Protein AF-A0A9D2D114-F1 (afdb_monomer)

Secondary structure (DSSP, 8-state):
--EEEEEEEEEE--SHHHHHHHHHHHHH-S--EEEE-SSSSS-GGGGGS-SEEEE--SSHHHHHHHHHHHHHHTTT-S-HHHHHHHHHHHTTHHIIIIIIS----SEEE---GGGTTTS-BTTTBB-GGG-SSEEEE---STTT-HHHHHHHHHHHHHHHTT-EEESS--EEEEEE-TTS-EEEEEEE-TT--EEEEEEEEEEE----STT-HHHHHHTT---S-GGGTTSTTSPP----TT---S-HHHHHHHHTTPPPPP-----------TT----TT--TT---THHHHTTS--EEEETTS-B-S-GGGTTBHHHHHHHHHHH-TTS-EEEE--HHHHHHHHH---TT-EETTEE-----SHHHHHHHHH-

Nearest PDB structures (foldseek):
  1m64-assembly2_B  TM=6.724E-01  e=8.863E-15  Shewanella frigidimarina
  1y0p-assembly1_A  TM=6.923E-01  e=5.912E-14  Shewanella frigidimarina
  1e39-assembly1_A  TM=7.004E-01  e=5.251E-14  Shewanella frigidimarina
  1kss-assembly1_A  TM=6.584E-01  e=5.251E-14  Shewanella frigidimarina
  2b7r-assembly1_A  TM=6.632E-01  e=1.204E-13  Shewanella frigidimarina

Solvent-accessible surface area (backbone atoms only — not comparable to full-atom values): 20514 Å² total; per-residue (Å²): 125,79,46,78,45,84,35,44,33,39,26,38,20,44,21,71,65,22,45,50,50,51,49,55,49,53,71,71,48,97,66,46,36,36,38,30,20,55,47,83,63,74,13,47,56,50,25,71,53,41,29,51,52,65,27,20,54,86,40,76,63,32,49,50,38,32,46,52,36,42,35,58,65,46,72,66,68,61,64,58,80,56,48,52,50,53,47,51,58,26,43,47,44,60,53,51,43,37,66,70,40,61,40,53,58,92,46,69,51,80,54,61,45,92,53,45,42,76,48,45,6,57,67,32,38,40,61,27,61,60,22,38,30,31,36,39,32,41,59,43,65,82,96,44,25,16,36,31,50,41,42,52,41,45,48,57,56,38,45,76,64,61,39,42,79,40,59,33,22,40,68,68,42,67,38,60,49,96,88,66,51,57,47,29,33,37,28,27,43,86,89,63,44,47,30,44,35,40,19,70,40,78,47,81,29,43,74,51,38,68,62,23,60,72,60,35,51,76,69,63,65,55,91,53,62,75,86,32,49,44,36,82,49,36,64,72,79,87,46,64,81,91,26,71,20,56,28,56,47,58,50,32,40,43,75,74,68,44,82,86,71,93,78,77,79,79,72,71,28,66,62,70,51,84,87,52,73,64,48,95,80,57,75,89,74,72,93,52,53,69,59,62,61,72,40,44,64,50,51,49,24,27,90,84,72,42,73,67,68,69,34,88,37,40,39,29,25,44,60,40,30,54,36,31,63,76,68,16,86,55,51,46,61,47,80,50,81,56,70,68,57,52,48,46,37,40,77,46,62,68,86,89,41,38,50,52,81,40,75,62,66,53,30,68,63,57,66,60,55,48,52,65,67,73,106

Organism: NCBI:txid2838567

Foldseek 3Di:
DEAEAEWAEEEEAQAPVRLVVLVVDLVVDDTAYEYEALAQAHHFQLQFADLKAFAQAQDPLLLVLLLVLLCVVVVNPDPSVVVSVVNNCSNCCCCLQCPQLVWDFPDKAADDSVCQLVDAAPLFQHHSSNRRGIMTGTDDPPDGRRVNSSSVSSVVVSVVSNYHYHYSKHFQAWDDDPVLQTQWTWIAHPVRHIYTYGYNYYHYPQAAQLVALVVCVVVVQAPFDSVCAQAQLGQDRDDDVPSNRRCRSVVNCVVSVHDDDDDHDPLLQDLCQQLQRRDNPRPPDPPAQCVVVQQQLAFKAEPVRDGQDRSVCSSHSNRNQVSLSVPHRRSDMDGDDDPVVLVDLQPDDPPPRARNNHDRDRHHPVVVVVVVSVD

pLDDT: mean 81.79, std 16.66, range [33.75, 98.75]

Radius of gyration: 22.59 Å; Cα contacts (8 Å, |Δi|>4): 715; chains: 1; bounding box: 58×50×69 Å

Sequence (375 aa):
MKKNIDVDVAVMGSGVAGMGAAYKLANAGGLKIAVFEKYPAQGGAVSNCPMCFCSTPDTPEAQKSAYEVLARFSNYTANMGLISRVVKYSSELPKIVLDECKIESPMCVKRPPEEYGKQRGYTMGHANGLDVGDIYFLNGRGQGHAFALVMLRMRFMLEKKGVQFYWSTPIKKIIREKNGKVTGAIAYEKDGTEIEIKCKALIVASGGLTGNLPMMKELGIINTKYEDVYKDGGQVNVHFPDSCQDGDGQKAVWEIGGKKGGIVISADPQVPNPMVRIGPNTPWLNANQTKIITEQPYLRVNELGKRFINEEMSNNHTAMSSASALNNPNMAFYMIFDEDTAKHLAESVEEGYVYFIFKGVKCENIRGQMDEMIA

Structure (mmCIF, N/CA/C/O backbone):
data_AF-A0A9D2D114-F1
#
_entry.id   AF-A0A9D2D114-F1
#
loop_
_atom_site.group_PDB
_atom_site.id
_atom_site.type_symbol
_atom_site.label_atom_id
_atom_site.label_alt_id
_atom_site.label_comp_id
_atom_site.label_asym_id
_atom_site.label_entity_id
_atom_site.label_seq_id
_atom_site.pdbx_PDB_ins_code
_atom_site.Cartn_x
_atom_site.Cartn_y
_atom_site.Cartn_z
_atom_site.occupancy
_atom_site.B_iso_or_equiv
_atom_site.auth_seq_id
_atom_site.auth_comp_id
_atom_site.auth_asym_id
_atom_site.auth_atom_id
_atom_site.pdbx_PDB_model_num
ATOM 1 N N . MET A 1 1 ? -15.454 23.959 22.179 1.00 62.72 1 MET A N 1
ATOM 2 C CA . MET A 1 1 ? -16.308 22.871 22.713 1.00 62.72 1 MET A CA 1
ATOM 3 C C . MET A 1 1 ? -15.698 21.550 22.287 1.00 62.72 1 MET A C 1
ATOM 5 O O . MET A 1 1 ? -15.345 21.436 21.126 1.00 62.72 1 MET A O 1
ATOM 9 N N . LYS A 1 2 ? -15.533 20.592 23.201 1.00 76.06 2 LYS A N 1
ATOM 10 C CA . LYS A 1 2 ? -14.976 19.265 22.900 1.00 76.06 2 LYS A CA 1
ATOM 11 C C . LYS A 1 2 ? -16.042 18.386 22.237 1.00 76.06 2 LYS A C 1
ATOM 13 O O . LYS A 1 2 ? -17.165 18.338 22.740 1.00 76.06 2 LYS A O 1
ATOM 18 N N . LYS A 1 3 ? -15.718 17.723 21.121 1.00 90.94 3 LYS A N 1
ATOM 19 C CA . LYS A 1 3 ? -16.619 16.758 20.463 1.00 90.94 3 LYS A CA 1
ATOM 20 C C . LYS A 1 3 ? -16.332 15.346 20.971 1.00 90.94 3 LYS A C 1
ATOM 22 O O . LYS A 1 3 ? -15.186 15.022 21.265 1.00 90.94 3 LYS A O 1
ATOM 27 N N . ASN A 1 4 ? -17.364 14.509 21.039 1.00 95.19 4 ASN A N 1
ATOM 28 C CA . ASN A 1 4 ? -17.243 13.105 21.429 1.00 95.19 4 ASN A CA 1
ATOM 29 C C . ASN A 1 4 ? -17.764 12.206 20.304 1.00 95.19 4 ASN A C 1
ATOM 31 O O . ASN A 1 4 ? -18.837 12.467 19.761 1.00 95.19 4 ASN A O 1
ATOM 35 N N . ILE A 1 5 ? -17.024 11.145 19.990 1.00 97.88 5 ILE A N 1
ATOM 36 C CA . ILE A 1 5 ? -17.417 10.091 19.048 1.00 97.88 5 ILE A CA 1
ATOM 37 C C . ILE A 1 5 ? -17.360 8.751 19.785 1.00 97.88 5 ILE A C 1
ATOM 39 O O . ILE A 1 5 ? -16.361 8.455 20.434 1.00 97.88 5 ILE A O 1
ATOM 43 N N . ASP A 1 6 ? -18.419 7.948 19.686 1.00 98.25 6 ASP A N 1
ATOM 44 C CA . ASP A 1 6 ? -18.520 6.623 20.310 1.00 98.25 6 ASP A CA 1
ATOM 45 C C . ASP A 1 6 ? -18.715 5.555 19.227 1.00 98.25 6 ASP A C 1
ATOM 47 O O . ASP A 1 6 ? -19.705 5.574 18.485 1.00 98.25 6 ASP A O 1
ATOM 51 N N . VAL A 1 7 ? -17.738 4.657 19.109 1.00 98.44 7 VAL A N 1
ATOM 52 C CA . VAL A 1 7 ? -17.703 3.578 18.116 1.00 98.44 7 VAL A CA 1
ATOM 53 C C . VAL A 1 7 ? -17.194 2.287 18.743 1.00 98.44 7 VAL A C 1
ATOM 55 O O . VAL A 1 7 ? -16.504 2.296 19.755 1.00 98.44 7 VAL A O 1
ATOM 58 N N . ASP A 1 8 ? -17.476 1.140 18.132 1.00 98.44 8 ASP A N 1
ATOM 59 C CA . ASP A 1 8 ? -16.873 -0.115 18.577 1.00 98.44 8 ASP A CA 1
ATOM 60 C C . ASP A 1 8 ? -15.403 -0.181 18.153 1.00 98.44 8 ASP A C 1
ATOM 62 O O . ASP A 1 8 ? -14.535 -0.512 18.965 1.00 98.44 8 ASP A O 1
ATOM 66 N N . VAL A 1 9 ? -15.116 0.185 16.899 1.00 98.62 9 VAL A N 1
ATOM 67 C CA . VAL A 1 9 ? -13.762 0.170 16.338 1.00 98.62 9 VAL A CA 1
ATOM 68 C C . VAL A 1 9 ? -13.442 1.494 15.653 1.00 98.62 9 VAL A C 1
ATOM 70 O O . VAL A 1 9 ? -14.143 1.918 14.734 1.00 98.62 9 VAL A O 1
ATOM 73 N N . ALA A 1 10 ? -12.344 2.118 16.072 1.00 98.69 10 ALA A N 1
ATOM 74 C CA . ALA A 1 10 ? -11.741 3.243 15.370 1.00 98.69 10 ALA A CA 1
ATOM 75 C C . ALA A 1 10 ? -10.567 2.753 14.509 1.00 98.69 10 ALA A C 1
ATOM 77 O O . ALA A 1 10 ? -9.768 1.924 14.947 1.00 98.69 10 ALA A O 1
ATOM 78 N N . VAL A 1 11 ? -10.440 3.271 13.291 1.00 98.75 11 VAL A N 1
ATOM 79 C CA . VAL A 1 11 ? -9.342 2.968 12.366 1.00 98.75 11 VAL A CA 1
ATOM 80 C C . VAL A 1 11 ? -8.598 4.261 12.046 1.00 98.75 11 VAL A C 1
ATOM 82 O O . VAL A 1 11 ? -9.190 5.213 11.548 1.00 98.75 11 VAL A O 1
ATOM 85 N N . MET A 1 12 ? -7.299 4.303 12.333 1.00 98.00 12 MET A N 1
ATOM 86 C CA . MET A 1 12 ? -6.417 5.428 12.025 1.00 98.00 12 MET A CA 1
ATOM 87 C C . MET A 1 12 ? -5.762 5.210 10.658 1.00 98.00 12 MET A C 1
ATOM 89 O O . MET A 1 12 ? -4.843 4.401 10.547 1.00 98.00 12 MET A O 1
ATOM 93 N N . GLY A 1 13 ? -6.199 5.959 9.648 1.00 96.56 13 GLY A N 1
ATOM 94 C CA . GLY A 1 13 ? -5.684 5.922 8.278 1.00 96.56 13 GLY A CA 1
ATOM 95 C C . GLY A 1 13 ? -6.602 5.188 7.300 1.00 96.56 13 GLY A C 1
ATOM 96 O O . GLY A 1 13 ? -7.198 4.161 7.624 1.00 96.56 13 GLY A O 1
ATOM 97 N N . SER A 1 14 ? -6.692 5.711 6.076 1.00 95.31 14 SER A N 1
ATOM 98 C CA . SER A 1 14 ? -7.584 5.227 5.009 1.00 95.31 14 SER A CA 1
ATOM 99 C C . SER A 1 14 ? -6.845 4.656 3.788 1.00 95.31 14 SER A C 1
ATOM 101 O O . SER A 1 14 ? -7.394 4.599 2.689 1.00 95.31 14 SER A O 1
ATOM 103 N N . GLY A 1 15 ? -5.590 4.228 3.957 1.00 92.38 15 GLY A N 1
ATOM 104 C CA . GLY A 1 15 ? -4.875 3.441 2.943 1.00 92.38 15 GLY A CA 1
ATOM 105 C C . GLY A 1 15 ? -5.393 1.998 2.846 1.00 92.38 15 GLY A C 1
ATOM 106 O O . GLY A 1 15 ? -6.318 1.616 3.564 1.00 92.38 15 GLY A O 1
ATOM 107 N N . VAL A 1 16 ? -4.753 1.156 2.021 1.00 91.12 16 VAL A N 1
ATOM 108 C CA . VAL A 1 16 ? -5.171 -0.253 1.803 1.00 91.12 16 VAL A CA 1
ATOM 109 C C . VAL A 1 16 ? -5.364 -1.018 3.114 1.00 91.12 16 VAL A C 1
ATOM 111 O O . VAL A 1 16 ? -6.347 -1.736 3.261 1.00 91.12 16 VAL A O 1
ATOM 114 N N . ALA A 1 17 ? -4.463 -0.842 4.086 1.00 94.25 17 ALA A N 1
ATOM 115 C CA . ALA A 1 17 ? -4.556 -1.525 5.375 1.00 94.25 17 ALA A CA 1
ATOM 116 C C . ALA A 1 17 ? -5.794 -1.095 6.184 1.00 94.25 17 ALA A C 1
ATOM 118 O O . ALA A 1 17 ? -6.531 -1.944 6.681 1.00 94.25 17 ALA A O 1
ATOM 119 N N . GLY A 1 18 ? -6.046 0.214 6.290 1.00 97.19 18 GLY A N 1
ATOM 120 C CA . GLY A 1 18 ? -7.183 0.745 7.045 1.00 97.19 18 GLY A CA 1
ATOM 121 C C . GLY A 1 18 ? -8.519 0.443 6.371 1.00 97.19 18 GLY A C 1
ATOM 122 O O . GLY A 1 18 ? -9.457 -0.016 7.021 1.00 97.19 18 GLY A O 1
ATOM 123 N N . MET A 1 19 ? -8.579 0.599 5.048 1.00 96.62 19 MET A N 1
ATOM 124 C CA . MET A 1 19 ? -9.762 0.276 4.250 1.00 96.62 19 MET A CA 1
ATOM 125 C C . MET A 1 19 ? -10.048 -1.229 4.236 1.00 96.62 19 MET A C 1
ATOM 127 O O . MET A 1 19 ? -11.199 -1.629 4.379 1.00 96.62 19 MET A O 1
ATOM 131 N N . GLY A 1 20 ? -9.015 -2.073 4.150 1.00 96.00 20 GLY A N 1
ATOM 132 C CA . GLY A 1 20 ? -9.142 -3.527 4.256 1.00 96.00 20 GLY A CA 1
ATOM 133 C C . GLY A 1 20 ? -9.634 -3.980 5.634 1.00 96.00 20 GLY A C 1
ATOM 134 O O . GLY A 1 20 ? -10.500 -4.851 5.726 1.00 96.00 20 GLY A O 1
ATOM 135 N N . ALA A 1 21 ? -9.153 -3.348 6.710 1.00 97.75 21 ALA A N 1
ATOM 136 C CA . ALA A 1 21 ? -9.662 -3.587 8.059 1.00 97.75 21 ALA A CA 1
ATOM 137 C C . ALA A 1 21 ? -11.142 -3.194 8.179 1.00 97.75 21 ALA A C 1
ATOM 139 O O . ALA A 1 21 ? -11.960 -4.006 8.615 1.00 97.75 21 ALA A O 1
ATOM 140 N N . ALA A 1 22 ? -11.503 -1.988 7.732 1.00 98.44 22 ALA A N 1
ATOM 141 C CA . ALA A 1 22 ? -12.888 -1.525 7.722 1.00 98.44 22 ALA A CA 1
ATOM 142 C C . ALA A 1 22 ? -13.793 -2.441 6.881 1.00 98.44 22 ALA A C 1
ATOM 144 O O . ALA A 1 22 ? -14.896 -2.764 7.309 1.00 98.44 22 ALA A O 1
ATOM 145 N N . TYR A 1 23 ? -13.309 -2.928 5.736 1.00 97.94 23 TYR A N 1
ATOM 146 C CA . TYR A 1 23 ? -14.010 -3.887 4.883 1.00 97.94 23 TYR A CA 1
ATOM 147 C C . TYR A 1 23 ? -14.307 -5.208 5.587 1.00 97.94 23 TYR A C 1
ATOM 149 O O . TYR A 1 23 ? -15.459 -5.647 5.617 1.00 97.94 23 TYR A O 1
ATOM 157 N N . LYS A 1 24 ? -13.297 -5.826 6.209 1.00 97.00 24 LYS A N 1
ATOM 158 C CA . LYS A 1 24 ? -13.485 -7.076 6.956 1.00 97.00 24 LYS A CA 1
ATOM 159 C C . LYS A 1 24 ? -14.450 -6.894 8.127 1.00 97.00 24 LYS A C 1
ATOM 161 O O . LYS A 1 24 ? -15.341 -7.720 8.303 1.00 97.00 24 LYS A O 1
ATOM 166 N N . LEU A 1 25 ? -14.315 -5.806 8.886 1.00 97.94 25 LEU A N 1
ATOM 167 C CA . LEU A 1 25 ? -15.188 -5.506 10.024 1.00 97.94 25 LEU A CA 1
ATOM 168 C C . LEU A 1 25 ? -16.635 -5.238 9.585 1.00 97.94 25 LEU A C 1
ATOM 170 O O . LEU A 1 25 ? -17.564 -5.797 10.161 1.00 97.94 25 LEU A O 1
ATOM 174 N N . ALA A 1 26 ? -16.836 -4.438 8.536 1.00 97.88 26 ALA A N 1
ATOM 175 C CA . ALA A 1 26 ? -18.166 -4.121 8.021 1.00 97.88 26 ALA A CA 1
ATOM 176 C C . ALA A 1 26 ? -18.883 -5.361 7.463 1.00 97.88 26 ALA A C 1
ATOM 178 O O . ALA A 1 26 ? -20.099 -5.479 7.595 1.00 97.88 26 ALA A O 1
ATOM 179 N N . ASN A 1 27 ? -18.144 -6.297 6.860 1.00 96.12 27 ASN A N 1
ATOM 180 C CA . ASN A 1 27 ? -18.702 -7.557 6.365 1.00 96.12 27 ASN A CA 1
ATOM 181 C C . ASN A 1 27 ? -18.959 -8.593 7.463 1.00 96.12 27 ASN A C 1
ATOM 183 O O . ASN A 1 27 ? -19.862 -9.408 7.300 1.00 96.12 27 ASN A O 1
ATOM 187 N N . ALA A 1 28 ? -18.215 -8.557 8.573 1.00 95.38 28 ALA A N 1
ATOM 188 C CA . ALA A 1 28 ? -18.557 -9.336 9.763 1.00 95.38 28 ALA A CA 1
ATOM 189 C C . ALA A 1 28 ? -19.859 -8.832 10.417 1.00 95.38 28 ALA A C 1
ATOM 191 O O . ALA A 1 28 ? -20.620 -9.625 10.966 1.00 95.38 28 ALA A O 1
ATOM 192 N N . GLY A 1 29 ? -20.139 -7.529 10.295 1.00 93.56 29 GLY A N 1
ATOM 193 C CA . GLY A 1 29 ? -21.372 -6.899 10.760 1.00 93.56 29 GLY A CA 1
ATOM 194 C C . GLY A 1 29 ? -21.417 -6.671 12.274 1.00 93.56 29 GLY A C 1
ATOM 195 O O . GLY A 1 29 ? -20.556 -7.115 13.028 1.00 93.56 29 GLY A O 1
ATOM 196 N N . GLY A 1 30 ? -22.435 -5.931 12.726 1.00 94.75 30 GLY A N 1
ATOM 197 C CA . GLY A 1 30 ? -22.719 -5.738 14.155 1.00 94.75 30 GLY A CA 1
ATOM 198 C C . GLY A 1 30 ? -21.788 -4.780 14.908 1.00 94.75 30 GLY A C 1
ATOM 199 O O . GLY A 1 30 ? -21.863 -4.721 16.132 1.00 94.75 30 GLY A O 1
ATOM 200 N N . LEU A 1 31 ? -20.933 -4.027 14.207 1.00 97.69 31 LEU A N 1
ATOM 201 C CA . LEU A 1 31 ? -19.989 -3.078 14.803 1.00 97.69 31 LEU A CA 1
ATOM 202 C C . LEU A 1 31 ? -20.195 -1.668 14.242 1.00 97.69 31 LEU A C 1
ATOM 204 O O . LEU A 1 31 ? -20.326 -1.485 13.032 1.00 97.69 31 LEU A O 1
ATOM 208 N N . LYS A 1 32 ? -20.147 -0.661 15.114 1.00 98.44 32 LYS A N 1
ATOM 209 C CA . LYS A 1 32 ? -19.994 0.748 14.736 1.00 98.44 32 LYS A CA 1
ATOM 210 C C . LYS A 1 32 ? -18.525 1.015 14.430 1.00 98.44 32 LYS A C 1
ATOM 212 O O . LYS A 1 32 ? -17.675 0.859 15.306 1.00 98.44 32 LYS A O 1
ATOM 217 N N . ILE A 1 33 ? -18.225 1.406 13.197 1.00 98.75 33 ILE A N 1
ATOM 218 C CA . ILE A 1 33 ? -16.851 1.570 12.713 1.00 98.75 33 ILE A CA 1
ATOM 219 C C . ILE A 1 33 ? -16.668 3.006 12.229 1.00 98.75 33 ILE A C 1
ATOM 221 O O . ILE A 1 33 ? -17.486 3.499 11.452 1.00 98.75 33 ILE A O 1
ATOM 225 N N . ALA A 1 34 ? -15.574 3.646 12.642 1.00 98.75 34 ALA A N 1
ATOM 226 C CA . ALA A 1 34 ? -15.155 4.936 12.103 1.00 98.75 34 ALA A CA 1
ATOM 227 C C . ALA A 1 34 ? -13.705 4.899 11.617 1.00 98.75 34 ALA A C 1
ATOM 229 O O . ALA A 1 34 ? -12.816 4.415 12.318 1.00 98.75 34 ALA A O 1
ATOM 230 N N . VAL A 1 35 ? -13.472 5.446 10.426 1.00 98.75 35 VAL A N 1
ATOM 231 C CA . VAL A 1 35 ? -12.149 5.643 9.831 1.00 98.75 35 VAL A CA 1
ATOM 232 C C . VAL A 1 35 ? -11.786 7.122 9.920 1.00 98.75 35 VAL A C 1
ATOM 234 O O . VAL A 1 35 ? -12.550 7.984 9.487 1.00 98.75 35 VAL A O 1
ATOM 237 N N . PHE A 1 36 ? -10.610 7.408 10.466 1.00 98.12 36 PHE A N 1
ATOM 238 C CA . PHE A 1 36 ? -10.073 8.752 10.648 1.00 98.12 36 PHE A CA 1
ATOM 239 C C . PHE A 1 36 ? -8.860 8.939 9.746 1.00 98.12 36 PHE A C 1
ATOM 241 O O . PHE A 1 36 ? -7.875 8.209 9.861 1.00 98.12 36 PHE A O 1
ATOM 248 N N . GLU A 1 37 ? -8.931 9.916 8.853 1.00 96.06 37 GLU A N 1
ATOM 249 C CA . GLU A 1 37 ? -7.887 10.240 7.890 1.00 96.06 37 GLU A CA 1
ATOM 250 C C . GLU A 1 37 ? -7.446 11.689 8.081 1.00 96.06 37 GLU A C 1
ATOM 252 O O . GLU A 1 37 ? -8.266 12.606 8.169 1.00 96.06 37 GLU A O 1
ATOM 257 N N . LYS A 1 38 ? -6.131 11.904 8.152 1.00 94.12 38 LYS A N 1
ATOM 258 C CA . LYS A 1 38 ? -5.580 13.250 8.306 1.00 94.12 38 LYS A CA 1
ATOM 259 C C . LYS A 1 38 ? -5.565 14.018 6.990 1.00 94.12 38 LYS A C 1
ATOM 261 O O . LYS A 1 38 ? -5.630 15.243 7.008 1.00 94.12 38 LYS A O 1
ATOM 266 N N . TYR A 1 39 ? -5.505 13.320 5.861 1.00 91.00 39 TYR A N 1
ATOM 267 C CA . TYR A 1 39 ? -5.656 13.930 4.548 1.00 91.00 39 TYR A CA 1
ATOM 268 C C . TYR A 1 39 ? -7.142 14.272 4.270 1.00 91.00 39 TYR A C 1
ATOM 270 O O . TYR A 1 39 ? -8.043 13.639 4.827 1.00 91.00 39 TYR A O 1
ATOM 278 N N . PRO A 1 40 ? -7.466 15.282 3.439 1.00 91.19 40 PRO A N 1
ATOM 279 C CA . PRO A 1 40 ? -8.854 15.583 3.065 1.00 91.19 40 PRO A CA 1
ATOM 280 C C . PRO A 1 40 ? -9.507 14.536 2.139 1.00 91.19 40 PRO A C 1
ATOM 282 O O . PRO A 1 40 ? -10.652 14.720 1.732 1.00 91.19 40 PRO A O 1
ATOM 285 N N . ALA A 1 41 ? -8.803 13.458 1.781 1.00 90.44 41 ALA A N 1
ATOM 286 C CA . ALA A 1 41 ? -9.288 12.404 0.892 1.00 90.44 41 ALA A CA 1
ATOM 287 C C . ALA A 1 41 ? -8.699 11.030 1.252 1.00 90.44 41 ALA A C 1
ATOM 289 O O . ALA A 1 41 ? -7.687 10.937 1.945 1.00 90.44 41 ALA A O 1
ATOM 290 N N . GLN A 1 42 ? -9.325 9.963 0.747 1.00 91.75 42 GLN A N 1
ATOM 291 C CA . GLN A 1 42 ? -8.919 8.585 1.024 1.00 91.75 42 GLN A CA 1
ATOM 292 C C . GLN A 1 42 ? -7.633 8.124 0.312 1.00 91.75 42 GLN A C 1
ATOM 294 O O . GLN A 1 42 ? -7.285 8.596 -0.772 1.00 91.75 42 GLN A O 1
ATOM 299 N N . GLY A 1 43 ? -7.006 7.090 0.879 1.00 87.12 43 GLY A N 1
ATOM 300 C CA . GLY A 1 43 ? -6.042 6.214 0.205 1.00 87.12 43 GLY A CA 1
ATOM 301 C C . GLY A 1 43 ? -4.567 6.483 0.508 1.00 87.12 43 GLY A C 1
ATOM 302 O O . GLY A 1 43 ? -3.757 5.561 0.411 1.00 87.12 43 GLY A O 1
ATOM 303 N N . GLY A 1 44 ? -4.196 7.684 0.956 1.00 84.19 44 GLY A N 1
ATOM 304 C CA . GLY A 1 44 ? -2.801 8.011 1.283 1.00 84.19 44 GLY A CA 1
ATOM 305 C C . GLY A 1 44 ? -1.834 7.675 0.136 1.00 84.19 44 GLY A C 1
ATOM 306 O O . GLY A 1 44 ? -2.162 7.853 -1.034 1.00 84.19 44 GLY A O 1
ATOM 307 N N . ALA A 1 45 ? -0.656 7.130 0.462 1.00 77.94 45 ALA A N 1
ATOM 308 C CA . ALA A 1 45 ? 0.388 6.800 -0.518 1.00 77.94 45 ALA A CA 1
ATOM 309 C C . ALA A 1 45 ? -0.076 5.899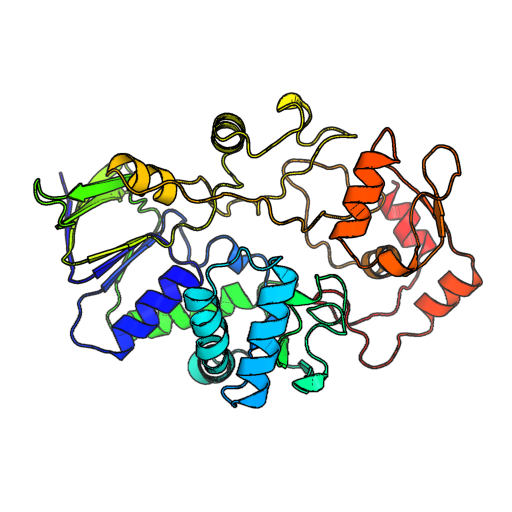 -1.681 1.00 77.94 45 ALA A C 1
ATOM 311 O O . ALA A 1 45 ? 0.380 6.064 -2.809 1.00 77.94 45 ALA A O 1
ATOM 312 N N . VAL A 1 46 ? -0.994 4.956 -1.441 1.00 78.00 46 VAL A N 1
ATOM 313 C CA . VAL A 1 46 ? -1.423 4.012 -2.490 1.00 78.00 46 VAL A CA 1
ATOM 314 C C . VAL A 1 46 ? -2.359 4.636 -3.517 1.00 78.00 46 VAL A C 1
ATOM 316 O O . VAL A 1 46 ? -2.568 4.047 -4.568 1.00 78.00 46 VAL A O 1
ATOM 319 N N . SER A 1 47 ? -2.916 5.821 -3.265 1.00 77.62 47 SER A N 1
ATOM 320 C CA . SER A 1 47 ? -3.664 6.530 -4.306 1.00 77.62 47 SER A CA 1
ATOM 321 C C . SER A 1 47 ? -2.754 6.960 -5.462 1.00 77.62 47 SER A C 1
ATOM 323 O O . SER A 1 47 ? -3.243 7.148 -6.571 1.00 77.62 47 SER A O 1
ATOM 325 N N . ASN A 1 48 ? -1.439 7.039 -5.236 1.00 68.69 48 ASN A N 1
ATOM 326 C CA . ASN A 1 48 ? -0.482 7.587 -6.192 1.00 68.69 48 ASN A CA 1
ATOM 327 C C . ASN A 1 48 ? 0.260 6.536 -7.038 1.00 68.69 48 ASN A C 1
ATOM 329 O O . ASN A 1 48 ? 1.125 6.938 -7.808 1.00 68.69 48 ASN A O 1
ATOM 333 N N . CYS A 1 49 ? 0.022 5.220 -6.879 1.00 64.69 49 CYS A N 1
ATOM 334 C CA . CYS A 1 49 ? 0.990 4.246 -7.417 1.00 64.69 49 CYS A CA 1
ATOM 335 C C . CYS A 1 49 ? 0.471 2.938 -8.043 1.00 64.69 49 CYS A C 1
ATOM 337 O O . CYS A 1 49 ? 0.851 2.657 -9.178 1.00 64.69 49 CYS A O 1
ATOM 339 N N . PRO A 1 50 ? -0.344 2.080 -7.411 1.00 63.16 50 PRO A N 1
ATOM 340 C CA . PRO A 1 50 ? -0.546 0.767 -7.995 1.00 63.16 50 PRO A CA 1
ATOM 341 C C . PRO A 1 50 ? -1.524 0.831 -9.173 1.00 63.16 50 PRO A C 1
ATOM 343 O O . PRO A 1 50 ? -2.734 1.011 -9.005 1.00 63.16 50 PRO A O 1
ATOM 346 N N . MET A 1 51 ? -0.969 0.625 -10.366 1.00 73.00 51 MET A N 1
ATOM 347 C CA . MET A 1 51 ? -1.685 0.210 -11.575 1.00 73.00 51 MET A CA 1
ATOM 348 C C . MET A 1 51 ? -1.846 -1.313 -11.645 1.00 73.00 51 MET A C 1
ATOM 350 O O . MET A 1 51 ? -2.398 -1.824 -12.612 1.00 73.00 51 MET A O 1
ATOM 354 N N . CYS A 1 52 ? -1.394 -2.051 -10.627 1.00 81.56 52 CYS A N 1
ATOM 355 C CA . CYS A 1 52 ? -1.547 -3.497 -10.543 1.00 81.56 52 CYS A CA 1
ATOM 356 C C . CYS A 1 52 ? -1.511 -4.016 -9.098 1.00 81.56 52 CYS A C 1
ATOM 358 O O . CYS A 1 52 ? -1.120 -3.300 -8.175 1.00 81.56 52 CYS A O 1
ATOM 360 N N . PHE A 1 53 ? -1.894 -5.279 -8.903 1.00 87.00 53 PHE A N 1
ATOM 361 C CA . PHE A 1 53 ? -1.636 -6.032 -7.673 1.00 87.00 53 PHE A CA 1
ATOM 362 C C . PHE A 1 53 ? -1.284 -7.489 -7.981 1.00 87.00 53 PHE A C 1
ATOM 364 O O . PHE A 1 53 ? -1.691 -8.035 -9.007 1.00 87.00 53 PHE A O 1
ATOM 371 N N . CYS A 1 54 ? -0.541 -8.113 -7.069 1.00 89.69 54 CYS A N 1
ATOM 372 C CA . CYS A 1 54 ? -0.242 -9.541 -7.083 1.00 89.69 54 CYS A CA 1
ATOM 373 C C . CYS A 1 54 ? -1.231 -10.290 -6.177 1.00 89.69 54 CYS A C 1
ATOM 375 O O . CYS A 1 54 ? -1.541 -9.831 -5.073 1.00 89.69 54 CYS A O 1
ATOM 377 N N . SER A 1 55 ? -1.741 -11.426 -6.646 1.00 94.06 55 SER A N 1
ATOM 378 C CA . SER A 1 55 ? -2.642 -12.296 -5.892 1.00 94.06 55 SER A CA 1
ATOM 379 C C . SER A 1 55 ? -2.189 -13.743 -6.011 1.00 94.06 55 SER A C 1
ATOM 381 O O . SER A 1 55 ? -2.180 -14.317 -7.099 1.00 94.06 55 SER A O 1
ATOM 383 N N . THR A 1 56 ? -1.811 -14.341 -4.884 1.00 96.31 56 THR A N 1
ATOM 384 C CA . THR A 1 56 ? -1.457 -15.757 -4.825 1.00 96.31 56 THR A CA 1
ATOM 385 C C . THR A 1 56 ? -2.736 -16.592 -4.707 1.00 96.31 56 THR A C 1
ATOM 387 O O . THR A 1 56 ? -3.478 -16.401 -3.740 1.00 96.31 56 THR A O 1
ATOM 390 N N . PRO A 1 57 ? -3.005 -17.543 -5.623 1.00 96.31 57 PRO A N 1
ATOM 391 C CA . PRO A 1 57 ? -4.143 -18.454 -5.501 1.00 96.31 57 PRO A CA 1
ATOM 392 C C . PRO A 1 57 ? -4.143 -19.227 -4.172 1.00 96.31 57 PRO A C 1
ATOM 394 O O . PRO A 1 57 ? -3.085 -19.629 -3.685 1.00 96.31 57 PRO A O 1
ATOM 397 N N . ASP A 1 58 ? -5.319 -19.488 -3.591 1.00 96.44 58 ASP A N 1
ATOM 398 C CA . ASP A 1 58 ? -5.462 -20.294 -2.362 1.00 96.44 58 ASP A CA 1
ATOM 399 C C . ASP A 1 58 ? -5.437 -21.801 -2.679 1.00 96.44 58 ASP A C 1
ATOM 401 O O . ASP A 1 58 ? -6.400 -22.532 -2.461 1.00 96.44 58 ASP A O 1
ATOM 405 N N . THR A 1 59 ? -4.331 -22.254 -3.274 1.00 97.19 59 THR A N 1
ATOM 406 C CA . THR A 1 59 ? -4.025 -23.676 -3.489 1.00 97.19 59 THR A CA 1
ATOM 407 C C . THR A 1 59 ? -2.800 -24.069 -2.664 1.00 97.19 59 THR A C 1
ATOM 409 O O . THR A 1 59 ? -1.912 -23.229 -2.474 1.00 97.19 59 THR A O 1
ATOM 412 N N . PRO A 1 60 ? -2.706 -25.317 -2.167 1.00 97.06 60 PRO A N 1
ATOM 413 C CA . PRO A 1 60 ? -1.543 -25.766 -1.403 1.00 97.06 60 PRO A CA 1
ATOM 414 C C . PRO A 1 60 ? -0.207 -25.494 -2.110 1.00 97.06 60 PRO A C 1
ATOM 416 O O . PRO A 1 60 ? 0.746 -25.042 -1.475 1.00 97.06 60 PRO A O 1
ATOM 419 N N . GLU A 1 61 ? -0.151 -25.704 -3.425 1.00 97.81 61 GLU A N 1
ATOM 420 C CA . GLU A 1 61 ? 1.045 -25.539 -4.250 1.00 97.81 61 GLU A CA 1
ATOM 421 C C . GLU A 1 61 ? 1.459 -24.064 -4.351 1.00 97.81 61 GLU A C 1
ATOM 423 O O . GLU A 1 61 ? 2.615 -23.724 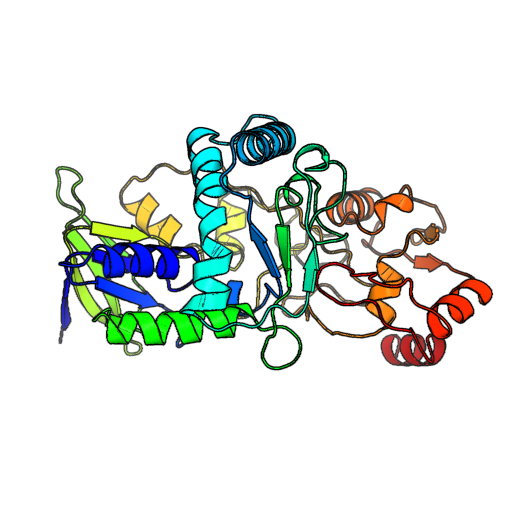-4.080 1.00 97.81 61 GLU A O 1
ATOM 428 N N . ALA A 1 62 ? 0.514 -23.172 -4.673 1.00 97.19 62 ALA A N 1
ATOM 429 C CA . ALA A 1 62 ? 0.779 -21.738 -4.782 1.00 97.19 62 ALA A CA 1
ATOM 430 C C . ALA A 1 62 ? 1.173 -21.123 -3.434 1.00 97.19 62 ALA A C 1
ATOM 432 O O . ALA A 1 62 ? 2.154 -20.382 -3.356 1.00 97.19 62 ALA A O 1
ATOM 433 N N . GLN A 1 63 ? 0.442 -21.459 -2.367 1.00 97.06 63 GLN A N 1
ATOM 434 C CA . GLN A 1 63 ? 0.701 -20.945 -1.022 1.00 97.06 63 GLN A CA 1
ATOM 435 C C . GLN A 1 63 ? 2.074 -21.393 -0.510 1.00 97.06 63 GLN A C 1
ATOM 437 O O . GLN A 1 63 ? 2.821 -20.579 0.038 1.00 97.06 63 GLN A O 1
ATOM 442 N N . LYS A 1 64 ? 2.443 -22.663 -0.733 1.00 96.81 64 LYS A N 1
ATOM 443 C CA . LYS A 1 64 ? 3.768 -23.188 -0.381 1.00 96.81 64 LYS A CA 1
ATOM 444 C C . LYS A 1 64 ? 4.876 -22.482 -1.161 1.00 96.81 64 LYS A C 1
ATOM 446 O O . LYS A 1 64 ? 5.824 -21.996 -0.547 1.00 96.81 64 LYS A O 1
ATOM 451 N N . SER A 1 65 ? 4.754 -22.397 -2.486 1.00 96.94 65 SER A N 1
ATOM 452 C CA . SER A 1 65 ? 5.788 -21.786 -3.328 1.00 96.94 65 SER A CA 1
ATOM 453 C C . SER A 1 65 ? 6.017 -20.313 -2.966 1.00 96.94 65 SER A C 1
ATOM 455 O O . SER A 1 65 ? 7.146 -19.903 -2.691 1.00 96.94 65 SER A O 1
ATOM 457 N N . ALA A 1 66 ? 4.939 -19.531 -2.836 1.00 95.62 66 ALA A N 1
ATOM 458 C CA . ALA A 1 66 ? 5.007 -18.126 -2.439 1.00 95.62 66 ALA A CA 1
ATOM 459 C C . ALA A 1 66 ? 5.646 -17.942 -1.052 1.00 95.62 66 ALA A C 1
ATOM 461 O O . ALA A 1 66 ? 6.498 -17.070 -0.865 1.00 95.62 66 ALA A O 1
ATOM 462 N N . TYR A 1 67 ? 5.279 -18.788 -0.084 1.00 95.44 67 TYR A N 1
ATOM 463 C CA . TYR A 1 67 ? 5.868 -18.773 1.254 1.00 95.44 67 TYR A CA 1
ATOM 464 C C . TYR A 1 67 ? 7.380 -19.019 1.215 1.00 95.44 67 TYR A C 1
ATOM 466 O O . TYR A 1 67 ? 8.138 -18.287 1.850 1.00 95.44 67 TYR A O 1
ATOM 474 N N . GLU A 1 68 ? 7.833 -20.023 0.464 1.00 95.19 68 GLU A N 1
ATOM 475 C CA . GLU A 1 68 ? 9.253 -20.359 0.348 1.00 95.19 68 GLU A CA 1
ATOM 476 C C . GLU A 1 68 ? 10.057 -19.270 -0.375 1.00 95.19 68 GLU A C 1
ATOM 478 O O . GLU A 1 68 ? 11.170 -18.942 0.045 1.00 95.19 68 GLU A O 1
ATOM 483 N N . VAL A 1 69 ? 9.492 -18.672 -1.431 1.00 93.88 69 VAL A N 1
ATOM 484 C CA . VAL A 1 69 ? 10.096 -17.529 -2.130 1.00 93.88 69 VAL A CA 1
ATOM 485 C C . VAL A 1 69 ? 10.264 -16.348 -1.177 1.00 93.88 69 VAL A C 1
ATOM 487 O O . VAL A 1 69 ? 11.363 -15.809 -1.077 1.00 93.88 69 VAL A O 1
ATOM 490 N N . LEU A 1 70 ? 9.224 -15.976 -0.425 1.00 90.94 70 LEU A N 1
ATOM 491 C CA . LEU A 1 70 ? 9.280 -14.860 0.525 1.00 90.94 70 LEU A CA 1
ATOM 492 C C . LEU A 1 70 ? 10.188 -15.150 1.731 1.00 90.94 70 LEU A C 1
ATOM 494 O O . LEU A 1 70 ? 10.861 -14.242 2.228 1.00 90.94 70 LEU A O 1
ATOM 498 N N . ALA A 1 71 ? 10.268 -16.406 2.178 1.00 91.25 71 ALA A N 1
ATOM 499 C CA . ALA A 1 71 ? 11.221 -16.827 3.203 1.00 91.25 71 ALA A CA 1
ATOM 500 C C . ALA A 1 71 ? 12.661 -16.603 2.728 1.00 91.25 71 ALA A C 1
ATOM 502 O O . ALA A 1 71 ? 13.425 -15.915 3.400 1.00 91.25 71 ALA A O 1
ATOM 503 N N . ARG A 1 72 ? 13.007 -17.099 1.531 1.00 89.69 72 ARG A N 1
ATOM 504 C CA . ARG A 1 72 ? 14.325 -16.874 0.919 1.00 89.69 72 ARG A CA 1
ATOM 505 C C . ARG A 1 72 ? 14.602 -15.392 0.698 1.00 89.69 72 ARG A C 1
ATOM 507 O O . ARG A 1 72 ? 15.662 -14.911 1.076 1.00 89.69 72 ARG A O 1
ATOM 514 N N . PHE A 1 73 ? 13.641 -14.667 0.129 1.00 83.94 73 PHE A N 1
ATOM 515 C CA . PHE A 1 73 ? 13.794 -13.256 -0.218 1.00 83.94 73 PHE A CA 1
ATOM 516 C C . PHE A 1 73 ? 14.019 -12.368 1.010 1.00 83.94 73 PHE A C 1
ATOM 518 O O . PHE A 1 73 ? 14.812 -11.433 0.975 1.00 83.94 73 PHE A O 1
ATOM 525 N N . SER A 1 74 ? 13.367 -12.693 2.126 1.00 80.88 74 SER A N 1
ATOM 526 C CA . SER A 1 74 ? 13.584 -12.012 3.405 1.00 80.88 74 SER A CA 1
ATOM 527 C C . SER A 1 74 ? 14.838 -12.478 4.155 1.00 80.88 74 SER A C 1
ATOM 529 O O . SER A 1 74 ? 15.015 -12.113 5.319 1.00 80.88 74 SER A O 1
ATOM 531 N N . ASN A 1 75 ? 15.692 -13.308 3.546 1.00 84.00 75 ASN A N 1
ATOM 532 C CA . ASN A 1 75 ? 16.819 -13.973 4.207 1.00 84.00 75 ASN A CA 1
ATOM 533 C C . ASN A 1 75 ? 16.399 -14.707 5.492 1.00 84.00 75 ASN A C 1
ATOM 535 O O . ASN A 1 75 ? 17.130 -14.723 6.478 1.00 84.00 75 ASN A O 1
ATOM 539 N N . TYR A 1 76 ? 15.192 -15.278 5.497 1.00 85.88 76 TYR A N 1
ATOM 540 C CA . TYR A 1 76 ? 14.583 -15.971 6.634 1.00 85.88 76 TYR A CA 1
ATOM 541 C C . TYR A 1 76 ? 14.417 -15.107 7.895 1.00 85.88 76 TYR A C 1
ATOM 543 O O . TYR A 1 76 ? 14.271 -15.633 8.997 1.00 85.88 76 TYR A O 1
ATOM 551 N N . THR A 1 77 ? 14.407 -13.780 7.746 1.00 83.69 77 THR A N 1
ATOM 552 C CA . THR A 1 77 ? 14.238 -12.844 8.870 1.00 83.69 77 THR A CA 1
ATOM 553 C C . THR A 1 77 ? 12.801 -12.346 9.035 1.00 83.69 77 THR A C 1
ATOM 555 O O . THR A 1 77 ? 12.460 -11.787 10.080 1.00 83.69 77 THR A O 1
ATOM 558 N N . ALA A 1 78 ? 11.934 -12.545 8.034 1.00 85.12 78 ALA A N 1
ATOM 559 C CA . ALA A 1 78 ? 10.541 -12.125 8.123 1.00 85.12 78 ALA A CA 1
ATOM 560 C C . ALA A 1 78 ? 9.746 -12.955 9.143 1.00 85.12 78 ALA A C 1
ATOM 562 O O . ALA A 1 78 ? 9.994 -14.140 9.369 1.00 85.12 78 ALA A O 1
ATOM 563 N N . ASN A 1 79 ? 8.705 -12.345 9.718 1.00 89.75 79 ASN A N 1
ATOM 564 C CA . ASN A 1 79 ? 7.720 -13.082 10.503 1.00 89.75 79 ASN A CA 1
ATOM 565 C C . ASN A 1 79 ? 6.870 -13.947 9.567 1.00 89.75 79 ASN A C 1
ATOM 567 O O . ASN A 1 79 ? 5.870 -13.492 9.008 1.00 89.75 79 ASN A O 1
ATOM 571 N N . MET A 1 80 ? 7.254 -15.209 9.419 1.00 93.06 80 MET A N 1
ATOM 572 C CA . MET A 1 80 ? 6.610 -16.087 8.453 1.00 93.06 80 MET A CA 1
ATOM 573 C C . MET A 1 80 ? 5.163 -16.460 8.811 1.00 93.06 80 MET A C 1
ATOM 575 O O . MET A 1 80 ? 4.366 -16.738 7.918 1.00 93.06 80 MET A O 1
ATOM 579 N N . GLY A 1 81 ? 4.777 -16.375 10.089 1.00 95.31 81 GLY A N 1
ATOM 580 C CA . GLY A 1 81 ? 3.376 -16.508 10.503 1.00 95.31 81 GLY A CA 1
ATOM 581 C C . GLY A 1 81 ? 2.499 -15.337 10.043 1.00 95.31 81 GLY A C 1
ATOM 582 O O . GLY A 1 81 ? 1.298 -15.506 9.838 1.00 95.31 81 GLY A O 1
ATOM 583 N N . LEU A 1 82 ? 3.086 -14.149 9.861 1.00 92.25 82 LEU A N 1
ATOM 584 C CA . LEU A 1 82 ? 2.421 -13.015 9.222 1.00 92.25 82 LEU A CA 1
ATOM 585 C C . LEU A 1 82 ? 2.425 -13.163 7.696 1.00 92.25 82 LEU A C 1
ATOM 587 O O . LEU A 1 82 ? 1.383 -12.971 7.075 1.00 92.25 82 LEU A O 1
ATOM 591 N N . ILE A 1 83 ? 3.562 -13.543 7.103 1.00 91.00 83 ILE A N 1
ATOM 592 C CA . ILE A 1 83 ? 3.689 -13.725 5.649 1.00 91.00 83 ILE A CA 1
ATOM 593 C C . ILE A 1 83 ? 2.686 -14.750 5.122 1.00 91.00 83 ILE A C 1
ATOM 595 O O . ILE A 1 83 ? 1.997 -14.464 4.149 1.00 91.00 83 ILE A O 1
ATOM 599 N N . SER A 1 84 ? 2.521 -15.896 5.788 1.00 94.31 84 SER A N 1
ATOM 600 C CA . SER A 1 84 ? 1.548 -16.911 5.361 1.00 94.31 84 SER A CA 1
ATOM 601 C C . SER A 1 84 ? 0.116 -16.370 5.309 1.00 94.31 84 SER A C 1
ATOM 603 O O . SER A 1 84 ? -0.646 -16.718 4.412 1.00 94.31 84 SER A O 1
ATOM 605 N N . ARG A 1 85 ? -0.250 -15.460 6.221 1.00 95.31 85 ARG A N 1
ATOM 606 C CA . ARG A 1 85 ? -1.556 -14.785 6.200 1.00 95.31 85 ARG A CA 1
ATOM 607 C C . ARG A 1 85 ? -1.652 -13.776 5.062 1.00 95.31 85 ARG A C 1
ATOM 609 O O . ARG A 1 85 ? -2.692 -13.719 4.418 1.00 95.31 85 ARG A O 1
ATOM 616 N N . VAL A 1 86 ? -0.598 -12.997 4.807 1.00 91.38 86 VAL A N 1
ATOM 617 C CA . VAL A 1 86 ? -0.561 -12.048 3.679 1.00 91.38 86 VAL A CA 1
ATOM 618 C C . VAL A 1 86 ? -0.756 -12.785 2.354 1.00 91.38 86 VAL A C 1
ATOM 620 O O . VAL A 1 86 ? -1.631 -12.405 1.581 1.00 91.38 86 VAL A O 1
ATOM 623 N N . VAL A 1 87 ? -0.010 -13.870 2.128 1.00 94.12 87 VAL A N 1
ATOM 624 C CA . VAL A 1 87 ? -0.122 -14.703 0.919 1.00 94.12 87 VAL A CA 1
ATOM 625 C C . VAL A 1 87 ? -1.527 -15.295 0.808 1.00 94.12 87 VAL A C 1
ATOM 627 O O . VAL A 1 87 ? -2.179 -15.122 -0.222 1.00 94.12 87 VAL A O 1
ATOM 630 N N . LYS A 1 88 ? -2.047 -15.897 1.884 1.00 95.94 88 LYS A N 1
ATOM 631 C CA . LYS A 1 88 ? -3.389 -16.492 1.891 1.00 95.94 88 LYS A CA 1
ATOM 632 C C . LYS A 1 88 ? -4.476 -15.484 1.537 1.00 95.94 88 LYS A C 1
ATOM 634 O O . LYS A 1 88 ? -5.279 -15.729 0.643 1.00 95.94 88 LYS A O 1
ATOM 639 N N . TYR A 1 89 ? -4.503 -14.342 2.219 1.00 94.94 89 TYR A N 1
ATOM 640 C CA . TYR A 1 89 ? -5.563 -13.350 2.034 1.00 94.94 89 TYR A CA 1
ATOM 641 C C . TYR A 1 89 ? -5.391 -12.499 0.771 1.00 94.94 89 TYR A C 1
ATOM 643 O O . TYR A 1 89 ? -6.348 -11.853 0.347 1.00 94.94 89 TYR A O 1
ATOM 651 N N . SER A 1 90 ? -4.223 -12.533 0.118 1.00 94.00 90 SER A N 1
ATOM 652 C CA . SER A 1 90 ? -4.049 -11.915 -1.204 1.00 94.00 90 SER A CA 1
ATOM 653 C C . SER A 1 90 ? -4.954 -12.547 -2.272 1.00 94.00 90 SER A C 1
ATOM 655 O O . SER A 1 90 ? -5.343 -11.861 -3.219 1.00 94.00 90 SER A O 1
ATOM 657 N N . SER A 1 91 ? -5.354 -13.814 -2.095 1.00 96.25 91 SER A N 1
ATOM 658 C CA . SER A 1 91 ? -6.295 -14.528 -2.975 1.00 96.25 91 SER A CA 1
ATOM 659 C C . SER A 1 91 ? -7.680 -13.873 -3.052 1.00 96.25 91 SER A C 1
ATOM 661 O O . SER A 1 91 ? -8.420 -14.090 -4.008 1.00 96.25 91 SER A O 1
ATOM 663 N N . GLU A 1 92 ? -8.038 -13.035 -2.074 1.00 96.12 92 GLU A N 1
ATOM 664 C CA . GLU A 1 92 ? -9.319 -12.330 -2.054 1.00 96.12 92 GLU A CA 1
ATOM 665 C C . GLU A 1 92 ? -9.317 -11.052 -2.904 1.00 96.12 92 GLU A C 1
ATOM 667 O O . GLU A 1 92 ? -10.384 -10.549 -3.266 1.00 96.12 92 GLU A O 1
ATOM 672 N N . LEU A 1 93 ? -8.134 -10.510 -3.223 1.00 94.62 93 LEU A N 1
ATOM 673 C CA . LEU A 1 93 ? -8.005 -9.229 -3.920 1.00 94.62 93 LEU A CA 1
ATOM 674 C C . LEU A 1 93 ? -8.729 -9.193 -5.273 1.00 94.62 93 LEU A C 1
ATOM 676 O O . LEU A 1 93 ? -9.406 -8.193 -5.504 1.00 94.62 93 LEU A O 1
ATOM 680 N N . PRO A 1 94 ? -8.684 -10.228 -6.139 1.00 96.19 94 PRO A N 1
ATOM 681 C CA . PRO A 1 94 ? -9.429 -10.222 -7.396 1.00 96.19 94 PRO A CA 1
ATOM 682 C C . PRO A 1 94 ? -10.924 -9.987 -7.190 1.00 96.19 94 PRO A C 1
ATOM 684 O O . PRO A 1 94 ? -11.488 -9.087 -7.803 1.00 96.19 94 PRO A O 1
ATOM 687 N N . LYS A 1 95 ? -11.551 -10.700 -6.249 1.00 96.88 95 LYS A N 1
ATOM 688 C CA . LYS A 1 95 ? -12.973 -10.512 -5.940 1.00 96.88 95 LYS A CA 1
ATOM 689 C C . LYS A 1 95 ? -13.251 -9.102 -5.415 1.00 96.88 95 LYS A C 1
ATOM 691 O O . LYS A 1 95 ? -14.157 -8.420 -5.885 1.00 96.88 95 LYS A O 1
ATOM 696 N N . ILE A 1 96 ? -12.464 -8.640 -4.446 1.00 96.25 96 ILE A N 1
ATOM 697 C CA . ILE A 1 96 ? -12.689 -7.332 -3.815 1.00 96.25 96 ILE A CA 1
ATOM 698 C C . ILE A 1 96 ? -12.489 -6.197 -4.832 1.00 96.25 96 ILE A C 1
ATOM 700 O O . ILE A 1 96 ? -13.291 -5.268 -4.907 1.00 96.25 96 ILE A O 1
ATOM 704 N N . VAL A 1 97 ? -11.419 -6.254 -5.622 1.00 94.88 97 VAL A N 1
ATOM 705 C CA . VAL A 1 97 ? -11.021 -5.179 -6.536 1.00 94.88 97 VAL A CA 1
ATOM 706 C C . VAL A 1 97 ? -11.824 -5.214 -7.837 1.00 94.88 97 VAL A C 1
ATOM 708 O O . VAL A 1 97 ? -12.361 -4.184 -8.253 1.00 94.88 97 VAL A O 1
ATOM 711 N N . LEU A 1 98 ? -11.925 -6.377 -8.476 1.00 95.56 98 LEU A N 1
ATOM 712 C CA . LEU A 1 98 ? -12.552 -6.503 -9.789 1.00 95.56 98 LEU A CA 1
ATOM 713 C C . LEU A 1 98 ? -14.070 -6.621 -9.665 1.00 95.56 98 LEU A C 1
ATOM 715 O O . LEU A 1 98 ? -14.798 -5.873 -10.316 1.00 95.56 98 LEU A O 1
ATOM 719 N N . ASP A 1 99 ? -14.561 -7.483 -8.774 1.00 96.81 99 ASP A N 1
ATOM 720 C CA . ASP A 1 99 ? -15.993 -7.781 -8.711 1.00 96.81 99 ASP A CA 1
ATOM 721 C C . ASP A 1 99 ? -16.754 -6.799 -7.825 1.00 96.81 99 ASP A C 1
ATOM 723 O O . ASP A 1 99 ? -17.830 -6.338 -8.206 1.00 96.81 99 ASP A O 1
ATOM 727 N N . GLU A 1 100 ? -16.237 -6.460 -6.645 1.00 96.75 100 GLU A N 1
ATOM 728 C CA . GLU A 1 100 ? -16.950 -5.597 -5.694 1.00 96.75 100 GLU A CA 1
ATOM 729 C C . GLU A 1 100 ? -16.687 -4.113 -5.982 1.00 96.75 100 GLU A C 1
ATOM 731 O O . GLU A 1 100 ? -17.627 -3.340 -6.175 1.00 96.75 100 GLU A O 1
ATOM 736 N N . CYS A 1 101 ? -15.418 -3.718 -6.125 1.00 94.50 101 CYS A N 1
ATOM 737 C CA . CYS A 1 101 ? -15.042 -2.364 -6.538 1.00 94.50 101 CYS A CA 1
ATOM 738 C C . CYS A 1 101 ? -15.236 -2.107 -8.046 1.00 94.50 101 CYS A C 1
ATOM 740 O O . CYS A 1 101 ? -15.074 -0.965 -8.482 1.00 94.50 101 CYS A O 1
ATOM 742 N N . LYS A 1 102 ? -15.608 -3.108 -8.858 1.00 94.56 102 LYS A N 1
ATOM 743 C CA . LYS A 1 102 ? -15.894 -2.964 -10.304 1.00 94.56 102 LYS A CA 1
ATOM 744 C C . LYS A 1 102 ? -14.724 -2.420 -11.130 1.00 94.56 102 LYS A C 1
ATOM 746 O O . LYS A 1 102 ? -14.946 -1.699 -12.106 1.00 94.56 102 LYS A O 1
ATOM 751 N N . ILE A 1 103 ? -13.488 -2.650 -10.698 1.00 92.56 103 ILE A N 1
ATOM 752 C CA . ILE A 1 103 ? -12.302 -2.157 -11.402 1.00 92.56 103 ILE A CA 1
ATOM 753 C C . ILE A 1 103 ? -11.960 -3.139 -12.511 1.00 92.56 103 ILE A C 1
ATOM 755 O O . ILE A 1 103 ? -11.808 -4.329 -12.270 1.00 92.56 103 ILE A O 1
ATOM 759 N N . GLU A 1 104 ? -11.841 -2.645 -13.733 1.00 91.62 104 GLU A N 1
ATOM 760 C CA . GLU A 1 104 ? -11.462 -3.493 -14.854 1.00 91.62 104 GLU A CA 1
ATOM 761 C C . GLU A 1 104 ? -9.980 -3.837 -14.789 1.00 91.62 104 GLU A C 1
ATOM 763 O O . GLU A 1 104 ? -9.144 -2.983 -14.476 1.00 91.62 104 GLU A O 1
ATOM 768 N N . SER A 1 105 ? -9.668 -5.082 -15.142 1.00 91.50 105 SER A N 1
ATOM 769 C CA . SER A 1 105 ? -8.303 -5.532 -15.357 1.00 91.50 105 SER A CA 1
ATOM 770 C C . SER A 1 105 ? -8.122 -5.900 -16.829 1.00 91.50 105 SER A C 1
ATOM 772 O O . SER A 1 105 ? -8.526 -6.993 -17.221 1.00 91.50 105 SER A O 1
ATOM 774 N N . PRO A 1 106 ? -7.571 -5.005 -17.676 1.00 87.06 106 PRO A N 1
ATOM 775 C CA . PRO A 1 106 ? -7.403 -5.284 -19.106 1.00 87.06 106 PRO A CA 1
ATOM 776 C C . PRO A 1 106 ? -6.379 -6.390 -19.386 1.00 87.06 106 PRO A C 1
ATOM 778 O O . PRO A 1 106 ? -6.347 -6.936 -20.484 1.00 87.06 106 PRO A O 1
ATOM 781 N N . MET A 1 107 ? -5.520 -6.700 -18.414 1.00 85.75 107 MET A N 1
ATOM 782 C CA . MET A 1 107 ? -4.487 -7.713 -18.543 1.00 85.75 107 MET A CA 1
ATOM 783 C C . MET A 1 107 ? -4.243 -8.383 -17.194 1.00 85.75 107 MET A C 1
ATOM 785 O O . MET A 1 107 ? -4.069 -7.719 -16.171 1.00 85.75 107 MET A O 1
ATOM 789 N N . CYS A 1 108 ? -4.178 -9.710 -17.216 1.00 88.88 108 CYS A N 1
ATOM 790 C CA . CYS A 1 108 ? -3.759 -10.525 -16.089 1.00 88.88 108 CYS A CA 1
ATOM 791 C C . CYS A 1 108 ? -2.640 -11.453 -16.556 1.00 88.88 108 CYS A C 1
ATOM 793 O O . CYS A 1 108 ? -2.843 -12.268 -17.457 1.00 88.88 108 CYS A O 1
ATOM 795 N N . VAL A 1 109 ? -1.466 -11.329 -15.944 1.00 86.19 109 VAL A N 1
ATOM 796 C CA . VAL A 1 109 ? -0.348 -12.237 -16.192 1.00 86.19 109 VAL A CA 1
ATOM 797 C C . VAL A 1 109 ? -0.463 -13.390 -15.211 1.00 86.19 109 VAL A C 1
ATOM 799 O O . VAL A 1 109 ? -0.230 -13.225 -14.012 1.00 86.19 109 VAL A O 1
ATOM 802 N N . LYS A 1 110 ? -0.864 -14.551 -15.732 1.00 89.75 110 LYS A N 1
ATOM 803 C CA . LYS A 1 110 ? -0.962 -15.784 -14.954 1.00 89.75 110 LYS A CA 1
ATOM 804 C C . LYS A 1 110 ? 0.423 -16.337 -14.655 1.00 89.75 110 LYS A C 1
ATOM 806 O O . LYS A 1 110 ? 1.276 -16.389 -15.546 1.00 89.75 110 LYS A O 1
ATOM 811 N N . ARG A 1 111 ? 0.642 -16.750 -13.407 1.00 88.94 111 ARG A N 1
ATOM 812 C CA . ARG A 1 111 ? 1.927 -17.292 -12.955 1.00 88.94 111 ARG A CA 1
ATOM 813 C C . ARG A 1 111 ? 1.741 -18.688 -12.367 1.00 88.94 111 ARG A C 1
ATOM 815 O O . ARG A 1 111 ? 1.054 -18.825 -11.356 1.00 88.94 111 ARG A O 1
ATOM 822 N N . PRO A 1 112 ? 2.328 -19.731 -12.978 1.00 93.19 112 PRO A N 1
ATOM 823 C CA . PRO A 1 112 ? 2.285 -21.057 -12.388 1.00 93.19 112 PRO A CA 1
ATOM 824 C C . PRO A 1 112 ? 3.194 -21.103 -11.140 1.00 93.19 112 PRO A C 1
ATOM 826 O O . PRO A 1 112 ? 4.266 -20.487 -11.149 1.00 93.19 112 PRO A O 1
ATOM 829 N N . PRO A 1 113 ? 2.797 -21.796 -10.053 1.00 95.56 113 PRO A N 1
ATOM 830 C CA . PRO A 1 113 ? 3.539 -21.800 -8.789 1.00 95.56 113 PRO A CA 1
ATOM 831 C C . PRO A 1 113 ? 5.014 -22.193 -8.894 1.00 95.56 113 PRO A C 1
ATOM 833 O O . PRO A 1 113 ? 5.839 -21.682 -8.137 1.00 95.56 113 PRO A O 1
ATOM 836 N N . GLU A 1 114 ? 5.362 -23.091 -9.812 1.00 94.75 114 GLU A N 1
ATOM 837 C CA . GLU A 1 114 ? 6.731 -23.537 -10.059 1.00 94.75 114 GLU A CA 1
ATOM 838 C C . GLU A 1 114 ? 7.641 -22.442 -10.627 1.00 94.75 114 GLU A C 1
ATOM 840 O O . GLU A 1 114 ? 8.858 -22.587 -10.542 1.00 94.75 114 GLU A O 1
ATOM 845 N N . GLU A 1 115 ? 7.085 -21.351 -11.159 1.00 91.25 115 GLU A N 1
ATOM 846 C CA . GLU A 1 115 ? 7.835 -20.210 -11.698 1.00 91.25 115 GLU A CA 1
ATOM 847 C C . GLU A 1 115 ? 7.983 -19.050 -10.706 1.00 91.25 115 GLU A C 1
ATOM 849 O O . GLU A 1 115 ? 8.754 -18.123 -10.964 1.00 91.25 115 GLU A O 1
ATOM 854 N N . TYR A 1 116 ? 7.311 -19.100 -9.550 1.00 92.50 116 TYR A N 1
ATOM 855 C CA . TYR A 1 116 ? 7.384 -18.021 -8.565 1.00 92.50 116 TYR A CA 1
ATOM 856 C C . TYR A 1 116 ? 8.826 -17.733 -8.138 1.00 92.50 116 TYR A C 1
ATOM 858 O O . TYR A 1 116 ? 9.604 -18.626 -7.789 1.00 92.50 116 TYR A O 1
ATOM 866 N N . GLY A 1 117 ? 9.180 -16.451 -8.147 1.00 87.69 117 GLY A N 1
ATOM 867 C CA . GLY A 1 117 ? 10.507 -15.965 -7.789 1.00 87.69 117 GLY A CA 1
ATOM 868 C C . GLY A 1 117 ? 11.638 -16.352 -8.751 1.00 87.69 117 GLY A C 1
ATOM 869 O O . GLY A 1 117 ? 12.796 -16.042 -8.450 1.00 87.69 117 GLY A O 1
ATOM 870 N N . LYS A 1 118 ? 11.352 -16.999 -9.891 1.00 86.38 118 LYS A N 1
ATOM 871 C CA . LYS A 1 118 ? 12.342 -17.214 -10.964 1.00 86.38 118 LYS A CA 1
ATOM 872 C C . LYS A 1 118 ? 12.458 -16.010 -11.891 1.00 86.38 118 LYS A C 1
ATOM 874 O O . LYS A 1 118 ? 13.524 -15.780 -12.454 1.00 86.38 118 LYS A O 1
ATOM 879 N N . GLN A 1 119 ? 11.386 -15.233 -12.018 1.00 76.94 119 GLN A N 1
ATOM 880 C CA . GLN A 1 119 ? 11.357 -13.991 -12.780 1.00 76.94 119 GLN A CA 1
ATOM 881 C C . GLN A 1 119 ? 11.310 -12.785 -11.836 1.00 76.94 119 GLN A C 1
ATOM 883 O O . GLN A 1 119 ? 11.053 -12.903 -10.634 1.00 76.94 119 GLN A O 1
ATOM 888 N N . ARG A 1 120 ? 11.591 -11.602 -12.384 1.00 70.94 120 ARG A N 1
ATOM 889 C CA . ARG A 1 120 ? 11.419 -10.341 -11.658 1.00 70.94 120 ARG A CA 1
ATOM 890 C C . ARG A 1 120 ? 9.929 -10.000 -11.554 1.00 70.94 120 ARG A C 1
ATOM 892 O O . ARG A 1 120 ? 9.168 -10.242 -12.489 1.00 70.94 120 ARG A O 1
ATOM 899 N N . GLY A 1 121 ? 9.523 -9.447 -10.409 1.00 62.25 121 GLY A N 1
ATOM 900 C CA . GLY A 1 121 ? 8.126 -9.119 -10.103 1.00 62.25 121 GLY A CA 1
ATOM 901 C C . GLY A 1 121 ? 7.532 -8.044 -11.014 1.00 62.25 121 GLY A C 1
ATOM 902 O O . GLY A 1 121 ? 8.271 -7.287 -11.646 1.00 62.25 121 GLY A O 1
ATOM 903 N N . TYR A 1 122 ? 6.193 -7.987 -11.067 1.00 57.22 122 TYR A N 1
ATOM 904 C CA . TYR A 1 122 ? 5.409 -7.060 -11.905 1.00 57.22 122 TYR A CA 1
ATOM 905 C C . TYR A 1 122 ? 5.937 -6.961 -13.337 1.00 57.22 122 TYR A C 1
ATOM 907 O O . TYR A 1 122 ? 6.219 -5.881 -13.834 1.00 57.22 122 TYR A O 1
ATOM 915 N N . THR A 1 123 ? 6.124 -8.126 -13.965 1.00 56.00 123 THR A N 1
ATOM 916 C CA . THR A 1 123 ? 6.538 -8.254 -15.368 1.00 56.00 123 THR A CA 1
ATOM 917 C C . THR A 1 123 ? 7.858 -7.562 -15.732 1.00 56.00 123 THR A C 1
ATOM 919 O O . THR A 1 123 ? 8.033 -7.338 -16.915 1.00 56.00 123 THR A O 1
ATOM 922 N N . MET A 1 124 ? 8.765 -7.281 -14.767 1.00 56.09 124 MET A N 1
ATOM 923 C CA . MET A 1 124 ? 10.139 -6.708 -14.855 1.00 56.09 124 MET A CA 1
ATOM 924 C C . MET A 1 124 ? 10.290 -5.412 -14.017 1.00 56.09 124 MET A C 1
ATOM 926 O O . MET A 1 124 ? 9.390 -4.580 -13.992 1.00 56.09 124 MET A O 1
ATOM 930 N N . GLY A 1 125 ? 11.435 -5.213 -13.339 1.00 56.94 125 GLY A N 1
ATOM 931 C CA . GLY A 1 125 ? 11.746 -4.008 -12.531 1.00 56.94 125 GLY A CA 1
ATOM 932 C C . GLY A 1 125 ? 11.847 -4.269 -11.021 1.00 56.94 125 GLY A C 1
ATOM 933 O O . GLY A 1 125 ? 12.758 -3.793 -10.343 1.00 56.94 125 GLY A O 1
ATOM 934 N N . HIS A 1 126 ? 10.944 -5.102 -10.498 1.00 67.62 126 HIS A N 1
ATOM 935 C CA . HIS A 1 126 ? 10.850 -5.416 -9.073 1.00 67.62 126 HIS A CA 1
ATOM 936 C C . HIS A 1 126 ? 11.567 -6.715 -8.692 1.00 67.62 126 HIS A C 1
ATOM 938 O O . HIS A 1 126 ? 11.718 -7.636 -9.495 1.00 67.62 126 HIS A O 1
ATOM 944 N N . ALA A 1 127 ? 11.966 -6.824 -7.425 1.00 71.56 127 ALA A N 1
ATOM 945 C CA . ALA A 1 127 ? 12.637 -8.013 -6.922 1.00 71.56 127 ALA A CA 1
ATOM 946 C C . ALA A 1 127 ? 11.774 -9.282 -7.054 1.00 71.56 127 ALA A C 1
ATOM 948 O O . ALA A 1 127 ? 10.551 -9.237 -6.921 1.00 71.56 127 ALA A O 1
ATOM 949 N N . ASN A 1 128 ? 12.427 -10.429 -7.248 1.00 77.69 128 ASN A N 1
ATOM 950 C CA . ASN A 1 128 ? 11.779 -11.730 -7.454 1.00 77.69 128 ASN A CA 1
ATOM 951 C C . ASN A 1 128 ? 10.781 -12.107 -6.345 1.00 77.69 128 ASN A C 1
ATOM 953 O O . ASN A 1 128 ? 9.809 -12.809 -6.598 1.00 77.69 128 ASN A O 1
ATOM 957 N N . GLY A 1 129 ? 10.974 -11.605 -5.120 1.00 79.38 129 GLY A N 1
ATOM 958 C CA . GLY A 1 129 ? 10.035 -11.812 -4.013 1.00 79.38 129 GLY A CA 1
ATOM 959 C C . GLY A 1 129 ? 8.626 -11.252 -4.250 1.00 79.38 129 GLY A C 1
ATOM 960 O O . GLY A 1 129 ? 7.714 -11.595 -3.507 1.00 79.38 129 GLY A O 1
ATOM 961 N N . LEU A 1 130 ? 8.435 -10.405 -5.265 1.00 78.44 130 LEU A N 1
ATOM 962 C CA . LEU A 1 130 ? 7.133 -9.855 -5.650 1.00 78.44 130 LEU A CA 1
ATOM 963 C C . LEU A 1 130 ? 6.436 -10.666 -6.763 1.00 78.44 130 LEU A C 1
ATOM 965 O O . LEU A 1 130 ? 5.262 -10.421 -7.037 1.00 78.44 130 LEU A O 1
ATOM 969 N N . ASP A 1 131 ? 7.114 -11.652 -7.362 1.00 87.25 131 ASP A N 1
ATOM 970 C CA . ASP A 1 131 ? 6.561 -12.579 -8.364 1.00 87.25 131 ASP A CA 1
ATOM 971 C C . ASP A 1 131 ? 6.079 -13.878 -7.698 1.00 87.25 131 ASP A C 1
ATOM 973 O O . ASP A 1 131 ? 6.696 -14.935 -7.816 1.00 87.25 131 ASP A O 1
ATOM 977 N N . VAL A 1 132 ? 5.011 -13.782 -6.905 1.00 92.88 132 VAL A N 1
ATOM 978 C CA . VAL A 1 132 ? 4.496 -14.895 -6.079 1.00 92.88 132 VAL A CA 1
ATOM 979 C C . VAL A 1 132 ? 3.013 -15.183 -6.319 1.00 92.88 132 VAL A C 1
ATOM 981 O O . VAL A 1 132 ? 2.322 -15.725 -5.454 1.00 92.88 132 VAL A O 1
ATOM 984 N N . GLY A 1 133 ? 2.491 -14.783 -7.474 1.00 92.69 133 GLY A N 1
ATOM 985 C CA . GLY A 1 133 ? 1.075 -14.893 -7.793 1.00 92.69 133 GLY A CA 1
ATOM 986 C C . GLY A 1 133 ? 0.722 -14.314 -9.153 1.00 92.69 133 GLY A C 1
ATOM 987 O O . GLY A 1 133 ? 1.573 -13.799 -9.876 1.00 92.69 133 GLY A O 1
ATOM 988 N N . ASP A 1 134 ? -0.565 -14.379 -9.471 1.00 92.19 134 ASP A N 1
ATOM 989 C CA . ASP A 1 134 ? -1.126 -13.754 -10.660 1.00 92.19 134 ASP A CA 1
ATOM 990 C C . ASP A 1 134 ? -1.063 -12.230 -10.530 1.00 92.19 134 ASP A C 1
ATOM 992 O O . ASP A 1 134 ? -1.423 -11.663 -9.491 1.00 92.19 134 ASP A O 1
ATOM 996 N N . ILE A 1 135 ? -0.653 -11.559 -11.603 1.00 88.88 135 ILE A N 1
ATOM 997 C CA . ILE A 1 135 ? -0.476 -10.106 -11.622 1.00 88.88 135 ILE A CA 1
ATOM 998 C C . ILE A 1 135 ? -1.616 -9.477 -12.413 1.00 88.88 135 ILE A C 1
ATOM 1000 O O . ILE A 1 135 ? -1.736 -9.684 -13.620 1.00 88.88 135 ILE A O 1
ATOM 1004 N N . TYR A 1 136 ? -2.452 -8.699 -11.733 1.00 89.50 136 TYR A N 1
ATOM 1005 C CA . TYR A 1 136 ? -3.616 -8.034 -12.314 1.00 89.50 136 TYR A CA 1
ATOM 1006 C C . TYR A 1 136 ? -3.290 -6.574 -12.567 1.00 89.50 136 TYR A C 1
ATOM 1008 O O . TYR A 1 136 ? -3.053 -5.834 -11.617 1.00 89.50 136 TYR A O 1
ATOM 1016 N N . PHE A 1 137 ? -3.309 -6.154 -13.827 1.00 86.19 137 PHE A N 1
ATOM 1017 C CA . PHE A 1 137 ? -3.147 -4.758 -14.227 1.00 86.19 137 PHE A CA 1
ATOM 1018 C C . PHE A 1 137 ? -4.513 -4.111 -14.283 1.00 86.19 137 PHE A C 1
ATOM 1020 O O . PHE A 1 137 ? -5.450 -4.748 -14.746 1.00 86.19 137 PHE A O 1
ATOM 1027 N N . LEU A 1 138 ? -4.645 -2.884 -13.801 1.00 86.25 138 LEU A N 1
ATOM 1028 C CA . LEU A 1 138 ? -5.921 -2.236 -13.535 1.00 86.25 138 LEU A CA 1
ATOM 1029 C C . LEU A 1 138 ? -6.099 -0.975 -14.369 1.00 86.25 138 LEU A C 1
ATOM 1031 O O . LEU A 1 138 ? -5.180 -0.169 -14.513 1.00 86.25 138 LEU A O 1
ATOM 1035 N N . ASN A 1 139 ? -7.329 -0.751 -14.823 1.00 82.94 139 ASN A N 1
ATOM 1036 C CA . ASN A 1 139 ? -7.718 0.524 -15.406 1.00 82.94 139 ASN A CA 1
ATOM 1037 C C . ASN A 1 139 ? -7.840 1.592 -14.311 1.00 82.94 139 ASN A C 1
ATOM 1039 O O . ASN A 1 139 ? -8.615 1.466 -13.359 1.00 82.94 139 ASN A O 1
ATOM 1043 N N . GLY A 1 140 ? -7.072 2.670 -14.466 1.00 76.69 140 GLY A N 1
ATOM 1044 C CA . GLY A 1 140 ? -7.174 3.872 -13.646 1.00 76.69 140 GLY A CA 1
ATOM 1045 C C . GLY A 1 140 ? -7.980 4.986 -14.309 1.00 76.69 140 GLY A C 1
ATOM 1046 O O . GLY A 1 140 ? -8.530 4.835 -15.397 1.00 76.69 140 GLY A O 1
ATOM 1047 N N . ARG A 1 141 ? -8.032 6.144 -13.643 1.00 70.88 141 ARG A N 1
ATOM 1048 C CA . ARG A 1 141 ? -8.372 7.420 -14.289 1.00 70.88 141 ARG A CA 1
ATOM 1049 C C . ARG A 1 141 ? -7.074 8.160 -14.614 1.00 70.88 141 ARG A C 1
ATOM 1051 O O . ARG A 1 141 ? -6.207 8.271 -13.747 1.00 70.88 141 ARG A O 1
ATOM 1058 N N . GLY A 1 142 ? -6.950 8.669 -15.840 1.00 65.94 142 GLY A N 1
ATOM 1059 C CA . GLY A 1 142 ? -5.709 9.291 -16.315 1.00 65.94 142 GLY A CA 1
ATOM 1060 C C . GLY A 1 142 ? -4.541 8.295 -16.387 1.00 65.94 142 GLY A C 1
ATOM 1061 O O . GLY A 1 142 ? -4.752 7.106 -16.600 1.00 65.94 142 GLY A O 1
ATOM 1062 N N . GLN A 1 143 ? -3.316 8.781 -16.184 1.00 55.50 143 GLN A N 1
ATOM 1063 C CA . GLN A 1 143 ? -2.064 8.047 -16.433 1.00 55.50 143 GLN A CA 1
ATOM 1064 C C . GLN A 1 143 ? -1.464 7.343 -15.187 1.00 55.50 143 GLN A C 1
ATOM 1066 O O . GLN A 1 143 ? -0.247 7.347 -15.036 1.00 55.50 143 GLN A O 1
ATOM 1071 N N . GLY A 1 144 ? -2.251 6.777 -14.250 1.00 59.12 144 GLY A N 1
ATOM 1072 C CA . GLY A 1 144 ? -1.608 6.077 -13.106 1.00 59.12 144 GLY A CA 1
ATOM 1073 C C . GLY A 1 144 ? -2.379 5.800 -11.805 1.00 59.12 144 GLY A C 1
ATOM 1074 O O . GLY A 1 144 ? -1.787 5.287 -10.862 1.00 59.12 144 GLY A O 1
ATOM 1075 N N . HIS A 1 145 ? -3.674 6.119 -11.695 1.00 72.06 145 HIS A N 1
ATOM 1076 C CA . HIS A 1 145 ? -4.360 6.179 -10.387 1.00 72.06 145 HIS A CA 1
ATOM 1077 C C . HIS A 1 145 ? -5.400 5.063 -10.159 1.00 72.06 145 HIS A C 1
ATOM 1079 O O . HIS A 1 145 ? -6.506 5.326 -9.675 1.00 72.06 145 HIS A O 1
ATOM 1085 N N . ALA A 1 146 ? -5.105 3.811 -10.530 1.00 81.56 146 ALA A N 1
ATOM 1086 C CA . ALA A 1 146 ? -6.088 2.726 -10.409 1.00 81.56 146 ALA A CA 1
ATOM 1087 C C . ALA A 1 146 ? -6.484 2.437 -8.955 1.00 81.56 146 ALA A C 1
ATOM 1089 O O . ALA A 1 146 ? -7.674 2.401 -8.636 1.00 81.56 146 ALA A O 1
ATOM 1090 N N . PHE A 1 147 ? -5.524 2.329 -8.035 1.00 85.88 147 PHE A N 1
ATOM 1091 C CA . PHE A 1 147 ? -5.854 2.122 -6.622 1.00 85.88 147 PHE A CA 1
ATOM 1092 C C . PHE A 1 147 ? -6.509 3.331 -5.946 1.00 85.88 147 PHE A C 1
ATOM 1094 O O . PHE A 1 147 ? -7.294 3.125 -5.024 1.00 85.88 147 PHE A O 1
ATOM 1101 N N . ALA A 1 148 ? -6.323 4.564 -6.432 1.00 86.62 148 ALA A N 1
ATOM 1102 C CA . ALA A 1 148 ? -7.153 5.684 -5.974 1.00 86.62 148 ALA A CA 1
ATOM 1103 C C . ALA A 1 148 ? -8.640 5.426 -6.268 1.00 86.62 148 ALA A C 1
ATOM 1105 O O . ALA A 1 148 ? -9.504 5.680 -5.424 1.00 86.62 148 ALA A O 1
ATOM 1106 N N . LEU A 1 149 ? -8.944 4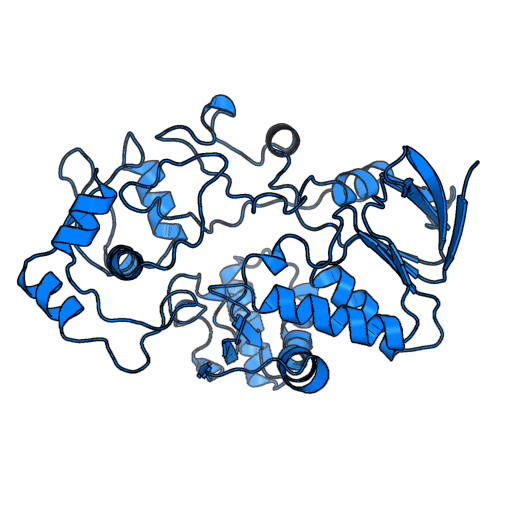.872 -7.449 1.00 90.19 149 LEU A N 1
ATOM 1107 C CA . LEU A 1 149 ? -10.303 4.493 -7.826 1.00 90.19 149 LEU A CA 1
ATOM 1108 C C . LEU A 1 149 ? -10.814 3.305 -6.996 1.00 90.19 149 LEU A C 1
ATOM 1110 O O . LEU A 1 149 ? -11.974 3.326 -6.581 1.00 90.19 149 LEU A O 1
ATOM 1114 N N . VAL A 1 150 ? -9.957 2.319 -6.695 1.00 92.81 150 VAL A N 1
ATOM 1115 C CA . VAL A 1 150 ? -10.276 1.223 -5.758 1.00 92.81 150 VAL A CA 1
ATOM 1116 C C . VAL A 1 150 ? -10.663 1.796 -4.394 1.00 92.81 150 VAL A C 1
ATOM 1118 O O . VAL A 1 150 ? -11.738 1.484 -3.888 1.00 92.81 150 VAL A O 1
ATOM 1121 N N . MET A 1 151 ? -9.829 2.663 -3.809 1.00 93.38 151 MET A N 1
ATOM 1122 C CA . MET A 1 151 ? -10.078 3.263 -2.493 1.00 93.38 151 MET A CA 1
ATOM 1123 C C . MET A 1 151 ? -11.355 4.109 -2.492 1.00 93.38 151 MET A C 1
ATOM 1125 O O . MET A 1 151 ? -12.146 4.019 -1.555 1.00 93.38 151 MET A O 1
ATOM 1129 N N . LEU A 1 152 ? -11.606 4.876 -3.560 1.00 93.88 152 LEU A N 1
ATOM 1130 C CA . LEU A 1 152 ? -12.836 5.656 -3.721 1.00 93.88 152 LEU A CA 1
ATOM 1131 C C . LEU A 1 152 ? -14.086 4.765 -3.743 1.00 93.88 152 LEU A C 1
ATOM 1133 O O . LEU A 1 152 ? -15.050 5.024 -3.024 1.00 93.88 152 LEU A O 1
ATOM 1137 N N . ARG A 1 153 ? -14.090 3.709 -4.562 1.00 95.25 153 ARG A N 1
ATOM 1138 C CA . ARG A 1 153 ? -15.258 2.825 -4.687 1.00 95.25 153 ARG A CA 1
ATOM 1139 C C . ARG A 1 153 ? -15.459 1.973 -3.440 1.00 95.25 153 ARG A C 1
ATOM 1141 O O . ARG A 1 153 ? -16.595 1.811 -3.001 1.00 95.25 153 ARG A O 1
ATOM 1148 N N . MET A 1 154 ? -14.373 1.520 -2.817 1.00 96.75 154 MET A N 1
ATOM 1149 C CA . MET A 1 154 ? -14.419 0.836 -1.529 1.00 96.75 154 MET A CA 1
ATOM 1150 C C . MET A 1 154 ? -15.018 1.734 -0.449 1.00 96.75 154 MET A C 1
ATOM 1152 O O . MET A 1 154 ? -15.925 1.298 0.251 1.00 96.75 154 MET A O 1
ATOM 1156 N N . ARG A 1 155 ? -14.602 3.004 -0.360 1.00 97.50 155 ARG A N 1
ATOM 1157 C CA . ARG A 1 155 ? -15.205 3.984 0.555 1.00 97.50 155 ARG A CA 1
ATOM 1158 C C . ARG A 1 155 ? -16.722 4.053 0.377 1.00 97.50 155 ARG A C 1
ATOM 1160 O O . ARG A 1 155 ? -17.436 3.877 1.358 1.00 97.50 155 ARG A O 1
ATOM 1167 N N . PHE A 1 156 ? -17.223 4.229 -0.846 1.00 97.69 156 PHE A N 1
ATOM 1168 C CA . PHE A 1 156 ? -18.672 4.289 -1.086 1.00 97.69 156 PHE A CA 1
ATOM 1169 C C . PHE A 1 156 ? -19.405 3.002 -0.693 1.00 97.69 156 PHE A C 1
ATOM 1171 O O . PHE A 1 156 ? -20.532 3.056 -0.199 1.00 97.69 156 PHE A O 1
ATOM 1178 N N . MET A 1 157 ? -18.790 1.834 -0.892 1.00 97.56 157 MET A N 1
ATOM 1179 C CA . MET A 1 157 ? -19.363 0.570 -0.422 1.00 97.56 157 MET A CA 1
ATOM 1180 C C . MET A 1 157 ? -19.421 0.495 1.106 1.00 97.56 157 MET A C 1
ATOM 1182 O O . MET A 1 157 ? -20.411 0.017 1.658 1.00 97.56 157 MET A O 1
ATOM 1186 N N . LEU A 1 158 ? -18.382 0.973 1.791 1.00 98.31 158 LEU A N 1
ATOM 1187 C CA . LEU A 1 158 ? -18.300 0.964 3.250 1.00 98.31 158 LEU A CA 1
ATOM 1188 C C . LEU A 1 158 ? -19.252 1.978 3.893 1.00 98.31 158 LEU A C 1
ATOM 1190 O O . LEU A 1 158 ? -19.913 1.637 4.870 1.00 98.31 158 LEU A O 1
ATOM 1194 N N . GLU A 1 159 ? -19.405 3.170 3.312 1.00 98.25 159 GLU A N 1
ATOM 1195 C CA . GLU A 1 159 ? -20.403 4.162 3.745 1.00 98.25 159 GLU A CA 1
ATOM 1196 C C . GLU A 1 159 ? -21.823 3.573 3.685 1.00 98.25 159 GLU A C 1
ATOM 1198 O O . GLU A 1 159 ? -22.584 3.684 4.645 1.00 98.25 159 GLU A O 1
ATOM 1203 N N . LYS A 1 160 ? -22.163 2.837 2.614 1.00 97.44 160 LYS A N 1
ATOM 1204 C CA . LYS A 1 160 ? -23.449 2.117 2.502 1.00 97.44 160 LYS A CA 1
ATOM 1205 C C . LYS A 1 160 ? -23.628 1.012 3.548 1.00 97.44 160 LYS A C 1
ATOM 1207 O O . LYS A 1 160 ? -24.759 0.654 3.860 1.00 97.44 160 LYS A O 1
ATOM 1212 N N . LYS A 1 161 ? -22.531 0.472 4.084 1.00 97.38 161 LYS A N 1
ATOM 1213 C CA . LYS A 1 161 ? -22.523 -0.501 5.189 1.00 97.38 161 LYS A CA 1
ATOM 1214 C C . LYS A 1 161 ? -22.488 0.166 6.571 1.00 97.38 161 LYS A C 1
ATOM 1216 O O . LYS A 1 161 ? -22.387 -0.536 7.571 1.00 97.38 161 LYS A O 1
ATOM 1221 N N . GLY A 1 162 ? -22.585 1.495 6.641 1.00 97.88 162 GLY A N 1
ATOM 1222 C CA . GLY A 1 162 ? -22.634 2.249 7.894 1.00 97.88 162 GLY A CA 1
ATOM 1223 C C . GLY A 1 162 ? -21.270 2.603 8.489 1.00 97.88 162 GLY A C 1
ATOM 1224 O O . GLY A 1 162 ? -21.217 3.064 9.627 1.00 97.88 162 GLY A O 1
ATOM 1225 N N . VAL A 1 163 ? -20.170 2.413 7.751 1.00 98.75 163 VAL A N 1
ATOM 1226 C CA . VAL A 1 163 ? -18.848 2.893 8.178 1.00 98.75 163 VAL A CA 1
ATOM 1227 C C . VAL A 1 163 ? -18.803 4.414 8.065 1.00 98.75 163 VAL A C 1
ATOM 1229 O O . VAL A 1 163 ? -19.111 4.978 7.015 1.00 98.75 163 VAL A O 1
ATOM 1232 N N . GLN A 1 164 ? -18.394 5.079 9.142 1.00 98.50 164 GLN A N 1
ATOM 1233 C CA . GLN A 1 164 ? -18.236 6.531 9.181 1.00 98.50 164 GLN A CA 1
ATOM 1234 C C . GLN A 1 164 ? -16.815 6.930 8.780 1.00 98.50 164 GLN A C 1
ATOM 1236 O O . GLN A 1 164 ? -15.850 6.266 9.155 1.00 98.50 164 GLN A O 1
ATOM 1241 N N . PHE A 1 165 ? -16.678 8.033 8.047 1.00 98.50 165 PHE A N 1
ATOM 1242 C CA . PHE A 1 165 ? -15.384 8.569 7.631 1.00 98.50 165 PHE A CA 1
ATOM 1243 C C . PHE A 1 165 ? -15.219 10.010 8.107 1.00 98.50 165 PHE A C 1
ATOM 1245 O O . PHE A 1 165 ? -16.112 10.836 7.919 1.00 98.50 165 PHE A O 1
ATOM 1252 N N . TYR A 1 166 ? -14.054 10.304 8.679 1.00 97.75 166 TYR A N 1
ATOM 1253 C CA . TYR A 1 166 ? -13.667 11.622 9.171 1.00 97.75 166 TYR A CA 1
ATOM 1254 C C . TYR A 1 166 ? -12.381 12.059 8.466 1.00 97.75 166 TYR A C 1
ATOM 1256 O O . TYR A 1 166 ? -11.326 11.457 8.664 1.00 97.75 166 TYR A O 1
ATOM 1264 N N . TRP A 1 167 ? -12.482 13.084 7.619 1.00 96.00 167 TRP A N 1
ATOM 1265 C CA . TRP A 1 167 ? -11.377 13.620 6.813 1.00 96.00 167 TRP A CA 1
ATOM 1266 C C . TRP A 1 167 ? -10.737 14.816 7.504 1.00 96.00 167 TRP A C 1
ATOM 1268 O O . TRP A 1 167 ? -11.384 15.473 8.318 1.00 96.00 167 TRP A O 1
ATOM 1278 N N . SER A 1 168 ? -9.476 15.122 7.188 1.00 95.38 168 SER A N 1
ATOM 1279 C CA . SER A 1 168 ? -8.736 16.189 7.884 1.00 95.38 168 SER A CA 1
ATOM 1280 C C . SER A 1 168 ? -8.794 16.062 9.414 1.00 95.38 168 SER A C 1
ATOM 1282 O O . SER A 1 168 ? -8.785 17.065 10.122 1.00 95.38 168 SER A O 1
ATOM 1284 N N . THR A 1 169 ? -8.873 14.821 9.908 1.00 96.88 169 THR A N 1
ATOM 1285 C CA . THR A 1 169 ? -9.111 14.492 11.316 1.00 96.88 169 THR A CA 1
ATOM 1286 C C . THR A 1 169 ? -7.991 13.591 11.853 1.00 96.88 169 THR A C 1
ATOM 1288 O O . THR A 1 169 ? -8.191 12.390 12.055 1.00 96.88 169 THR A O 1
ATOM 1291 N N . PRO A 1 170 ? -6.764 14.116 12.047 1.00 96.50 170 PRO A N 1
ATOM 1292 C CA . PRO A 1 170 ? -5.645 13.327 12.556 1.00 96.50 170 PRO A CA 1
ATOM 1293 C C . PRO A 1 170 ? -5.890 12.844 13.989 1.00 96.50 170 PRO A C 1
ATOM 1295 O O . PRO A 1 170 ? -6.058 13.656 14.900 1.00 96.50 170 PRO A O 1
ATOM 1298 N N . ILE A 1 171 ? -5.796 11.529 14.209 1.00 97.44 171 ILE A N 1
ATOM 1299 C CA . ILE A 1 171 ? -5.579 10.953 15.543 1.00 97.44 171 ILE A CA 1
ATOM 1300 C C . ILE A 1 171 ? -4.129 11.225 15.957 1.00 97.44 171 ILE A C 1
ATOM 1302 O O . ILE A 1 171 ? -3.207 10.917 15.205 1.00 97.44 171 ILE A O 1
ATOM 1306 N N . LYS A 1 172 ? -3.920 11.784 17.154 1.00 94.75 172 LYS A N 1
ATOM 1307 C CA . LYS A 1 172 ? -2.577 12.112 17.673 1.00 94.75 172 LYS A CA 1
ATOM 1308 C C . LYS A 1 172 ? -2.208 11.399 18.968 1.00 94.75 172 LYS A C 1
ATOM 1310 O O . LYS A 1 172 ? -1.027 11.311 19.273 1.00 94.75 172 LYS A O 1
ATOM 1315 N N . LYS A 1 173 ? -3.188 10.919 19.739 1.00 96.44 173 LYS A N 1
ATOM 1316 C CA . LYS A 1 173 ? -2.944 10.230 21.017 1.00 96.44 173 LYS A CA 1
ATOM 1317 C C . LYS A 1 173 ? -3.833 9.009 21.154 1.00 96.44 173 LYS A C 1
ATOM 1319 O O . LYS A 1 173 ? -4.992 9.047 20.743 1.00 96.44 173 LYS A O 1
ATOM 1324 N N . ILE A 1 174 ? -3.307 7.964 21.783 1.00 98.19 174 ILE A N 1
ATOM 1325 C CA . ILE A 1 174 ? -4.063 6.765 22.153 1.00 98.19 174 ILE A CA 1
ATOM 1326 C C . ILE A 1 174 ? -4.381 6.842 23.645 1.00 98.19 174 ILE A C 1
ATOM 1328 O O . ILE A 1 174 ? -3.496 7.085 24.464 1.00 98.19 174 ILE A O 1
ATOM 1332 N N . ILE A 1 175 ? -5.644 6.626 24.001 1.00 97.19 175 ILE A N 1
ATOM 1333 C CA . ILE A 1 175 ? -6.099 6.579 25.390 1.00 97.19 175 ILE A CA 1
ATOM 1334 C C . ILE A 1 175 ? -6.066 5.125 25.849 1.00 97.19 175 ILE A C 1
ATOM 1336 O O . ILE A 1 175 ? -6.651 4.241 25.214 1.00 97.19 175 ILE A O 1
ATOM 1340 N N . ARG A 1 176 ? -5.394 4.880 26.974 1.00 94.56 176 ARG A N 1
ATOM 1341 C CA . ARG A 1 176 ? -5.351 3.570 27.622 1.00 94.56 176 ARG A CA 1
ATOM 1342 C C . ARG A 1 176 ? -5.598 3.668 29.119 1.00 94.56 176 ARG A C 1
ATOM 1344 O O . ARG A 1 176 ? -5.218 4.641 29.767 1.00 94.56 176 ARG A O 1
ATOM 1351 N N . GLU A 1 177 ? -6.174 2.614 29.667 1.00 93.25 177 GLU A N 1
ATOM 1352 C CA . GLU A 1 177 ? -6.268 2.385 31.102 1.00 93.25 177 GLU A CA 1
ATOM 1353 C C . GLU A 1 177 ? -4.914 1.960 31.697 1.00 93.25 177 GLU A C 1
ATOM 1355 O O . GLU A 1 177 ? -3.996 1.525 30.996 1.00 93.25 177 GLU A O 1
ATOM 1360 N N . LYS A 1 178 ? -4.804 2.027 33.031 1.00 89.75 178 LYS A N 1
ATOM 1361 C CA . LYS A 1 178 ? -3.602 1.596 33.773 1.00 89.75 178 LYS A CA 1
ATOM 1362 C C . LYS A 1 178 ? -3.264 0.114 33.571 1.00 89.75 178 LYS A C 1
ATOM 1364 O O . LYS A 1 178 ? -2.098 -0.251 33.642 1.00 89.75 178 LYS A O 1
ATOM 1369 N N . ASN A 1 179 ? -4.267 -0.725 33.310 1.00 88.19 179 ASN A N 1
ATOM 1370 C CA . ASN A 1 179 ? -4.104 -2.153 33.013 1.00 88.19 179 ASN A CA 1
ATOM 1371 C C . ASN A 1 179 ? -3.590 -2.423 31.578 1.00 88.19 179 ASN A C 1
ATOM 1373 O O . ASN A 1 179 ? -3.418 -3.578 31.204 1.00 88.19 179 ASN A O 1
ATOM 1377 N N . GLY A 1 180 ? -3.375 -1.379 30.766 1.00 89.00 180 GLY A N 1
ATOM 1378 C CA . GLY A 1 180 ? -2.897 -1.479 29.386 1.00 89.00 180 GLY A CA 1
ATOM 1379 C C . GLY A 1 180 ? -3.994 -1.569 28.321 1.00 89.00 180 GLY A C 1
ATOM 1380 O O . GLY A 1 180 ? -3.676 -1.501 27.135 1.00 89.00 180 GLY A O 1
ATOM 1381 N N . LYS A 1 181 ? -5.272 -1.675 28.701 1.00 94.88 181 LYS A N 1
ATOM 1382 C CA . LYS A 1 181 ? -6.393 -1.724 27.754 1.00 94.88 181 LYS A CA 1
ATOM 1383 C C . LYS A 1 181 ? -6.564 -0.381 27.043 1.00 94.88 181 LYS A C 1
ATOM 1385 O O . LYS A 1 181 ? -6.706 0.651 27.694 1.00 94.88 181 LYS A O 1
ATOM 1390 N N . VAL A 1 182 ? -6.601 -0.398 25.711 1.00 96.44 182 VAL A N 1
ATOM 1391 C CA . VAL A 1 182 ? -6.963 0.776 24.900 1.00 96.44 182 VAL A CA 1
ATOM 1392 C C . VAL A 1 182 ? -8.468 1.018 25.000 1.00 96.44 182 VAL A C 1
ATOM 1394 O O . VAL A 1 182 ? -9.256 0.087 24.847 1.00 96.44 182 VAL A O 1
ATOM 1397 N N . THR A 1 183 ? -8.857 2.264 25.257 1.00 97.50 183 THR A N 1
ATOM 1398 C CA . THR A 1 183 ? -10.263 2.675 25.436 1.00 97.50 183 THR A CA 1
ATOM 1399 C C . THR A 1 183 ? -10.683 3.819 24.523 1.00 97.50 183 THR A C 1
ATOM 1401 O O . THR A 1 183 ? -11.855 4.202 24.496 1.00 97.50 183 THR A O 1
ATOM 1404 N N . GLY A 1 184 ? -9.745 4.376 23.762 1.00 97.94 184 GLY A N 1
ATOM 1405 C CA . GLY A 1 184 ? -10.036 5.510 22.909 1.00 97.94 184 GLY A CA 1
ATOM 1406 C C . GLY A 1 184 ? -8.814 6.119 22.250 1.00 97.94 184 GLY A C 1
ATOM 1407 O O . GLY A 1 184 ? -7.698 5.600 22.327 1.00 97.94 184 GLY A O 1
ATOM 1408 N N . ALA A 1 185 ? -9.042 7.266 21.629 1.00 98.19 185 ALA A N 1
ATOM 1409 C CA . ALA A 1 185 ? -8.026 8.101 21.018 1.00 98.19 185 ALA A CA 1
ATOM 1410 C C . ALA A 1 185 ? -8.440 9.577 21.079 1.00 98.19 185 ALA A C 1
ATOM 1412 O O . ALA A 1 185 ? -9.611 9.898 21.278 1.00 98.19 185 ALA A O 1
ATOM 1413 N N . ILE A 1 186 ? -7.478 10.474 20.881 1.00 97.94 186 ILE A N 1
ATOM 1414 C CA . ILE A 1 186 ? -7.738 11.902 20.689 1.00 97.94 186 ILE A CA 1
ATOM 1415 C C . ILE A 1 186 ? -7.401 12.270 19.250 1.00 97.94 186 ILE A C 1
ATOM 1417 O O . ILE A 1 186 ? -6.270 12.053 18.796 1.00 97.94 186 ILE A O 1
ATOM 1421 N N . ALA A 1 187 ? -8.382 12.842 18.560 1.00 97.81 187 ALA A N 1
ATOM 1422 C CA . ALA A 1 187 ? -8.232 13.425 17.238 1.00 97.81 187 ALA A CA 1
ATOM 1423 C C . ALA A 1 187 ? -8.526 14.927 17.256 1.00 97.81 187 ALA A C 1
ATOM 1425 O O . ALA A 1 187 ? -8.952 15.479 18.271 1.00 97.81 187 ALA A O 1
ATOM 1426 N N . TYR A 1 188 ? -8.273 15.591 16.133 1.00 96.31 188 TYR A N 1
ATOM 1427 C CA . TYR A 1 188 ? -8.448 17.033 16.003 1.00 96.31 188 TYR A CA 1
ATOM 1428 C C . TYR A 1 188 ? -9.129 17.376 14.687 1.00 96.31 188 TYR A C 1
ATOM 1430 O O . TYR A 1 188 ? -8.777 16.809 13.661 1.00 96.31 188 TYR A O 1
ATOM 1438 N N . GLU A 1 189 ? -10.063 18.318 14.719 1.00 94.00 189 GLU A N 1
ATOM 1439 C CA . GLU A 1 189 ? -10.616 18.958 13.523 1.00 94.00 189 GLU A CA 1
ATOM 1440 C C . GLU A 1 189 ? -9.585 19.895 12.872 1.00 94.00 189 GLU A C 1
ATOM 1442 O O . GLU A 1 189 ? -8.577 20.276 13.481 1.00 94.00 189 GLU A O 1
ATOM 1447 N N . LYS A 1 190 ? -9.879 20.360 11.651 1.00 89.62 190 LYS A N 1
ATOM 1448 C CA . LYS A 1 190 ? -9.043 21.339 10.934 1.00 89.62 190 LYS A CA 1
ATOM 1449 C C . LYS A 1 190 ? -8.846 22.656 11.704 1.00 89.62 190 LYS A C 1
ATOM 1451 O O . LYS A 1 190 ? -7.798 23.279 11.567 1.00 89.62 190 LYS A O 1
ATOM 1456 N N . ASP A 1 191 ? -9.828 23.074 12.502 1.00 90.75 191 ASP A N 1
ATOM 1457 C CA . ASP A 1 191 ? -9.770 24.289 13.331 1.00 90.75 191 ASP A CA 1
ATOM 1458 C C . ASP A 1 191 ? -9.044 24.089 14.678 1.00 90.75 191 ASP A C 1
ATOM 1460 O O . ASP A 1 191 ? -8.946 25.018 15.478 1.00 90.75 191 ASP A O 1
ATOM 1464 N N . GLY A 1 192 ? -8.522 22.883 14.934 1.00 91.56 192 GLY A N 1
ATOM 1465 C CA . GLY A 1 192 ? -7.845 22.527 16.179 1.00 91.56 192 GLY A CA 1
ATOM 1466 C C . GLY A 1 192 ? -8.779 22.053 17.295 1.00 91.56 192 GLY A C 1
ATOM 1467 O O . GLY A 1 192 ? -8.295 21.727 18.380 1.00 91.56 192 GLY A O 1
ATOM 1468 N N . THR A 1 193 ? -10.091 21.968 17.058 1.00 94.75 193 THR A N 1
ATOM 1469 C CA . THR A 1 193 ? -11.042 21.431 18.037 1.00 94.75 193 THR A CA 1
ATOM 1470 C C . THR A 1 193 ? -10.724 19.974 18.359 1.00 94.75 193 THR A C 1
ATOM 1472 O O . THR A 1 193 ? -10.650 19.127 17.470 1.00 94.75 193 THR A O 1
ATOM 1475 N N . GLU A 1 194 ? -10.571 19.673 19.650 1.00 97.12 194 GLU A N 1
ATOM 1476 C CA . GLU A 1 194 ? -10.347 18.311 20.131 1.00 97.12 194 GLU A CA 1
ATOM 1477 C C . GLU A 1 194 ? -11.605 17.441 19.976 1.00 97.12 194 GLU A C 1
ATOM 1479 O O . GLU A 1 194 ? -12.713 17.825 20.376 1.00 97.12 194 GLU A O 1
ATOM 1484 N N . ILE A 1 195 ? -11.397 16.234 19.452 1.00 98.00 195 ILE A N 1
ATOM 1485 C CA . ILE A 1 195 ? -12.375 15.155 19.389 1.00 98.00 195 ILE A CA 1
ATOM 1486 C C . ILE A 1 195 ? -11.883 13.998 20.260 1.00 98.00 195 ILE A C 1
ATOM 1488 O O . ILE A 1 195 ? -10.840 13.400 19.989 1.00 98.00 195 ILE A O 1
ATOM 1492 N N . GLU A 1 196 ? -12.648 13.648 21.290 1.00 98.06 196 GLU A N 1
ATOM 1493 C CA . GLU A 1 196 ? -12.429 12.412 22.038 1.00 98.06 196 GLU A CA 1
ATOM 1494 C C . GLU A 1 196 ? -13.189 11.265 21.378 1.00 98.06 196 GLU A C 1
ATOM 1496 O O . GLU A 1 196 ? -14.410 11.304 21.217 1.00 98.06 196 GLU A O 1
ATOM 1501 N N . ILE A 1 197 ? -12.442 10.235 20.994 1.00 98.50 197 ILE A N 1
ATOM 1502 C CA . ILE A 1 197 ? -12.961 9.014 20.395 1.00 98.50 197 ILE A CA 1
ATOM 1503 C C . ILE A 1 197 ? -12.968 7.950 21.485 1.00 98.50 197 ILE A C 1
ATOM 1505 O O . ILE A 1 197 ? -11.907 7.558 21.969 1.00 98.50 197 ILE A O 1
ATOM 1509 N N . LYS A 1 198 ? -14.147 7.459 21.853 1.00 98.38 198 LYS A N 1
ATOM 1510 C CA . LYS A 1 198 ? -14.313 6.286 22.713 1.00 98.38 198 LYS A CA 1
ATOM 1511 C C . LYS A 1 198 ? -14.472 5.062 21.826 1.00 98.38 198 LYS A C 1
ATOM 1513 O O . LYS A 1 198 ? -15.333 5.049 20.946 1.00 98.38 198 LYS A O 1
ATOM 1518 N N . CYS A 1 199 ? -13.625 4.057 22.033 1.00 98.12 199 CYS A N 1
ATOM 1519 C CA . CYS A 1 199 ? -13.672 2.828 21.250 1.00 98.12 199 CYS A CA 1
ATOM 1520 C C . CYS A 1 199 ? -13.265 1.590 22.044 1.00 98.12 199 CYS A C 1
ATOM 1522 O O . CYS A 1 199 ? -12.432 1.658 22.947 1.00 98.12 199 CYS A O 1
ATOM 1524 N N . LYS A 1 200 ? -13.810 0.428 21.666 1.00 97.19 200 LYS A N 1
ATOM 1525 C CA . LYS A 1 200 ? -13.413 -0.869 22.242 1.00 97.19 200 LYS A CA 1
ATOM 1526 C C . LYS A 1 200 ? -12.091 -1.368 21.660 1.00 97.19 200 LYS A C 1
ATOM 1528 O O . LYS A 1 200 ? -11.359 -2.078 22.345 1.00 97.19 200 LYS A O 1
ATOM 1533 N N . ALA A 1 201 ? -11.795 -1.005 20.412 1.00 97.38 201 ALA A N 1
ATOM 1534 C CA . ALA A 1 201 ? -10.532 -1.293 19.746 1.00 97.38 201 ALA A CA 1
ATOM 1535 C C . ALA A 1 201 ? -10.106 -0.136 18.829 1.00 97.38 201 ALA A C 1
ATOM 1537 O O . ALA A 1 201 ? -10.942 0.514 18.201 1.00 97.38 201 ALA A O 1
ATOM 1538 N N . LEU A 1 202 ? -8.792 0.072 18.722 1.00 98.31 202 LEU A N 1
ATOM 1539 C CA . LEU A 1 202 ? -8.171 1.009 17.789 1.00 98.31 202 LEU A CA 1
ATOM 1540 C C . LEU A 1 202 ? -7.244 0.239 16.844 1.00 98.31 202 LEU A C 1
ATOM 1542 O O . LEU A 1 202 ? -6.338 -0.460 17.296 1.00 98.31 202 LEU A O 1
ATOM 1546 N N . ILE A 1 203 ? -7.449 0.393 15.538 1.00 98.56 203 ILE A N 1
ATOM 1547 C CA . ILE A 1 203 ? -6.569 -0.143 14.498 1.00 98.56 203 ILE A CA 1
ATOM 1548 C C . ILE A 1 203 ? -5.681 0.988 13.990 1.00 98.56 203 ILE A C 1
ATOM 1550 O O . ILE A 1 203 ? -6.177 1.977 13.455 1.00 98.56 203 ILE A O 1
ATOM 1554 N N . VAL A 1 204 ? -4.364 0.836 14.130 1.00 97.94 204 VAL A N 1
ATOM 1555 C CA . VAL A 1 204 ? -3.386 1.806 13.623 1.00 97.94 204 VAL A CA 1
ATOM 1556 C C . VAL A 1 204 ? -2.915 1.369 12.237 1.00 97.94 204 VAL A C 1
ATOM 1558 O O . VAL A 1 204 ? -2.186 0.390 12.103 1.00 97.94 204 VAL A O 1
ATOM 1561 N N . ALA A 1 205 ? -3.341 2.098 11.207 1.00 96.44 205 ALA A N 1
ATOM 1562 C CA . ALA A 1 205 ? -3.056 1.841 9.795 1.00 96.44 205 ALA A CA 1
ATOM 1563 C C . ALA A 1 205 ? -2.517 3.106 9.090 1.00 96.44 205 ALA A C 1
ATOM 1565 O O . ALA A 1 205 ? -2.874 3.414 7.953 1.00 96.44 205 ALA A O 1
ATOM 1566 N N . SER A 1 206 ? -1.636 3.844 9.773 1.00 93.69 206 SER A N 1
ATOM 1567 C CA . SER A 1 206 ? -1.179 5.190 9.393 1.00 93.69 206 SER A CA 1
ATOM 1568 C C . SER A 1 206 ? -0.076 5.243 8.325 1.00 93.69 206 SER A C 1
ATOM 1570 O O . SER A 1 206 ? 0.511 6.299 8.108 1.00 93.69 206 SER A O 1
ATOM 1572 N N . GLY A 1 207 ? 0.269 4.119 7.693 1.00 89.38 207 GLY A N 1
ATOM 1573 C CA . GLY A 1 207 ? 1.372 4.056 6.731 1.00 89.38 207 GLY A CA 1
ATOM 1574 C C . GLY A 1 207 ? 2.767 4.189 7.362 1.00 89.38 207 GLY A C 1
ATOM 1575 O O . GLY A 1 207 ? 2.979 3.853 8.529 1.00 89.38 207 GLY A O 1
ATOM 1576 N N . GLY A 1 208 ? 3.738 4.608 6.546 1.00 87.12 208 GLY A N 1
ATOM 1577 C CA . GLY A 1 208 ? 5.153 4.711 6.912 1.00 87.12 208 GLY A CA 1
ATOM 1578 C C . GLY A 1 208 ? 5.557 6.062 7.510 1.00 87.12 208 GLY A C 1
ATOM 1579 O O . GLY A 1 208 ? 4.721 6.865 7.921 1.00 87.12 208 GLY A O 1
ATOM 1580 N N . LEU A 1 209 ? 6.870 6.298 7.538 1.00 86.69 209 LEU A N 1
ATOM 1581 C CA . LEU A 1 209 ? 7.507 7.505 8.083 1.00 86.69 209 LEU A CA 1
ATOM 1582 C C . LEU A 1 209 ? 8.461 8.194 7.087 1.00 86.69 209 LEU A C 1
ATOM 1584 O O . LEU A 1 209 ? 9.278 9.018 7.485 1.00 86.69 209 LEU A O 1
ATOM 1588 N N . THR A 1 210 ? 8.372 7.844 5.800 1.00 78.31 210 THR A N 1
ATOM 1589 C CA . THR A 1 210 ? 9.241 8.342 4.716 1.00 78.31 210 THR A CA 1
ATOM 1590 C C . THR A 1 210 ? 9.141 9.853 4.506 1.00 78.31 210 THR A C 1
ATOM 1592 O O . THR A 1 210 ? 10.117 10.461 4.081 1.00 78.31 210 THR A O 1
ATOM 1595 N N . GLY A 1 211 ? 8.013 10.480 4.853 1.00 77.00 211 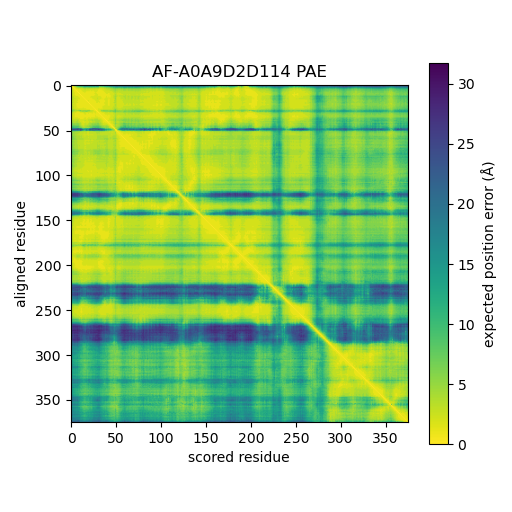GLY A N 1
ATOM 1596 C CA . GLY A 1 211 ? 7.849 11.938 4.855 1.00 77.00 211 GLY A CA 1
ATOM 1597 C C . GLY A 1 211 ? 8.534 12.642 6.035 1.00 77.00 211 GLY A C 1
ATOM 1598 O O . GLY A 1 211 ? 8.718 13.856 6.008 1.00 77.00 211 GLY A O 1
ATOM 1599 N N . ASN A 1 212 ? 8.971 11.905 7.064 1.00 83.06 212 ASN A N 1
ATOM 1600 C CA . ASN A 1 212 ? 9.569 12.468 8.274 1.00 83.06 212 ASN A CA 1
ATOM 1601 C C . ASN A 1 212 ? 11.084 12.244 8.334 1.00 83.06 212 ASN A C 1
ATOM 1603 O O . ASN A 1 212 ? 11.589 11.459 9.140 1.00 83.06 212 ASN A O 1
ATOM 1607 N N . LEU A 1 213 ? 11.821 12.975 7.496 1.00 77.31 213 LEU A N 1
ATOM 1608 C CA . LEU A 1 213 ? 13.286 12.914 7.451 1.00 77.31 213 LEU A CA 1
ATOM 1609 C C . LEU A 1 213 ? 13.954 13.129 8.827 1.00 77.31 213 LEU A C 1
ATOM 1611 O O . LEU A 1 213 ? 14.866 12.361 9.148 1.00 77.31 213 LEU A O 1
ATOM 1615 N N . PRO A 1 214 ? 13.532 14.096 9.675 1.00 84.38 214 PRO A N 1
ATOM 1616 C CA . PRO A 1 214 ? 14.107 14.246 11.014 1.00 84.38 214 PRO A CA 1
ATOM 1617 C C . PRO A 1 214 ? 13.963 12.987 11.876 1.00 84.38 214 PRO A C 1
ATOM 1619 O O . PRO A 1 214 ? 14.930 12.553 12.499 1.00 84.38 214 PRO A O 1
ATOM 1622 N N . MET A 1 215 ? 12.786 12.355 11.864 1.00 86.69 215 MET A N 1
ATOM 1623 C CA . MET A 1 215 ? 12.542 11.107 12.592 1.00 86.69 215 MET A CA 1
ATOM 1624 C C . MET A 1 215 ? 13.365 9.946 12.019 1.00 86.69 215 MET A C 1
ATOM 1626 O O . MET A 1 215 ? 13.900 9.143 12.777 1.00 86.69 215 MET A O 1
ATOM 1630 N N . MET A 1 216 ? 13.515 9.860 10.693 1.00 82.75 216 MET A N 1
ATOM 1631 C CA . MET A 1 216 ? 14.374 8.850 10.060 1.00 82.75 216 MET A CA 1
ATOM 1632 C C . MET A 1 216 ? 15.836 8.977 10.498 1.00 82.75 216 MET A C 1
ATOM 1634 O O . MET A 1 216 ? 16.488 7.961 10.745 1.00 82.75 216 MET A O 1
ATOM 1638 N N . LYS A 1 217 ? 16.335 10.213 10.632 1.00 79.56 217 LYS A N 1
ATOM 1639 C CA . LYS A 1 217 ? 17.680 10.503 11.145 1.00 79.56 217 LYS A CA 1
ATOM 1640 C C . LYS A 1 217 ? 17.828 10.084 12.606 1.00 79.56 217 LYS A C 1
ATOM 1642 O O . LYS A 1 217 ? 18.790 9.403 12.940 1.00 79.56 217 LYS A O 1
ATOM 1647 N N . GLU A 1 218 ? 16.878 10.462 13.462 1.00 86.44 218 GLU A N 1
ATOM 1648 C CA . GLU A 1 218 ? 16.882 10.094 14.888 1.00 86.44 218 GLU A CA 1
ATOM 1649 C C . GLU A 1 218 ? 16.913 8.571 15.085 1.00 86.44 218 GLU A C 1
ATOM 1651 O O . GLU A 1 218 ? 17.589 8.061 15.975 1.00 86.44 218 GLU A O 1
ATOM 1656 N N . LEU A 1 219 ? 16.217 7.836 14.217 1.00 84.44 219 LEU A N 1
ATOM 1657 C CA . LEU A 1 219 ? 16.146 6.377 14.251 1.00 84.44 219 LEU A CA 1
ATOM 1658 C C . LEU A 1 219 ? 17.343 5.677 13.585 1.00 84.44 219 LEU A C 1
ATOM 1660 O O . LEU A 1 219 ? 17.375 4.449 13.576 1.00 84.44 219 LEU A O 1
ATOM 1664 N N . GLY A 1 220 ? 18.299 6.420 13.015 1.00 77.69 220 GLY A N 1
ATOM 1665 C CA . GLY A 1 220 ? 19.460 5.849 12.323 1.00 77.69 220 GLY A CA 1
ATOM 1666 C C . GLY A 1 220 ? 19.104 5.070 11.052 1.00 77.69 220 GLY A C 1
ATOM 1667 O O . GLY A 1 220 ? 19.804 4.132 10.690 1.00 77.69 220 GLY A O 1
ATOM 1668 N N . ILE A 1 221 ? 17.989 5.413 10.397 1.00 74.31 221 ILE A N 1
ATOM 1669 C CA . ILE A 1 221 ? 17.488 4.704 9.207 1.00 74.31 221 ILE A CA 1
ATOM 1670 C C . ILE A 1 221 ? 18.227 5.153 7.934 1.00 74.31 221 ILE A C 1
ATOM 1672 O O . ILE A 1 221 ? 18.380 4.377 6.991 1.00 74.31 221 ILE A O 1
ATOM 1676 N N . ILE A 1 222 ? 18.670 6.411 7.894 1.00 67.19 222 ILE A N 1
ATOM 1677 C CA . ILE A 1 222 ? 19.414 6.992 6.772 1.00 67.19 222 ILE A CA 1
ATOM 1678 C C . ILE A 1 222 ? 20.892 7.055 7.164 1.00 67.19 222 ILE A C 1
ATOM 1680 O O . ILE A 1 222 ? 21.233 7.706 8.150 1.00 67.19 222 ILE A O 1
ATOM 1684 N N . ASN A 1 223 ? 21.752 6.401 6.377 1.00 55.12 223 ASN A N 1
ATOM 1685 C CA . ASN A 1 223 ? 23.193 6.286 6.644 1.00 55.12 223 ASN A CA 1
ATOM 1686 C C . ASN A 1 223 ? 24.057 7.267 5.830 1.00 55.12 223 ASN A C 1
ATOM 1688 O O . ASN A 1 223 ? 25.276 7.274 5.981 1.00 55.12 223 ASN A O 1
ATOM 1692 N N . THR A 1 224 ? 23.451 8.106 4.982 1.00 54.31 224 THR A N 1
ATOM 1693 C CA . THR A 1 224 ? 24.133 9.273 4.398 1.00 54.31 224 THR A CA 1
ATOM 1694 C C . THR A 1 224 ? 24.024 10.484 5.331 1.00 54.31 224 THR A C 1
ATOM 1696 O O . THR A 1 224 ? 23.141 10.539 6.195 1.00 54.31 224 THR A O 1
ATOM 1699 N N . LYS A 1 225 ? 24.899 11.485 5.171 1.00 53.34 225 LYS A N 1
ATOM 1700 C CA . LYS A 1 225 ? 24.733 12.761 5.880 1.00 53.34 225 LYS A CA 1
ATOM 1701 C C . LYS A 1 225 ? 23.362 13.331 5.519 1.00 53.34 225 LYS A C 1
ATOM 1703 O O . LYS A 1 225 ? 22.997 13.393 4.353 1.00 53.34 225 LYS A O 1
ATOM 1708 N N . TYR A 1 226 ? 22.604 13.759 6.525 1.00 46.31 226 TYR A N 1
ATOM 1709 C CA . TYR A 1 226 ? 21.238 14.268 6.349 1.00 46.31 226 TYR A CA 1
ATOM 1710 C C . TYR A 1 226 ? 21.136 15.386 5.301 1.00 46.31 226 TYR A C 1
ATOM 1712 O O . TYR A 1 226 ? 20.186 15.434 4.532 1.00 46.31 226 TYR A O 1
ATOM 1720 N N . GLU A 1 227 ? 22.135 16.266 5.267 1.00 54.47 227 GLU A N 1
ATOM 1721 C CA . GLU A 1 227 ? 22.239 17.367 4.306 1.00 54.47 227 GLU A CA 1
ATOM 1722 C C . GLU A 1 227 ? 22.441 16.881 2.871 1.00 54.47 227 GLU A C 1
ATOM 1724 O O . GLU A 1 227 ? 22.190 17.636 1.942 1.00 54.47 227 GLU A O 1
ATOM 1729 N N . ASP A 1 228 ? 22.908 15.648 2.698 1.00 52.06 228 ASP A N 1
ATOM 1730 C CA . ASP A 1 228 ? 23.214 15.041 1.409 1.00 52.06 228 ASP A CA 1
ATOM 1731 C C . ASP A 1 228 ? 22.058 14.162 0.912 1.00 52.06 228 ASP A C 1
ATOM 1733 O O . ASP A 1 228 ? 22.075 13.705 -0.227 1.00 52.06 228 ASP A O 1
ATOM 1737 N N . VAL A 1 229 ? 21.008 13.966 1.722 1.00 50.25 229 VAL A N 1
ATOM 1738 C CA . VAL A 1 229 ? 19.738 13.409 1.242 1.00 50.25 229 VAL A CA 1
ATOM 1739 C C . VAL A 1 229 ? 19.188 14.390 0.202 1.00 50.25 229 VAL A C 1
ATOM 1741 O O . VAL A 1 229 ? 18.957 15.556 0.512 1.00 50.25 229 VAL A O 1
ATOM 1744 N N . TYR A 1 230 ? 19.013 13.917 -1.034 1.00 47.78 230 TYR A N 1
ATOM 1745 C CA . TYR A 1 230 ? 18.685 14.698 -2.241 1.00 47.78 230 TYR A CA 1
ATOM 1746 C C . TYR A 1 230 ? 19.798 15.563 -2.860 1.00 47.78 230 TYR A C 1
ATOM 1748 O O . TYR A 1 230 ? 19.506 16.335 -3.772 1.00 47.78 230 TYR A O 1
ATOM 1756 N N . LYS A 1 231 ? 21.058 15.450 -2.422 1.00 45.81 231 LYS A N 1
ATOM 1757 C CA . LYS A 1 231 ? 22.193 15.985 -3.195 1.00 45.81 231 LYS A CA 1
ATOM 1758 C C . LYS A 1 231 ? 22.715 14.933 -4.174 1.00 45.81 231 LYS A C 1
ATOM 1760 O O . LYS A 1 231 ? 22.580 13.732 -3.930 1.00 45.81 231 LYS A O 1
ATOM 1765 N N . ASP A 1 232 ? 23.351 15.391 -5.248 1.00 37.97 232 ASP A N 1
ATOM 1766 C CA . ASP A 1 232 ? 24.103 14.529 -6.164 1.00 37.97 232 ASP A CA 1
ATOM 1767 C C . ASP A 1 232 ? 25.131 13.719 -5.350 1.00 37.97 232 ASP A C 1
ATOM 1769 O O . ASP A 1 232 ? 25.854 14.280 -4.525 1.00 37.97 232 ASP A O 1
ATOM 1773 N N . GLY A 1 233 ? 25.139 12.389 -5.496 1.00 41.19 233 GLY A N 1
ATOM 1774 C CA . GLY A 1 233 ? 25.963 11.495 -4.665 1.00 41.19 233 GLY A CA 1
ATOM 1775 C C . GLY A 1 233 ? 25.300 10.897 -3.404 1.00 41.19 233 GLY A C 1
ATOM 1776 O O . GLY A 1 233 ? 25.869 9.984 -2.809 1.00 41.19 233 GLY A O 1
ATOM 1777 N N . GLY A 1 234 ? 24.128 11.377 -2.960 1.00 43.88 234 GLY A N 1
ATOM 1778 C CA . GLY A 1 234 ? 23.503 10.961 -1.693 1.00 43.88 234 GLY A CA 1
ATOM 1779 C C . GLY A 1 234 ? 22.342 9.958 -1.796 1.00 43.88 234 GLY A C 1
ATOM 1780 O O . GLY A 1 234 ? 21.647 9.868 -2.800 1.00 43.88 234 GLY A O 1
ATOM 1781 N N . GLN A 1 235 ? 22.066 9.211 -0.719 1.00 51.12 235 GLN A N 1
ATOM 1782 C CA . GLN A 1 235 ? 20.921 8.287 -0.657 1.00 51.12 235 GLN A CA 1
ATOM 1783 C C . GLN A 1 235 ? 19.588 9.043 -0.836 1.00 51.12 235 GLN A C 1
ATOM 1785 O O . GLN A 1 235 ? 19.259 9.932 -0.047 1.00 51.12 235 GLN A O 1
ATOM 1790 N N . VAL A 1 236 ? 18.806 8.671 -1.854 1.00 51.34 236 VAL A N 1
ATOM 1791 C CA . VAL A 1 236 ? 17.523 9.316 -2.177 1.00 51.34 236 VAL A CA 1
ATOM 1792 C C . VAL A 1 236 ? 16.385 8.720 -1.359 1.00 51.34 236 VAL A C 1
ATOM 1794 O O . VAL A 1 236 ? 16.162 7.510 -1.377 1.00 51.34 236 VAL A O 1
ATOM 1797 N N . ASN A 1 237 ? 15.624 9.574 -0.677 1.00 56.16 237 ASN A N 1
ATOM 1798 C CA . ASN A 1 237 ? 14.386 9.180 -0.015 1.00 56.16 237 ASN A CA 1
ATOM 1799 C C . ASN A 1 237 ? 13.183 9.600 -0.871 1.00 56.16 237 ASN A C 1
ATOM 1801 O O . ASN A 1 237 ? 12.768 10.751 -0.817 1.00 56.16 237 ASN A O 1
ATOM 1805 N N . VAL A 1 238 ? 12.599 8.703 -1.669 1.00 53.94 238 VAL A N 1
ATOM 1806 C CA . VAL A 1 238 ? 11.333 9.033 -2.342 1.00 53.94 238 VAL A CA 1
ATOM 1807 C C . VAL A 1 238 ? 10.190 8.853 -1.363 1.00 53.94 238 VAL A C 1
ATOM 1809 O O . VAL A 1 238 ? 9.912 7.764 -0.864 1.00 53.94 238 VAL A O 1
ATOM 1812 N N . HIS A 1 239 ? 9.514 9.963 -1.115 1.00 59.22 239 HIS A N 1
ATOM 1813 C CA . HIS A 1 239 ? 8.201 9.993 -0.517 1.00 59.22 239 HIS A CA 1
ATOM 1814 C C . HIS A 1 239 ? 7.228 10.416 -1.612 1.00 59.22 239 HIS A C 1
ATOM 1816 O O . HIS A 1 239 ? 7.543 11.259 -2.452 1.00 59.22 239 HIS A O 1
ATOM 1822 N N . PHE A 1 240 ? 6.040 9.827 -1.621 1.00 61.12 240 PHE A N 1
ATOM 1823 C CA . PHE A 1 240 ? 4.978 10.347 -2.466 1.00 61.12 240 PHE A CA 1
ATOM 1824 C C . PHE A 1 240 ? 4.623 11.754 -1.957 1.00 61.12 240 PHE A C 1
ATOM 1826 O O . PHE A 1 240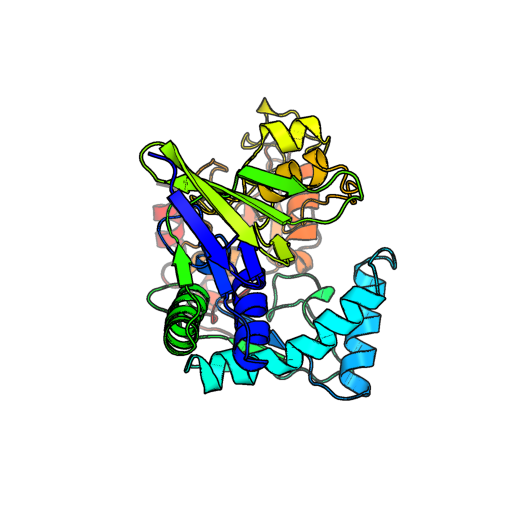 ? 4.337 11.880 -0.755 1.00 61.12 240 PHE A O 1
ATOM 1833 N N . PRO A 1 241 ? 4.627 12.791 -2.816 1.00 55.56 241 PRO A N 1
ATOM 1834 C CA . PRO A 1 241 ? 4.164 14.115 -2.424 1.00 55.56 241 PRO A CA 1
ATOM 1835 C C . PRO A 1 241 ? 2.782 14.012 -1.778 1.00 55.56 241 PRO A C 1
ATOM 1837 O O . PRO A 1 241 ? 1.955 13.195 -2.194 1.00 55.56 241 PRO A O 1
ATOM 1840 N N . ASP A 1 242 ? 2.571 14.765 -0.701 1.00 64.62 242 ASP A N 1
ATOM 1841 C CA . ASP A 1 242 ? 1.316 14.814 0.060 1.00 64.62 242 ASP A CA 1
ATOM 1842 C C . ASP A 1 242 ? 0.814 13.476 0.641 1.00 64.62 242 ASP A C 1
ATOM 1844 O O . ASP A 1 242 ? -0.280 13.404 1.201 1.00 64.62 242 ASP A O 1
ATOM 1848 N N . SER A 1 243 ? 1.618 12.408 0.601 1.00 70.06 243 SER A N 1
ATOM 1849 C CA . SER A 1 243 ? 1.211 11.083 1.091 1.00 70.06 243 SER A CA 1
ATOM 1850 C C . SER A 1 243 ? 1.129 10.948 2.598 1.00 70.06 243 SER A C 1
ATOM 1852 O O . SER A 1 243 ? 0.681 9.905 3.087 1.00 70.06 243 SER A O 1
ATOM 1854 N N . CYS A 1 244 ? 1.504 11.999 3.335 1.00 80.38 244 CYS A N 1
ATOM 1855 C CA . CYS A 1 244 ? 1.194 12.102 4.752 1.00 80.38 244 CYS A CA 1
ATOM 1856 C C . CYS A 1 244 ? 1.865 10.991 5.602 1.00 80.38 244 CYS A C 1
ATOM 1858 O O . CYS A 1 244 ? 1.421 10.677 6.708 1.00 80.38 244 CYS A O 1
ATOM 1860 N N . GLN A 1 245 ? 2.952 10.388 5.110 1.00 85.75 245 GLN A N 1
ATOM 1861 C CA . GLN A 1 245 ? 3.698 9.315 5.777 1.00 85.75 245 GLN A CA 1
ATOM 1862 C C . GLN A 1 245 ? 4.681 9.881 6.815 1.00 85.75 245 GLN A C 1
ATOM 1864 O O . GLN A 1 245 ? 5.896 9.785 6.654 1.00 85.75 245 GLN A O 1
ATOM 1869 N N . ASP A 1 246 ? 4.151 10.479 7.885 1.00 89.12 246 ASP A N 1
ATOM 1870 C CA . ASP A 1 246 ? 4.936 11.268 8.854 1.00 89.12 246 ASP A CA 1
ATOM 1871 C C . ASP A 1 246 ? 5.321 10.500 10.131 1.00 89.12 246 ASP A C 1
ATOM 1873 O O . ASP A 1 246 ? 5.912 11.067 11.060 1.00 89.12 246 ASP A O 1
ATOM 1877 N N . GLY A 1 247 ? 4.979 9.209 10.195 1.00 91.69 247 GLY A N 1
ATOM 1878 C CA . GLY A 1 247 ? 5.248 8.354 11.351 1.00 91.69 247 GLY A CA 1
ATOM 1879 C C . GLY A 1 247 ? 4.302 8.554 12.542 1.00 91.69 247 GLY A C 1
ATOM 1880 O O . GLY A 1 247 ? 4.646 8.167 13.659 1.00 91.69 247 GLY A O 1
ATOM 1881 N N . ASP A 1 248 ? 3.133 9.174 12.345 1.00 93.62 248 ASP A N 1
ATOM 1882 C CA . ASP A 1 248 ? 2.223 9.547 13.442 1.00 93.62 248 ASP A CA 1
ATOM 1883 C C . ASP A 1 248 ? 1.721 8.339 14.241 1.00 93.62 248 ASP A C 1
ATOM 1885 O O . ASP A 1 248 ? 1.736 8.360 15.472 1.00 93.62 248 ASP A O 1
ATOM 1889 N N . GLY A 1 249 ? 1.318 7.258 13.566 1.00 95.06 249 GLY A N 1
ATOM 1890 C CA . GLY A 1 249 ? 0.861 6.049 14.253 1.00 95.06 249 GLY A CA 1
ATOM 1891 C C . GLY A 1 249 ? 1.991 5.328 14.983 1.00 95.06 249 GLY A C 1
ATOM 1892 O O . GLY A 1 249 ? 1.780 4.833 16.086 1.00 95.06 249 GLY A O 1
ATOM 1893 N N . GLN A 1 250 ? 3.209 5.326 14.429 1.00 94.69 250 GLN A N 1
ATOM 1894 C CA . GLN A 1 250 ? 4.399 4.806 15.103 1.00 94.69 250 GLN A CA 1
ATOM 1895 C C . GLN A 1 250 ? 4.644 5.572 16.406 1.00 94.69 250 GLN A C 1
ATOM 1897 O O . GLN A 1 250 ? 4.758 4.948 17.458 1.00 94.69 250 GLN A O 1
ATOM 1902 N N . LYS A 1 251 ? 4.645 6.912 16.360 1.00 95.19 251 LYS A N 1
ATOM 1903 C CA . LYS A 1 251 ? 4.801 7.763 17.551 1.00 95.19 251 LYS A CA 1
ATOM 1904 C C . LYS A 1 251 ? 3.710 7.493 18.585 1.00 95.19 251 LYS A C 1
ATOM 1906 O O . LYS A 1 251 ? 4.035 7.240 19.741 1.00 95.19 251 LYS A O 1
ATOM 1911 N N . ALA A 1 252 ? 2.447 7.468 18.161 1.00 95.62 252 ALA A N 1
ATOM 1912 C CA . ALA A 1 252 ? 1.309 7.244 19.049 1.00 95.62 252 ALA A CA 1
ATOM 1913 C C . ALA A 1 252 ? 1.363 5.866 19.738 1.00 95.62 252 ALA A C 1
ATOM 1915 O O . ALA A 1 252 ? 1.062 5.743 20.924 1.00 95.62 252 ALA A O 1
ATOM 1916 N N . VAL A 1 253 ? 1.793 4.824 19.017 1.00 96.00 253 VAL A N 1
ATOM 1917 C CA . VAL A 1 253 ? 1.982 3.475 19.573 1.00 96.00 253 VAL A CA 1
ATOM 1918 C C . VAL A 1 253 ? 3.190 3.415 20.515 1.00 96.00 253 VAL A C 1
ATOM 1920 O O . VAL A 1 253 ? 3.113 2.781 21.567 1.00 96.00 253 VAL A O 1
ATOM 1923 N N . TRP A 1 254 ? 4.305 4.070 20.183 1.00 95.31 254 TRP A N 1
ATOM 1924 C CA . TRP A 1 254 ? 5.494 4.100 21.045 1.00 95.31 254 TRP A CA 1
ATOM 1925 C C . TRP A 1 254 ? 5.266 4.887 22.336 1.00 95.31 254 TRP A C 1
ATOM 1927 O O . TRP A 1 254 ? 5.761 4.474 23.382 1.00 95.31 254 TRP A O 1
ATOM 1937 N N . GLU A 1 255 ? 4.480 5.966 22.293 1.00 95.38 255 GLU A N 1
ATOM 1938 C CA . GLU A 1 255 ? 4.104 6.764 23.470 1.00 95.38 255 GLU A CA 1
ATOM 1939 C C . GLU A 1 255 ? 3.373 5.915 24.522 1.00 95.38 255 GLU A C 1
ATOM 1941 O O . GLU A 1 255 ? 3.596 6.061 25.724 1.00 95.38 255 GLU A O 1
ATOM 1946 N N . ILE A 1 256 ? 2.569 4.944 24.081 1.00 94.88 256 ILE A N 1
ATOM 1947 C CA . ILE A 1 256 ? 1.916 3.977 24.968 1.00 94.88 256 ILE A CA 1
ATOM 1948 C C . ILE A 1 256 ? 2.761 2.713 25.208 1.00 94.88 256 ILE A C 1
ATOM 1950 O O . ILE A 1 256 ? 2.239 1.684 25.628 1.00 94.88 256 ILE A O 1
ATOM 1954 N N . GLY A 1 257 ? 4.073 2.748 24.982 1.00 93.31 257 GLY A N 1
ATOM 1955 C CA . GLY A 1 257 ? 4.978 1.636 25.293 1.00 93.31 257 GLY A CA 1
ATOM 1956 C C . GLY A 1 257 ? 4.937 0.467 24.304 1.00 93.31 257 GLY A C 1
ATOM 1957 O O . GLY A 1 257 ? 5.404 -0.624 24.630 1.00 93.31 257 GLY A O 1
ATOM 1958 N N . GLY A 1 258 ? 4.392 0.663 23.100 1.00 93.81 258 GLY A N 1
ATOM 1959 C CA . GLY A 1 258 ? 4.501 -0.316 22.023 1.00 93.81 258 GLY A CA 1
ATOM 1960 C C . GLY A 1 258 ? 5.960 -0.536 21.608 1.00 93.81 258 GLY A C 1
ATOM 1961 O O . GLY A 1 258 ? 6.751 0.405 21.521 1.00 93.81 258 GLY A O 1
ATOM 1962 N N . LYS A 1 259 ? 6.328 -1.792 21.336 1.00 91.88 259 LYS A N 1
ATOM 1963 C CA . LYS A 1 259 ? 7.699 -2.154 20.955 1.00 91.88 259 LYS A CA 1
ATOM 1964 C C . LYS A 1 259 ? 8.066 -1.550 19.595 1.00 91.88 259 LYS A C 1
ATOM 1966 O O . LYS A 1 259 ? 7.320 -1.680 18.625 1.00 91.88 259 LYS A O 1
ATOM 1971 N N . LYS A 1 260 ? 9.260 -0.962 19.505 1.00 88.56 260 LYS A N 1
ATOM 1972 C CA . LYS A 1 260 ? 9.869 -0.563 18.230 1.00 88.56 260 LYS A CA 1
ATOM 1973 C C . LYS A 1 260 ? 10.347 -1.819 17.489 1.00 88.56 260 LYS A C 1
ATOM 1975 O O . LYS A 1 260 ? 11.161 -2.575 18.018 1.00 88.56 260 LYS A O 1
ATOM 1980 N N . GLY A 1 261 ? 9.784 -2.077 16.310 1.00 80.31 261 GLY A N 1
ATOM 1981 C CA . GLY A 1 261 ? 10.253 -3.130 15.405 1.00 80.31 261 GLY A CA 1
ATOM 1982 C C . GLY A 1 261 ? 11.463 -2.679 14.587 1.00 80.31 261 GLY A C 1
ATOM 1983 O O . GLY A 1 261 ? 11.829 -1.505 14.620 1.00 80.31 261 GLY A O 1
ATOM 1984 N N . GLY A 1 262 ? 12.062 -3.606 13.834 1.00 73.50 262 GLY A N 1
ATOM 1985 C CA . GLY A 1 262 ? 13.050 -3.247 12.818 1.00 73.50 262 GLY A CA 1
ATOM 1986 C C . GLY A 1 262 ? 12.404 -2.369 11.747 1.00 73.50 262 GLY A C 1
ATOM 1987 O O . GLY A 1 262 ? 11.299 -2.666 11.290 1.00 73.50 262 GLY A O 1
ATOM 1988 N N . ILE A 1 263 ? 13.075 -1.283 11.376 1.00 75.31 263 ILE A N 1
ATOM 1989 C CA . ILE A 1 263 ? 12.638 -0.387 10.308 1.00 75.31 263 ILE A CA 1
ATOM 1990 C C . ILE A 1 263 ? 13.687 -0.472 9.215 1.00 75.31 263 ILE A C 1
ATOM 1992 O O . ILE A 1 263 ? 14.875 -0.296 9.472 1.00 75.31 263 ILE A O 1
ATOM 1996 N N . VAL A 1 264 ? 13.233 -0.767 8.005 1.00 62.28 264 VAL A N 1
ATOM 1997 C CA . VAL A 1 264 ? 14.083 -0.848 6.824 1.00 62.28 264 VAL A CA 1
ATOM 1998 C C . VAL A 1 264 ? 13.569 0.143 5.796 1.00 62.28 264 VAL A C 1
ATOM 2000 O O . VAL A 1 264 ? 12.359 0.333 5.656 1.00 62.28 264 VAL A O 1
ATOM 2003 N N . ILE A 1 265 ? 14.486 0.777 5.074 1.00 62.19 265 ILE 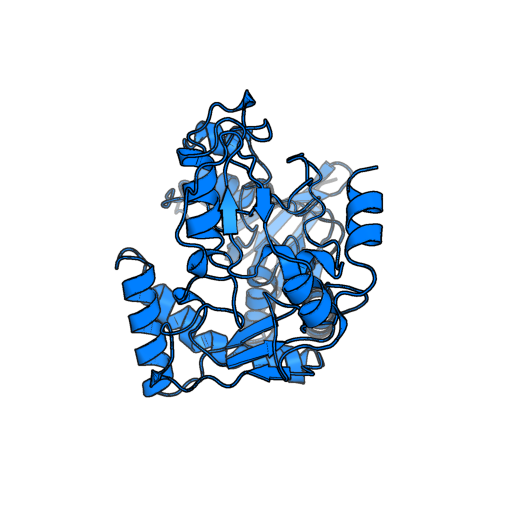A N 1
ATOM 2004 C CA . ILE A 1 265 ? 14.137 1.424 3.815 1.00 62.19 265 ILE A CA 1
ATOM 2005 C C . ILE A 1 265 ? 14.023 0.304 2.792 1.00 62.19 265 ILE A C 1
ATOM 2007 O O . ILE A 1 265 ? 14.962 -0.475 2.618 1.00 62.19 265 ILE A O 1
ATOM 2011 N N . SER A 1 266 ? 12.866 0.210 2.136 1.00 54.81 266 SER A N 1
ATOM 2012 C CA . SER A 1 266 ? 12.752 -0.617 0.942 1.00 54.81 266 SER A CA 1
ATOM 2013 C C . SER A 1 266 ? 13.773 -0.105 -0.058 1.00 54.81 266 SER A C 1
ATOM 2015 O O . SER A 1 266 ? 13.683 1.038 -0.505 1.00 54.81 266 SER A O 1
ATOM 2017 N N . ALA A 1 267 ? 14.740 -0.949 -0.400 1.00 46.09 267 ALA A N 1
ATOM 2018 C CA . ALA A 1 267 ? 15.560 -0.743 -1.569 1.00 46.09 267 ALA A CA 1
ATOM 2019 C C . ALA A 1 267 ? 14.664 -1.014 -2.786 1.00 46.09 267 ALA A C 1
ATOM 2021 O O . ALA A 1 267 ? 14.750 -2.077 -3.393 1.00 46.09 267 ALA A O 1
ATOM 2022 N N . ASP A 1 268 ? 13.772 -0.071 -3.097 1.00 49.84 268 ASP A N 1
ATOM 2023 C CA . ASP A 1 268 ? 13.420 0.258 -4.476 1.00 49.84 268 ASP A CA 1
ATOM 2024 C C . ASP A 1 268 ? 14.301 1.448 -4.843 1.00 49.84 268 ASP A C 1
ATOM 2026 O O . ASP A 1 268 ? 13.947 2.613 -4.617 1.00 49.84 268 ASP A O 1
ATOM 2030 N N . PRO A 1 269 ? 15.550 1.181 -5.221 1.00 41.78 269 PRO A N 1
ATOM 2031 C CA . PRO A 1 269 ? 16.505 2.211 -5.477 1.00 41.78 269 PRO A CA 1
ATOM 2032 C C . PRO A 1 269 ? 16.129 2.706 -6.852 1.00 41.78 269 PRO A C 1
ATOM 2034 O O . PRO A 1 269 ? 16.252 2.032 -7.872 1.00 41.78 269 PRO A O 1
ATOM 2037 N N . GLN A 1 270 ? 15.546 3.893 -6.823 1.00 47.22 270 GLN A N 1
ATOM 2038 C CA . GLN A 1 270 ? 15.219 4.622 -8.017 1.00 47.22 270 GLN A CA 1
ATOM 2039 C C . GLN A 1 270 ? 16.502 4.673 -8.825 1.00 47.22 270 GLN A C 1
ATOM 2041 O O . GLN A 1 270 ? 17.519 5.178 -8.340 1.00 47.22 270 GLN A O 1
ATOM 2046 N N . VAL A 1 271 ? 16.485 4.118 -10.028 1.00 41.56 271 VAL A N 1
ATOM 2047 C CA . VAL A 1 271 ? 17.434 4.568 -11.028 1.00 41.56 271 VAL A CA 1
ATOM 2048 C C . VAL A 1 271 ? 17.119 6.060 -11.160 1.00 41.56 271 VAL A C 1
ATOM 2050 O O . VAL A 1 271 ? 15.991 6.379 -11.551 1.00 41.56 271 VAL A O 1
ATOM 2053 N N . PRO A 1 272 ? 18.008 6.994 -10.759 1.00 42.47 272 PRO A N 1
ATOM 2054 C CA . PRO A 1 272 ? 17.862 8.353 -11.237 1.00 42.47 272 PRO A CA 1
ATOM 2055 C C . PRO A 1 272 ? 17.836 8.220 -12.754 1.00 42.47 272 PRO A C 1
ATOM 2057 O O . PRO A 1 272 ? 18.786 7.724 -13.364 1.00 42.47 272 PRO A O 1
ATOM 2060 N N . ASN A 1 273 ? 16.686 8.529 -13.351 1.00 41.72 273 ASN A N 1
ATOM 2061 C CA . ASN A 1 273 ? 16.587 8.574 -14.797 1.00 41.72 273 ASN A CA 1
ATOM 2062 C C . ASN A 1 273 ? 17.713 9.500 -15.281 1.00 41.72 273 ASN A C 1
ATOM 2064 O O . ASN A 1 273 ? 17.994 10.495 -14.599 1.00 41.72 273 ASN A O 1
ATOM 2068 N N . PRO A 1 274 ? 18.342 9.233 -16.434 1.00 35.47 274 PRO A N 1
ATOM 2069 C CA . PRO A 1 274 ? 19.189 10.233 -17.062 1.00 35.47 274 PRO A CA 1
ATOM 2070 C C . PRO A 1 274 ? 18.424 11.569 -17.086 1.00 35.47 274 PRO A C 1
ATOM 2072 O O . PRO A 1 274 ? 17.276 11.606 -17.528 1.00 35.47 274 PRO A O 1
ATOM 2075 N N . MET A 1 275 ? 19.032 12.623 -16.530 1.00 33.75 275 MET A N 1
ATOM 2076 C CA . MET A 1 275 ? 18.494 13.994 -16.404 1.00 33.75 275 MET A CA 1
ATOM 2077 C C . MET A 1 275 ? 17.380 14.267 -15.380 1.00 33.75 275 MET A C 1
ATOM 2079 O O . MET A 1 275 ? 16.915 15.403 -15.292 1.00 33.75 275 MET A O 1
ATOM 2083 N N . VAL A 1 276 ? 16.971 13.316 -14.536 1.00 38.50 276 VAL A N 1
ATOM 2084 C CA . VAL A 1 276 ? 16.092 13.654 -13.402 1.00 38.50 276 VAL A CA 1
ATOM 2085 C C . VAL A 1 276 ? 16.950 14.055 -12.212 1.00 38.50 276 VAL A C 1
ATOM 2087 O O . VAL A 1 276 ? 17.483 13.210 -11.494 1.00 38.50 276 VAL A O 1
ATOM 2090 N N . ARG A 1 277 ? 17.064 15.371 -11.996 1.00 34.16 277 ARG A N 1
ATOM 2091 C CA . ARG A 1 277 ? 17.604 15.919 -10.752 1.00 34.16 277 ARG A CA 1
ATOM 2092 C C . ARG A 1 277 ? 16.812 15.336 -9.588 1.00 34.16 277 ARG A C 1
ATOM 2094 O O . ARG A 1 277 ? 15.591 15.489 -9.511 1.00 34.16 277 ARG A O 1
ATOM 2101 N N . ILE A 1 278 ? 17.522 14.694 -8.673 1.00 39.25 278 ILE A N 1
ATOM 2102 C CA . ILE A 1 278 ? 16.948 14.232 -7.420 1.00 39.25 278 ILE A CA 1
ATOM 2103 C C . ILE A 1 278 ? 16.552 15.476 -6.617 1.00 39.25 278 ILE A C 1
ATOM 2105 O O . ILE A 1 278 ? 17.383 16.312 -6.276 1.00 39.25 278 ILE A O 1
ATOM 2109 N N . GLY A 1 279 ? 15.261 15.616 -6.336 1.00 34.91 279 GLY A N 1
ATOM 2110 C CA . GLY A 1 279 ? 14.719 16.720 -5.553 1.00 34.91 279 GLY A CA 1
ATOM 2111 C C . GLY A 1 279 ? 13.453 16.306 -4.803 1.00 34.91 279 GLY A C 1
ATOM 2112 O O . GLY A 1 279 ? 12.876 15.256 -5.102 1.00 34.91 279 GLY A O 1
ATOM 2113 N N . PRO A 1 280 ? 12.980 17.128 -3.849 1.00 36.06 280 PRO A N 1
ATOM 2114 C CA . PRO A 1 280 ? 11.806 16.823 -3.024 1.00 36.06 280 PRO A CA 1
ATOM 2115 C C . PRO A 1 280 ? 10.517 16.615 -3.838 1.00 36.06 280 PRO A C 1
ATOM 2117 O O . PRO A 1 280 ? 9.587 15.991 -3.345 1.00 36.06 280 PRO A O 1
ATOM 2120 N N . ASN A 1 281 ? 10.491 17.074 -5.094 1.00 38.41 281 ASN A N 1
ATOM 2121 C CA . ASN A 1 281 ? 9.388 16.916 -6.040 1.00 38.41 281 ASN A CA 1
ATOM 2122 C C . ASN A 1 281 ? 9.825 16.077 -7.246 1.00 38.41 281 ASN A C 1
ATOM 2124 O O . ASN A 1 281 ? 9.763 16.548 -8.377 1.00 38.41 281 ASN A O 1
ATOM 2128 N N . THR A 1 282 ? 10.323 14.861 -7.021 1.00 42.09 282 THR A N 1
ATOM 2129 C CA . THR A 1 282 ? 10.650 13.960 -8.135 1.00 42.09 282 THR A CA 1
ATOM 2130 C C . THR A 1 282 ? 9.336 13.483 -8.771 1.00 42.09 282 THR A C 1
ATOM 2132 O O . THR A 1 282 ? 8.577 12.785 -8.092 1.00 42.09 282 THR A O 1
ATOM 21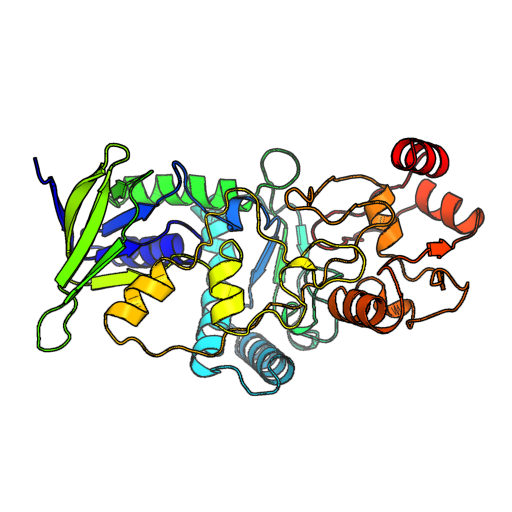35 N N . PRO A 1 283 ? 9.018 13.841 -10.033 1.00 40.84 283 PRO A N 1
ATOM 2136 C CA . PRO A 1 283 ? 7.831 13.332 -10.706 1.00 40.84 283 PRO A CA 1
ATOM 2137 C C . PRO A 1 283 ? 8.072 11.853 -11.008 1.00 40.84 283 PRO A C 1
ATOM 2139 O O . PRO A 1 283 ? 8.681 11.478 -12.006 1.00 40.84 283 PRO A O 1
ATOM 2142 N N . TRP A 1 284 ? 7.643 11.000 -10.083 1.00 47.94 284 TRP A N 1
ATOM 2143 C CA . TRP A 1 284 ? 7.935 9.569 -10.106 1.00 47.94 284 TRP A CA 1
ATOM 2144 C C . TRP A 1 284 ? 7.159 8.802 -11.198 1.00 47.94 284 TRP A C 1
ATOM 2146 O O . TRP A 1 284 ? 7.346 7.604 -11.364 1.00 47.94 284 TRP A O 1
ATOM 2156 N N . LEU A 1 285 ? 6.333 9.485 -11.999 1.00 49.72 285 LEU A N 1
ATOM 2157 C CA . LEU A 1 285 ? 5.676 8.951 -13.194 1.00 49.72 285 LEU A CA 1
ATOM 2158 C C . LEU A 1 285 ? 5.459 10.075 -14.225 1.00 49.72 285 LEU A C 1
ATOM 2160 O O . LEU A 1 285 ? 4.350 10.586 -14.361 1.00 49.72 285 LEU A O 1
ATOM 2164 N N . ASN A 1 286 ? 6.483 10.448 -14.992 1.00 46.94 286 ASN A N 1
ATOM 2165 C CA . ASN A 1 286 ? 6.208 10.998 -16.321 1.00 46.94 286 ASN A CA 1
ATOM 2166 C C . ASN A 1 286 ? 6.176 9.815 -17.282 1.00 46.94 286 ASN A C 1
ATOM 2168 O O . ASN A 1 286 ? 7.217 9.257 -17.622 1.00 46.94 286 ASN A O 1
ATOM 2172 N N . ALA A 1 287 ? 4.971 9.391 -17.666 1.00 51.38 287 ALA A N 1
ATOM 2173 C CA . ALA A 1 287 ? 4.797 8.408 -18.724 1.00 51.38 287 ALA A CA 1
ATOM 2174 C C . ALA A 1 287 ? 5.286 9.030 -20.041 1.00 51.38 287 ALA A C 1
ATOM 2176 O O . ALA A 1 287 ? 4.555 9.767 -20.699 1.00 51.38 287 ALA A O 1
ATOM 2177 N N . ASN A 1 288 ? 6.541 8.769 -20.394 1.00 57.47 288 ASN A N 1
ATOM 2178 C CA . ASN A 1 288 ? 7.124 9.099 -21.686 1.00 57.47 288 ASN A CA 1
ATOM 2179 C C . ASN A 1 288 ? 7.781 7.848 -22.283 1.00 57.47 288 ASN A C 1
ATOM 2181 O O . ASN A 1 288 ? 8.052 6.870 -21.582 1.00 57.47 288 ASN A O 1
ATOM 2185 N N . GLN A 1 289 ? 7.990 7.857 -23.597 1.00 64.75 289 GLN A N 1
ATOM 2186 C CA . GLN A 1 289 ? 8.522 6.692 -24.305 1.00 64.75 289 GLN A CA 1
ATOM 2187 C C . GLN A 1 289 ? 9.989 6.433 -23.927 1.00 64.75 289 GLN A C 1
ATOM 2189 O O . GLN A 1 289 ? 10.397 5.284 -23.765 1.00 64.75 289 GLN A O 1
ATOM 2194 N N . THR A 1 290 ? 10.768 7.492 -23.685 1.00 63.81 290 THR A N 1
ATOM 2195 C CA . THR A 1 290 ? 12.188 7.390 -23.318 1.00 63.81 290 THR A CA 1
ATOM 2196 C C . THR A 1 290 ? 12.428 6.658 -21.997 1.00 63.81 290 THR A C 1
ATOM 2198 O O . THR A 1 290 ? 13.486 6.051 -21.830 1.00 63.81 290 THR A O 1
ATOM 2201 N N . LYS A 1 291 ? 11.447 6.607 -21.082 1.00 65.56 291 LYS A N 1
ATOM 2202 C CA . LYS A 1 291 ? 11.552 5.820 -19.845 1.00 65.56 291 LYS A CA 1
ATOM 2203 C C . LYS A 1 291 ? 11.810 4.337 -20.117 1.00 65.56 291 LYS A C 1
ATOM 2205 O O . LYS A 1 291 ? 12.635 3.748 -19.426 1.00 65.56 291 LYS A O 1
ATOM 2210 N N . ILE A 1 292 ? 11.176 3.749 -21.134 1.00 68.25 292 ILE A N 1
ATOM 2211 C CA . ILE A 1 292 ? 11.364 2.328 -21.483 1.00 68.25 292 ILE A CA 1
ATOM 2212 C C . ILE A 1 292 ? 12.825 2.048 -21.858 1.00 68.25 292 ILE A C 1
ATOM 2214 O O . ILE A 1 292 ? 13.356 0.999 -21.497 1.00 68.25 292 ILE A O 1
ATOM 2218 N N . ILE A 1 293 ? 13.490 3.004 -22.516 1.00 73.69 293 ILE A N 1
ATOM 2219 C CA . ILE A 1 293 ? 14.897 2.904 -22.931 1.00 73.69 293 ILE A CA 1
ATOM 2220 C C . ILE A 1 293 ? 15.807 2.758 -21.708 1.00 73.69 293 ILE A C 1
ATOM 2222 O O . ILE A 1 293 ? 16.691 1.906 -21.700 1.00 73.69 293 ILE A O 1
ATOM 2226 N N . THR A 1 294 ? 15.545 3.526 -20.642 1.00 69.94 294 THR A N 1
ATOM 2227 C CA . THR A 1 294 ? 16.376 3.553 -19.422 1.00 69.94 294 THR A CA 1
ATOM 2228 C C . THR A 1 294 ? 16.412 2.238 -18.648 1.00 69.94 294 THR A C 1
ATOM 2230 O O . THR A 1 294 ? 17.187 2.110 -17.705 1.00 69.94 294 THR A O 1
ATOM 2233 N N . GLU A 1 295 ? 15.603 1.268 -19.051 1.00 70.06 295 GLU A N 1
ATOM 2234 C CA . GLU A 1 295 ? 15.369 0.011 -18.346 1.00 70.06 295 GLU A CA 1
ATOM 2235 C C . GLU A 1 295 ? 15.816 -1.196 -19.180 1.00 70.06 295 GLU A C 1
ATOM 2237 O O . GLU A 1 295 ? 15.769 -2.339 -18.723 1.00 70.06 295 GLU A O 1
ATOM 2242 N N . GLN A 1 296 ? 16.297 -0.937 -20.400 1.00 75.62 296 GLN A N 1
ATOM 2243 C CA . GLN A 1 296 ? 16.875 -1.937 -21.285 1.00 75.62 296 GLN A CA 1
ATOM 2244 C C . GLN A 1 296 ? 18.323 -2.257 -20.883 1.00 75.62 296 GLN A C 1
ATOM 2246 O O . GLN A 1 296 ? 19.012 -1.395 -20.320 1.00 75.62 296 GLN A O 1
ATOM 2251 N N . PRO A 1 297 ? 18.820 -3.472 -21.184 1.00 81.81 297 PRO A N 1
ATOM 2252 C CA . PRO A 1 297 ? 20.165 -3.923 -20.828 1.00 81.81 297 PRO A CA 1
ATOM 2253 C C . PRO A 1 297 ? 21.257 -3.340 -21.746 1.00 81.81 297 PRO A C 1
ATOM 2255 O O . PRO A 1 297 ? 22.125 -4.058 -22.236 1.00 81.81 297 PRO A O 1
ATOM 2258 N N . TYR A 1 298 ? 21.211 -2.030 -21.997 1.00 85.62 298 TYR A N 1
ATOM 2259 C CA . TYR A 1 298 ? 22.194 -1.317 -22.814 1.00 85.62 298 TYR A CA 1
ATOM 2260 C C . TYR A 1 298 ? 23.418 -0.898 -22.006 1.00 85.62 298 TYR A C 1
ATOM 2262 O O . TYR A 1 298 ? 23.353 -0.767 -20.782 1.00 85.62 298 TYR A O 1
ATOM 2270 N N . LEU A 1 299 ? 24.528 -0.661 -22.715 1.00 89.62 299 LEU A N 1
ATOM 2271 C CA . LEU A 1 299 ? 25.829 -0.320 -22.143 1.00 89.62 299 LEU A CA 1
ATOM 2272 C C . LEU A 1 299 ? 25.711 0.876 -21.194 1.00 89.62 299 LEU A C 1
ATOM 2274 O O . LEU A 1 299 ? 25.185 1.926 -21.569 1.00 89.62 299 LEU A O 1
ATOM 2278 N N . ARG A 1 300 ? 26.249 0.739 -19.977 1.00 86.88 300 ARG A N 1
ATOM 2279 C CA . ARG A 1 300 ? 26.287 1.834 -19.000 1.00 86.88 300 ARG A CA 1
ATOM 2280 C C . ARG A 1 300 ? 27.708 2.168 -18.605 1.00 86.88 300 ARG A C 1
ATOM 2282 O O . ARG A 1 300 ? 28.475 1.289 -18.216 1.00 86.88 300 ARG A O 1
ATOM 2289 N N . VAL A 1 301 ? 28.034 3.455 -18.646 1.00 87.81 301 VAL A N 1
ATOM 2290 C CA . VAL A 1 301 ? 29.343 3.965 -18.234 1.00 87.81 301 VAL A CA 1
ATOM 2291 C C . VAL A 1 301 ? 29.191 5.103 -17.241 1.00 87.81 301 VAL A C 1
ATOM 2293 O O . VAL A 1 301 ? 28.288 5.928 -17.357 1.00 87.81 301 VAL A O 1
ATOM 2296 N N . ASN A 1 302 ? 30.074 5.153 -16.254 1.00 84.56 302 ASN A N 1
ATOM 2297 C CA . ASN A 1 302 ? 30.159 6.290 -15.349 1.00 84.56 302 ASN A CA 1
ATOM 2298 C C . ASN A 1 302 ? 30.803 7.504 -16.042 1.00 84.56 302 ASN A C 1
ATOM 2300 O O . ASN A 1 302 ? 31.233 7.429 -17.194 1.00 84.56 302 ASN A O 1
ATOM 2304 N N . GLU A 1 303 ? 30.922 8.621 -15.327 1.00 81.81 303 GLU A N 1
ATOM 2305 C CA . GLU A 1 303 ? 31.525 9.867 -15.836 1.00 81.81 303 GLU A CA 1
ATOM 2306 C C . GLU A 1 303 ? 33.001 9.731 -16.255 1.00 81.81 303 GLU A C 1
ATOM 2308 O O . GLU A 1 303 ? 33.539 10.600 -16.934 1.00 81.81 303 GLU A O 1
ATOM 2313 N N . LEU A 1 304 ? 33.658 8.625 -15.894 1.00 87.81 304 LEU A N 1
ATOM 2314 C CA . LEU A 1 304 ? 35.026 8.296 -16.300 1.00 87.81 304 LEU A CA 1
ATOM 2315 C C . LEU A 1 304 ? 35.073 7.381 -17.536 1.00 87.81 304 LEU A C 1
ATOM 2317 O O . LEU A 1 304 ? 36.144 6.882 -17.884 1.00 87.81 304 LEU A O 1
ATOM 2321 N N . GLY A 1 305 ? 33.926 7.090 -18.156 1.00 90.38 305 GLY A N 1
ATOM 2322 C CA . GLY A 1 305 ? 33.818 6.175 -19.292 1.00 90.38 305 GLY A CA 1
ATOM 2323 C C . GLY A 1 305 ? 34.009 4.699 -18.926 1.00 90.38 305 GLY A C 1
ATOM 2324 O O . GLY A 1 305 ? 34.281 3.882 -19.803 1.00 90.38 305 GLY A O 1
ATOM 2325 N N . LYS A 1 306 ? 33.893 4.327 -17.642 1.00 92.75 306 LYS A N 1
ATOM 2326 C CA . LYS A 1 306 ? 34.052 2.939 -17.180 1.00 92.75 306 LYS A CA 1
ATOM 2327 C C . LYS A 1 306 ? 32.701 2.278 -16.940 1.00 92.75 306 LYS A C 1
ATOM 2329 O O . LYS A 1 306 ? 31.822 2.866 -16.313 1.00 92.75 306 LYS A O 1
ATOM 2334 N N . ARG A 1 307 ? 32.568 1.022 -17.374 1.00 93.19 307 ARG A N 1
ATOM 2335 C CA . ARG A 1 307 ? 31.447 0.156 -16.976 1.00 93.19 307 ARG A CA 1
ATOM 2336 C C . ARG A 1 307 ? 31.479 -0.079 -15.466 1.00 93.19 307 ARG A C 1
ATOM 2338 O O . ARG A 1 307 ? 32.559 -0.209 -14.892 1.00 93.19 307 ARG A O 1
ATOM 2345 N N . PHE A 1 308 ? 30.306 -0.147 -14.841 1.00 85.12 308 PHE A N 1
ATOM 2346 C CA . PHE A 1 308 ? 30.181 -0.261 -13.380 1.00 85.12 308 PHE A CA 1
ATOM 2347 C C . PHE A 1 308 ? 29.151 -1.300 -12.905 1.00 85.12 308 PHE A C 1
ATOM 2349 O O . PHE A 1 308 ? 29.027 -1.533 -11.704 1.00 85.12 308 PHE A O 1
ATOM 2356 N N . ILE A 1 309 ? 28.414 -1.935 -13.820 1.00 84.88 309 ILE A N 1
ATOM 2357 C CA . ILE A 1 309 ? 27.407 -2.955 -13.507 1.00 84.88 309 ILE A CA 1
ATOM 2358 C C . ILE A 1 309 ? 27.289 -3.957 -14.666 1.00 84.88 309 ILE A C 1
ATOM 2360 O O . ILE A 1 309 ? 27.584 -3.606 -15.805 1.00 84.88 309 ILE A O 1
ATOM 2364 N N . ASN A 1 310 ? 26.852 -5.191 -14.382 1.00 88.44 310 ASN A N 1
ATOM 2365 C CA . ASN A 1 310 ? 26.301 -6.079 -15.411 1.00 88.44 310 ASN A CA 1
ATOM 2366 C C . ASN A 1 310 ? 24.979 -5.480 -15.923 1.00 88.44 310 ASN A C 1
ATOM 2368 O O . ASN A 1 310 ? 24.024 -5.358 -15.157 1.00 88.44 310 ASN A O 1
ATOM 2372 N N . GLU A 1 311 ? 24.913 -5.120 -17.200 1.00 85.25 311 GLU A N 1
ATOM 2373 C CA . GLU A 1 311 ? 23.782 -4.426 -17.811 1.00 85.25 311 GLU A CA 1
ATOM 2374 C C . GLU A 1 311 ? 22.492 -5.262 -17.854 1.00 85.25 311 GLU A C 1
ATOM 2376 O O . GLU A 1 311 ? 21.409 -4.679 -17.871 1.00 85.25 311 GLU A O 1
ATOM 2381 N N . GLU A 1 312 ? 22.558 -6.594 -17.722 1.00 81.31 312 GLU A N 1
ATOM 2382 C CA . GLU A 1 312 ? 21.381 -7.456 -17.479 1.00 81.31 312 GLU A CA 1
ATOM 2383 C C . GLU A 1 312 ? 20.638 -7.098 -16.171 1.00 81.31 312 GLU A C 1
ATOM 2385 O O . GLU A 1 312 ? 19.504 -7.518 -15.915 1.00 81.31 312 GLU A O 1
ATOM 2390 N N . MET A 1 313 ? 21.276 -6.320 -15.297 1.00 77.12 313 MET A N 1
ATOM 2391 C CA . MET A 1 313 ? 20.678 -5.780 -14.079 1.00 77.12 313 MET A CA 1
ATOM 2392 C C . MET A 1 313 ? 19.986 -4.429 -14.298 1.00 77.12 313 MET A C 1
ATOM 2394 O O . MET A 1 313 ? 19.528 -3.849 -13.322 1.00 77.12 313 MET A O 1
ATOM 2398 N N . SER A 1 314 ? 19.865 -3.928 -15.533 1.00 73.75 314 SER A N 1
ATOM 2399 C CA . SER A 1 314 ? 19.306 -2.594 -15.826 1.00 73.75 314 SER A CA 1
ATOM 2400 C C . SER A 1 314 ? 17.895 -2.372 -15.278 1.00 73.75 314 SER A C 1
ATOM 2402 O O . SER A 1 314 ? 17.614 -1.317 -14.732 1.00 73.75 314 SER A O 1
ATOM 2404 N N . ASN A 1 315 ? 17.049 -3.396 -15.327 1.00 67.88 315 ASN A N 1
ATOM 2405 C CA . ASN A 1 315 ? 15.713 -3.436 -14.730 1.00 67.88 315 ASN A CA 1
ATOM 2406 C C . ASN A 1 315 ? 15.709 -4.079 -13.326 1.00 67.88 315 ASN A C 1
ATOM 2408 O O . ASN A 1 315 ? 14.740 -4.728 -12.927 1.00 67.88 315 ASN A O 1
ATOM 2412 N N . ASN A 1 316 ? 16.836 -4.075 -12.614 1.00 71.19 316 ASN A N 1
ATOM 2413 C CA . ASN A 1 316 ? 16.914 -4.414 -11.195 1.00 71.19 316 ASN A CA 1
ATOM 2414 C C . ASN A 1 316 ? 17.215 -3.109 -10.493 1.00 71.19 316 ASN A C 1
ATOM 2416 O O . ASN A 1 316 ? 18.379 -2.743 -10.326 1.00 71.19 316 ASN A O 1
ATOM 2420 N N . HIS A 1 317 ? 16.152 -2.424 -10.087 1.00 70.62 317 HIS A N 1
ATOM 2421 C CA . HIS A 1 317 ? 16.258 -1.150 -9.396 1.00 70.62 317 HIS A CA 1
ATOM 2422 C C . HIS A 1 317 ? 17.264 -1.267 -8.244 1.00 70.62 317 HIS A C 1
ATOM 2424 O O . HIS A 1 317 ? 18.147 -0.423 -8.087 1.00 70.62 317 HIS A O 1
ATOM 2430 N N . THR A 1 318 ? 17.197 -2.370 -7.478 1.00 68.88 318 THR A N 1
ATOM 2431 C CA . THR A 1 318 ? 18.067 -2.589 -6.321 1.00 68.88 318 THR A CA 1
ATOM 2432 C C . THR A 1 318 ? 19.542 -2.602 -6.661 1.00 68.88 318 THR A C 1
ATOM 2434 O O . THR A 1 318 ? 20.324 -1.832 -6.100 1.00 68.88 318 THR A O 1
ATOM 2437 N N . ALA A 1 319 ? 19.909 -3.453 -7.610 1.00 72.25 319 ALA A N 1
ATOM 2438 C CA . ALA A 1 319 ? 21.278 -3.545 -8.080 1.00 72.25 319 ALA A CA 1
ATOM 2439 C C . ALA A 1 319 ? 21.736 -2.228 -8.719 1.00 72.25 319 ALA A C 1
ATOM 2441 O O . ALA A 1 319 ? 22.857 -1.794 -8.458 1.00 72.25 319 ALA A O 1
ATOM 2442 N N . MET A 1 320 ? 20.868 -1.576 -9.499 1.00 72.81 320 MET A N 1
ATOM 2443 C CA . MET A 1 320 ? 21.187 -0.337 -10.197 1.00 72.81 320 MET A CA 1
ATOM 2444 C C . MET A 1 320 ? 21.592 0.774 -9.242 1.00 72.81 320 MET A C 1
ATOM 2446 O O . MET A 1 320 ? 22.694 1.294 -9.399 1.00 72.81 320 MET A O 1
ATOM 2450 N N . SER A 1 321 ? 20.788 1.142 -8.239 1.00 68.50 321 SER A N 1
ATOM 2451 C CA . SER A 1 321 ? 21.222 2.270 -7.401 1.00 68.50 321 SER A CA 1
ATOM 2452 C C . SER A 1 321 ? 22.241 1.891 -6.342 1.00 68.50 321 SER A C 1
ATOM 2454 O O . SER A 1 321 ? 22.994 2.769 -5.933 1.00 68.50 321 SER A O 1
ATOM 2456 N N . SER A 1 322 ? 22.362 0.618 -5.946 1.00 70.44 322 SER A N 1
ATOM 2457 C CA . SER A 1 322 ? 23.547 0.184 -5.192 1.00 70.44 322 SER A CA 1
ATOM 2458 C C . SER A 1 322 ? 24.822 0.361 -6.019 1.00 70.44 322 SER A C 1
ATOM 2460 O O . SER A 1 322 ? 25.790 0.940 -5.533 1.00 70.44 322 SER A O 1
ATOM 2462 N N . ALA A 1 323 ? 24.819 -0.074 -7.282 1.00 73.81 323 ALA A N 1
ATOM 2463 C CA . ALA A 1 323 ? 25.960 0.095 -8.171 1.00 73.81 323 ALA A CA 1
ATOM 2464 C C . ALA A 1 323 ? 26.246 1.578 -8.443 1.00 73.81 323 ALA A C 1
ATOM 2466 O O . ALA A 1 323 ? 27.408 1.979 -8.394 1.00 73.81 323 ALA A O 1
ATOM 2467 N N . SER A 1 324 ? 25.211 2.398 -8.650 1.00 71.44 324 SER A N 1
ATOM 2468 C CA . SER A 1 324 ? 25.366 3.841 -8.847 1.00 71.44 324 SER A CA 1
ATOM 2469 C C . SER A 1 324 ? 25.951 4.538 -7.623 1.00 71.44 324 SER A C 1
ATOM 2471 O O . SER A 1 324 ? 26.907 5.290 -7.762 1.00 71.44 324 SER A O 1
ATOM 2473 N N . ALA A 1 325 ? 25.434 4.261 -6.425 1.00 65.81 325 ALA A N 1
ATOM 2474 C CA . ALA A 1 325 ? 25.921 4.886 -5.196 1.00 65.81 325 ALA A CA 1
ATOM 2475 C C . ALA A 1 325 ? 27.377 4.510 -4.870 1.00 65.81 325 ALA A C 1
ATOM 2477 O O . ALA A 1 325 ? 28.105 5.310 -4.292 1.00 65.81 325 ALA A O 1
ATOM 2478 N N . LEU A 1 326 ? 27.806 3.295 -5.227 1.00 69.44 326 LEU A N 1
ATOM 2479 C CA . LEU A 1 326 ? 29.149 2.801 -4.911 1.00 69.44 326 LEU A CA 1
ATOM 2480 C C . LEU A 1 326 ? 30.205 3.169 -5.960 1.00 69.44 326 LEU A C 1
ATOM 2482 O O . LEU A 1 326 ? 31.379 3.276 -5.612 1.00 69.44 326 LEU A O 1
ATOM 2486 N N . ASN A 1 327 ? 29.817 3.327 -7.230 1.00 74.69 327 ASN A N 1
ATOM 2487 C CA . ASN A 1 327 ? 30.772 3.399 -8.344 1.00 74.69 327 ASN A CA 1
ATOM 2488 C C . ASN A 1 327 ? 30.707 4.698 -9.162 1.00 74.69 327 ASN A C 1
ATOM 2490 O O . ASN A 1 327 ? 31.574 4.911 -10.017 1.00 74.69 327 ASN A O 1
ATOM 2494 N N . ASN A 1 328 ? 29.717 5.563 -8.913 1.00 70.25 328 ASN A N 1
ATOM 2495 C CA . ASN A 1 328 ? 29.523 6.806 -9.658 1.00 70.25 328 ASN A CA 1
ATOM 2496 C C . ASN A 1 328 ? 29.668 8.003 -8.703 1.00 70.25 328 ASN A C 1
ATOM 2498 O O . ASN A 1 328 ? 28.775 8.214 -7.882 1.00 70.25 328 ASN A O 1
ATOM 2502 N N . PRO A 1 329 ? 30.760 8.792 -8.798 1.00 66.81 329 PRO A N 1
ATOM 2503 C CA . PRO A 1 329 ? 31.056 9.884 -7.865 1.00 66.81 329 PRO A CA 1
ATOM 2504 C C . PRO A 1 329 ? 29.897 10.863 -7.651 1.00 66.81 329 PRO A C 1
ATOM 2506 O O . PRO A 1 329 ? 29.633 11.244 -6.514 1.00 66.81 329 PRO A O 1
ATOM 2509 N N . ASN A 1 330 ? 29.167 11.204 -8.718 1.00 61.84 330 ASN A N 1
ATOM 2510 C CA . ASN A 1 330 ? 28.021 12.113 -8.658 1.00 61.84 330 ASN A CA 1
ATOM 2511 C C . ASN A 1 330 ? 26.664 11.386 -8.744 1.00 61.84 330 ASN A C 1
ATOM 2513 O O . ASN A 1 330 ? 25.646 12.013 -9.020 1.00 61.84 330 ASN A O 1
ATOM 2517 N N . MET A 1 331 ? 26.629 10.054 -8.576 1.00 63.09 331 MET A N 1
ATOM 2518 C CA . MET A 1 331 ? 25.483 9.195 -8.937 1.00 63.09 331 MET A CA 1
ATOM 2519 C C . MET A 1 331 ? 24.981 9.385 -10.382 1.00 63.09 331 MET A C 1
ATOM 2521 O O . MET A 1 331 ? 23.866 8.984 -10.717 1.00 63.09 331 MET A O 1
ATOM 2525 N N . ALA A 1 332 ? 25.820 9.943 -11.252 1.00 66.25 332 ALA A N 1
ATOM 2526 C CA . ALA A 1 332 ? 25.544 10.141 -12.664 1.00 66.25 332 ALA A CA 1
ATOM 2527 C C . ALA A 1 332 ? 26.221 9.052 -13.506 1.00 66.25 332 ALA A C 1
ATOM 2529 O O . ALA A 1 332 ? 27.317 8.577 -13.199 1.00 66.25 332 ALA A O 1
ATOM 2530 N N . PHE A 1 333 ? 25.553 8.644 -14.579 1.00 74.88 333 PHE A N 1
ATOM 2531 C CA . PHE A 1 333 ? 26.080 7.710 -15.566 1.00 74.88 333 PHE A CA 1
ATOM 2532 C C . PHE A 1 333 ? 25.375 7.921 -16.906 1.00 74.88 333 PHE A C 1
ATOM 2534 O O . PHE A 1 333 ? 24.291 8.501 -16.974 1.00 74.88 333 PHE A O 1
ATOM 2541 N N . TYR A 1 334 ? 25.984 7.410 -17.966 1.00 78.81 334 TYR A N 1
ATOM 2542 C CA . TYR A 1 334 ? 25.478 7.479 -19.327 1.00 78.81 334 TYR A CA 1
ATOM 2543 C C . TYR A 1 334 ? 25.030 6.095 -19.776 1.00 78.81 334 TYR A C 1
ATOM 2545 O O . TYR A 1 334 ? 25.712 5.097 -19.529 1.00 78.81 334 TYR A O 1
ATOM 2553 N N . MET A 1 335 ? 23.882 6.046 -20.443 1.00 81.62 335 MET A N 1
ATOM 2554 C CA . MET A 1 335 ? 23.439 4.886 -21.205 1.00 81.62 335 MET A CA 1
ATOM 2555 C C . MET A 1 335 ? 23.836 5.092 -22.664 1.00 81.62 335 MET A C 1
ATOM 2557 O O . MET A 1 335 ? 23.603 6.164 -23.218 1.00 81.62 335 MET A O 1
ATOM 2561 N N . ILE A 1 336 ? 24.435 4.072 -23.270 1.00 85.19 336 ILE A N 1
ATOM 2562 C CA . ILE A 1 336 ? 24.945 4.114 -24.638 1.00 85.19 336 ILE A CA 1
ATOM 2563 C C . ILE A 1 336 ? 24.289 2.991 -25.438 1.00 85.19 336 ILE A C 1
ATOM 2565 O O . ILE A 1 336 ? 24.317 1.829 -25.034 1.00 85.19 336 ILE A O 1
ATOM 2569 N N . PHE A 1 337 ? 23.728 3.348 -26.587 1.00 87.25 337 PHE A N 1
ATOM 2570 C CA . PHE A 1 337 ? 23.210 2.431 -27.596 1.00 87.25 337 PHE A CA 1
ATOM 2571 C C . PHE A 1 337 ? 23.409 3.050 -28.985 1.00 87.25 337 PHE A C 1
ATOM 2573 O O . PHE A 1 337 ? 23.640 4.255 -29.102 1.00 87.25 337 PHE A O 1
ATOM 2580 N N . ASP A 1 338 ? 23.391 2.220 -30.023 1.00 90.44 338 ASP A N 1
ATOM 2581 C CA . ASP A 1 338 ? 23.636 2.641 -31.401 1.00 90.44 338 ASP A CA 1
ATOM 2582 C C . ASP A 1 338 ? 22.347 3.032 -32.145 1.00 90.44 338 ASP A C 1
ATOM 2584 O O . ASP A 1 338 ? 21.229 2.922 -31.635 1.00 90.44 338 ASP A O 1
ATOM 2588 N N . GLU A 1 339 ? 22.511 3.528 -33.372 1.00 89.31 339 GLU A N 1
ATOM 2589 C CA . GLU A 1 339 ? 21.384 3.955 -34.206 1.00 89.31 339 GLU A CA 1
ATOM 2590 C C . GLU A 1 339 ? 20.471 2.779 -34.583 1.00 89.31 339 GLU A C 1
ATOM 2592 O O . GLU A 1 339 ? 19.258 2.957 -34.659 1.00 89.31 339 GLU A O 1
ATOM 2597 N N . ASP A 1 340 ? 21.024 1.575 -34.760 1.00 91.56 340 ASP A N 1
ATOM 2598 C CA . ASP A 1 340 ? 20.243 0.372 -35.063 1.00 91.56 340 ASP A CA 1
ATOM 2599 C C . ASP A 1 340 ? 19.308 0.018 -33.896 1.00 91.56 340 ASP A C 1
ATOM 2601 O O . ASP A 1 340 ? 18.123 -0.256 -34.107 1.00 91.56 340 ASP A O 1
ATOM 2605 N N . THR A 1 341 ? 19.793 0.132 -32.656 1.00 88.62 341 THR A N 1
ATOM 2606 C CA . THR A 1 341 ? 18.974 -0.002 -31.444 1.00 88.62 341 THR A CA 1
ATOM 2607 C C . THR A 1 341 ? 17.881 1.069 -31.381 1.00 88.62 341 THR A C 1
ATOM 2609 O O . THR A 1 341 ? 16.725 0.759 -31.083 1.00 88.62 341 THR A O 1
ATOM 2612 N N . ALA A 1 342 ? 18.210 2.328 -31.693 1.00 86.69 342 ALA A N 1
ATOM 2613 C CA . ALA A 1 342 ? 17.227 3.412 -31.735 1.00 86.69 342 ALA A CA 1
ATOM 2614 C C . ALA A 1 342 ? 16.113 3.129 -32.759 1.00 86.69 342 ALA A C 1
ATOM 2616 O O . ALA A 1 342 ? 14.928 3.303 -32.466 1.00 86.69 342 ALA A O 1
ATOM 2617 N N . LYS A 1 343 ? 16.488 2.635 -33.943 1.00 88.62 343 LYS A N 1
ATOM 2618 C CA . LYS A 1 343 ? 15.562 2.257 -35.015 1.00 88.62 343 LYS A CA 1
ATOM 2619 C C . LYS A 1 343 ? 14.657 1.100 -34.606 1.00 88.62 343 LYS A C 1
ATOM 2621 O O . LYS A 1 343 ? 13.443 1.181 -34.777 1.00 88.62 343 LYS A O 1
ATOM 2626 N N . HIS A 1 344 ? 15.228 0.065 -33.991 1.00 88.06 344 HIS A N 1
ATOM 2627 C CA . HIS A 1 344 ? 14.483 -1.090 -33.499 1.00 88.06 344 HIS A CA 1
ATOM 2628 C C . HIS A 1 344 ? 13.372 -0.690 -32.514 1.00 88.06 344 HIS A C 1
ATOM 2630 O O . HIS A 1 344 ? 12.226 -1.126 -32.667 1.00 88.06 344 HIS A O 1
ATOM 2636 N N . LEU A 1 345 ? 13.694 0.186 -31.553 1.00 85.56 345 LEU A N 1
ATOM 2637 C CA . LEU A 1 345 ? 12.747 0.711 -30.562 1.00 85.56 345 LEU A CA 1
ATOM 2638 C C . LEU A 1 345 ? 11.647 1.587 -31.185 1.00 85.56 345 LEU A C 1
ATOM 2640 O O . LEU A 1 345 ? 10.534 1.649 -30.657 1.00 85.56 345 LEU A O 1
ATOM 2644 N N . ALA A 1 346 ? 11.942 2.270 -32.293 1.00 87.44 346 ALA A N 1
ATOM 2645 C CA . ALA A 1 346 ? 10.971 3.079 -33.028 1.00 87.44 346 ALA A CA 1
ATOM 2646 C C . ALA A 1 346 ? 10.038 2.231 -33.909 1.00 87.44 346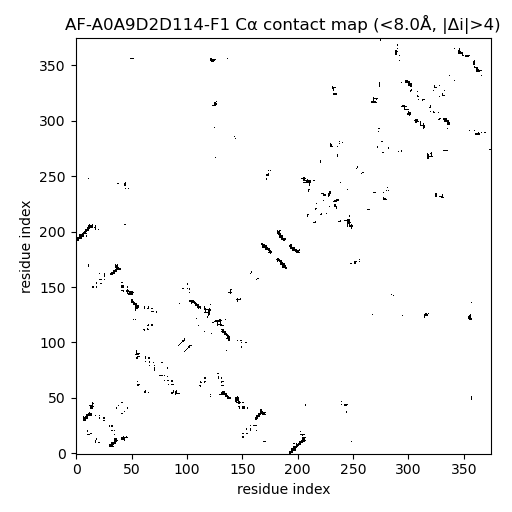 ALA A C 1
ATOM 2648 O O . ALA A 1 346 ? 8.881 2.592 -34.118 1.00 87.44 346 ALA A O 1
ATOM 2649 N N . GLU A 1 347 ? 10.516 1.099 -34.425 1.00 88.06 347 GLU A N 1
ATOM 2650 C CA . GLU A 1 347 ? 9.778 0.273 -35.384 1.00 88.06 347 GLU A CA 1
ATOM 2651 C C . GLU A 1 347 ? 8.931 -0.813 -34.706 1.00 88.06 347 GLU A C 1
ATOM 2653 O O . GLU A 1 347 ? 7.819 -1.110 -35.169 1.00 88.06 347 GLU A O 1
ATOM 2658 N N . SER A 1 348 ? 9.410 -1.376 -33.592 1.00 83.19 348 SER A N 1
ATOM 2659 C CA . SER A 1 348 ? 8.839 -2.580 -32.981 1.00 83.19 348 SER A CA 1
ATOM 2660 C C . SER A 1 348 ? 8.816 -2.551 -31.450 1.00 83.19 348 SER A C 1
ATOM 2662 O O . SER A 1 348 ? 9.602 -1.871 -30.802 1.00 83.19 348 SER A O 1
ATOM 2664 N N . VAL A 1 349 ? 7.879 -3.308 -30.879 1.00 79.19 349 VAL A N 1
ATOM 2665 C CA . VAL A 1 349 ? 7.799 -3.639 -29.452 1.00 79.19 349 VAL A CA 1
ATOM 2666 C C . VAL A 1 349 ? 7.470 -5.119 -29.385 1.00 79.19 349 VAL A C 1
ATOM 2668 O O . VAL A 1 349 ? 6.590 -5.573 -30.121 1.00 79.19 349 VAL A O 1
ATOM 2671 N N . GLU A 1 350 ? 8.155 -5.860 -28.521 1.00 75.81 350 GLU A N 1
ATOM 2672 C CA . GLU A 1 350 ? 7.832 -7.262 -28.277 1.00 75.81 350 GLU A CA 1
ATOM 2673 C C . GLU A 1 350 ? 6.372 -7.402 -27.811 1.00 75.81 350 GLU A C 1
ATOM 2675 O O . GLU A 1 350 ? 5.880 -6.659 -26.954 1.00 75.81 350 GLU A O 1
ATOM 2680 N N . GLU A 1 351 ? 5.644 -8.337 -28.419 1.00 71.31 351 GLU A N 1
ATOM 2681 C CA . GLU A 1 351 ? 4.235 -8.543 -28.109 1.00 71.31 351 GLU A CA 1
ATOM 2682 C C . GLU A 1 351 ? 4.060 -8.947 -26.640 1.00 71.31 351 GLU A C 1
ATOM 2684 O O . GLU A 1 351 ? 4.718 -9.852 -26.138 1.00 71.31 351 GLU A O 1
ATOM 2689 N N . GLY A 1 352 ? 3.167 -8.255 -25.929 1.00 64.62 352 GLY A N 1
ATOM 2690 C CA . GLY A 1 352 ? 2.936 -8.517 -24.508 1.00 64.62 352 GLY A CA 1
ATOM 2691 C C . GLY A 1 352 ? 4.043 -8.013 -23.578 1.00 64.62 352 GLY A C 1
ATOM 2692 O O . GLY A 1 352 ? 3.935 -8.231 -22.371 1.00 64.62 352 GLY A O 1
ATOM 2693 N N . TYR A 1 353 ? 5.056 -7.299 -24.088 1.00 71.88 353 TYR A N 1
ATOM 2694 C CA . TYR A 1 353 ? 6.056 -6.655 -23.243 1.00 71.88 353 TYR A CA 1
ATOM 2695 C C . TYR A 1 353 ? 5.402 -5.614 -22.337 1.00 71.88 353 TYR A C 1
ATOM 2697 O O . TYR A 1 353 ? 4.679 -4.713 -22.780 1.00 71.88 353 TYR A O 1
ATOM 2705 N N . VAL A 1 354 ? 5.662 -5.745 -21.044 1.00 67.94 354 VAL A N 1
ATOM 2706 C CA . VAL A 1 354 ? 5.160 -4.858 -20.002 1.00 67.94 354 VAL A CA 1
ATOM 2707 C C . VAL A 1 354 ? 6.338 -4.559 -19.105 1.00 67.94 354 VAL A C 1
ATOM 2709 O O . VAL A 1 354 ? 7.015 -5.470 -18.651 1.00 67.94 354 VAL A O 1
ATOM 2712 N N . TYR A 1 355 ? 6.586 -3.287 -18.847 1.00 65.25 355 TYR A N 1
ATOM 2713 C CA . TYR A 1 355 ? 7.680 -2.851 -18.005 1.00 65.25 355 TYR A CA 1
ATOM 2714 C C . TYR A 1 355 ? 7.144 -2.169 -16.752 1.00 65.25 355 TYR A C 1
ATOM 2716 O O . TYR A 1 355 ? 6.406 -1.187 -16.864 1.00 65.25 355 TYR A O 1
ATOM 2724 N N . PHE A 1 356 ? 7.558 -2.644 -15.572 1.00 62.69 356 PHE A N 1
ATOM 2725 C CA . PHE A 1 356 ? 7.168 -2.125 -14.261 1.00 62.69 356 PHE A CA 1
ATOM 2726 C C . PHE A 1 356 ? 5.655 -2.203 -14.007 1.00 62.69 356 PHE A C 1
ATOM 2728 O O . PHE A 1 356 ? 5.197 -3.098 -13.309 1.00 62.69 356 PHE A O 1
ATOM 2735 N N . ILE A 1 357 ? 4.876 -1.286 -14.585 1.00 62.97 357 ILE A N 1
ATOM 2736 C CA . ILE A 1 357 ? 3.404 -1.302 -14.609 1.00 62.97 357 ILE A CA 1
ATOM 2737 C C . ILE A 1 357 ? 2.818 -0.781 -15.939 1.00 62.97 357 ILE A C 1
ATOM 2739 O O . ILE A 1 357 ? 1.609 -0.578 -16.050 1.00 62.97 357 ILE A O 1
ATOM 2743 N N . PHE A 1 358 ? 3.663 -0.532 -16.943 1.00 67.44 358 PHE A N 1
ATOM 2744 C CA . PHE A 1 358 ? 3.302 0.086 -18.216 1.00 67.44 358 PHE A CA 1
ATOM 2745 C C . PHE A 1 358 ? 3.417 -0.911 -19.359 1.00 67.44 358 PHE A C 1
ATOM 2747 O O . PHE A 1 358 ? 4.375 -1.676 -19.443 1.00 67.44 358 PHE A O 1
ATOM 2754 N N . LYS A 1 359 ? 2.470 -0.861 -20.293 1.00 68.38 359 LYS A N 1
ATOM 2755 C CA . LYS A 1 359 ? 2.589 -1.598 -21.550 1.00 68.38 359 LYS A CA 1
ATOM 2756 C C . LYS A 1 359 ? 3.748 -1.023 -22.370 1.00 68.38 359 LYS A C 1
ATOM 2758 O O . LYS A 1 359 ? 3.890 0.197 -22.448 1.00 68.38 359 LYS A O 1
ATOM 2763 N N . GLY A 1 360 ? 4.538 -1.889 -23.000 1.00 72.31 360 GLY A N 1
ATOM 2764 C CA . GLY A 1 360 ? 5.543 -1.473 -23.970 1.00 72.31 360 GLY A CA 1
ATOM 2765 C C . GLY A 1 360 ? 4.916 -0.659 -25.102 1.00 72.31 360 GLY A C 1
ATOM 2766 O O . GLY A 1 360 ? 3.848 -1.004 -25.615 1.00 72.31 360 GLY A O 1
ATOM 2767 N N . VAL A 1 361 ? 5.583 0.425 -25.490 1.00 75.56 361 VAL A N 1
ATOM 2768 C CA . VAL A 1 361 ? 5.201 1.285 -26.616 1.00 75.56 361 VAL A CA 1
ATOM 2769 C C . VAL A 1 361 ? 6.422 1.565 -27.482 1.00 75.56 361 VAL A C 1
ATOM 2771 O O . VAL A 1 361 ? 7.551 1.529 -26.990 1.00 75.56 361 VAL A O 1
ATOM 2774 N N . LYS A 1 362 ? 6.194 1.829 -28.773 1.00 84.31 362 LYS A N 1
ATOM 2775 C CA . LYS A 1 362 ? 7.268 2.250 -29.678 1.00 84.31 362 LYS A CA 1
ATOM 2776 C C . LYS A 1 362 ? 7.825 3.586 -29.196 1.00 84.31 362 LYS A C 1
ATOM 2778 O O . LYS A 1 362 ? 7.070 4.421 -28.698 1.00 84.31 362 LYS A O 1
ATOM 2783 N N . CYS A 1 363 ? 9.130 3.770 -29.339 1.00 82.38 363 CYS A N 1
ATOM 2784 C CA . CYS A 1 363 ? 9.825 5.000 -28.980 1.00 82.38 363 CYS A CA 1
ATOM 2785 C C . CYS A 1 363 ? 10.118 5.800 -30.253 1.00 82.38 363 CYS A C 1
ATOM 2787 O O . CYS A 1 363 ? 11.110 5.559 -30.931 1.00 82.38 363 CYS A O 1
ATOM 2789 N N . GLU A 1 364 ? 9.235 6.728 -30.609 1.00 84.56 364 GLU A N 1
ATOM 2790 C CA . GLU A 1 364 ? 9.331 7.515 -31.843 1.00 84.56 364 GLU A CA 1
ATOM 2791 C C . GLU A 1 364 ? 10.152 8.788 -31.612 1.00 84.56 364 GLU A C 1
ATOM 2793 O O . GLU A 1 364 ? 10.116 9.350 -30.528 1.00 84.56 364 GLU A O 1
ATOM 2798 N N . ASN A 1 365 ? 10.882 9.296 -32.609 1.00 85.00 365 ASN A N 1
ATOM 2799 C CA . ASN A 1 365 ? 11.656 10.542 -32.464 1.00 85.00 365 ASN A CA 1
ATOM 2800 C C . ASN A 1 365 ? 12.559 10.572 -31.203 1.00 85.00 365 ASN A C 1
ATOM 2802 O O . ASN A 1 365 ? 12.605 11.569 -30.484 1.00 85.00 365 ASN A O 1
ATOM 2806 N N . ILE A 1 366 ? 13.266 9.470 -30.910 1.00 82.69 366 ILE A N 1
ATOM 2807 C CA . ILE A 1 366 ? 14.093 9.335 -29.694 1.00 82.69 366 ILE A CA 1
ATOM 2808 C C . ILE A 1 366 ? 15.067 10.510 -29.547 1.00 82.69 366 ILE A C 1
ATOM 2810 O O . ILE A 1 366 ? 15.185 11.059 -28.458 1.00 82.69 366 ILE A O 1
ATOM 2814 N N . ARG A 1 367 ? 15.717 10.931 -30.642 1.00 79.12 367 ARG A N 1
ATOM 2815 C CA . ARG A 1 367 ? 16.646 12.072 -30.638 1.00 79.12 367 ARG A CA 1
ATOM 2816 C C . ARG A 1 367 ? 15.960 13.373 -30.231 1.00 79.12 367 ARG A C 1
ATOM 2818 O O . ARG A 1 367 ? 16.425 14.013 -29.302 1.00 79.12 367 ARG A O 1
ATOM 2825 N N . GLY A 1 368 ? 14.826 13.712 -30.848 1.00 80.69 368 GLY A N 1
ATOM 2826 C CA . GLY A 1 368 ? 14.077 14.914 -30.478 1.00 80.69 368 GLY A CA 1
ATOM 2827 C C . GLY A 1 368 ? 13.566 14.869 -29.037 1.00 80.69 368 GLY A C 1
ATOM 2828 O O . GLY A 1 368 ? 13.674 15.863 -28.332 1.00 80.69 368 GLY A O 1
ATOM 2829 N N . GLN A 1 369 ? 13.097 13.707 -28.561 1.00 76.19 369 GLN A N 1
ATOM 2830 C CA . GLN A 1 369 ? 12.721 13.538 -27.151 1.00 76.19 369 GLN A CA 1
ATOM 2831 C C . GLN A 1 369 ? 13.921 13.720 -26.210 1.00 76.19 369 GLN A C 1
A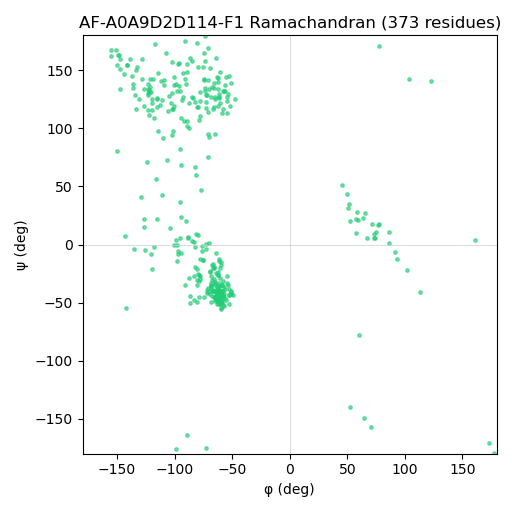TOM 2833 O O . GLN A 1 369 ? 13.771 14.298 -25.140 1.00 76.19 369 GLN A O 1
ATOM 2838 N N . MET A 1 370 ? 15.110 13.239 -26.581 1.00 72.88 370 MET A N 1
ATOM 2839 C CA . MET A 1 370 ? 16.328 13.463 -25.798 1.00 72.88 370 MET A CA 1
ATOM 2840 C C . MET A 1 370 ? 16.741 14.937 -25.805 1.00 72.88 370 MET A C 1
ATOM 2842 O O . MET A 1 370 ? 17.044 15.465 -24.740 1.00 72.88 370 MET A O 1
ATOM 2846 N N . ASP A 1 371 ? 16.699 15.607 -26.959 1.00 72.81 371 ASP A N 1
ATOM 2847 C CA . ASP A 1 371 ? 17.021 17.032 -27.087 1.00 72.81 371 ASP A CA 1
ATOM 2848 C C . ASP A 1 371 ? 16.067 17.899 -26.246 1.00 72.81 371 ASP A C 1
ATOM 2850 O O . ASP A 1 371 ? 16.523 18.765 -25.503 1.00 72.81 371 ASP A O 1
ATOM 2854 N N . GLU A 1 372 ? 14.757 17.625 -26.291 1.00 69.62 372 GLU A N 1
ATOM 2855 C CA . GLU A 1 372 ? 13.744 18.289 -25.453 1.00 69.62 372 GLU A CA 1
ATOM 2856 C C . GLU A 1 372 ? 13.964 18.059 -23.956 1.00 69.62 372 GLU A C 1
ATOM 2858 O O . GLU A 1 372 ? 13.641 18.925 -23.150 1.00 69.62 372 GLU A O 1
ATOM 2863 N N . MET A 1 373 ? 14.481 16.891 -23.569 1.00 61.53 373 MET A N 1
ATOM 2864 C CA . MET A 1 373 ? 14.759 16.581 -22.167 1.00 61.53 373 MET A CA 1
ATOM 2865 C C . MET A 1 373 ? 16.073 17.201 -21.662 1.00 61.53 373 MET A C 1
ATOM 2867 O O . MET A 1 373 ? 16.211 17.381 -20.452 1.00 61.53 373 MET A O 1
ATOM 2871 N N . ILE A 1 374 ? 17.035 17.472 -22.554 1.00 60.81 374 ILE A N 1
ATOM 2872 C CA . ILE A 1 374 ? 18.314 18.132 -22.236 1.00 60.81 374 ILE A CA 1
ATOM 2873 C C . ILE A 1 374 ? 18.146 19.657 -22.140 1.00 60.81 374 ILE A C 1
ATOM 2875 O O . ILE A 1 374 ? 18.853 20.289 -21.349 1.00 60.81 374 ILE A O 1
ATOM 2879 N N . ALA A 1 375 ? 17.269 20.232 -22.969 1.00 57.97 375 ALA A N 1
ATOM 2880 C CA . ALA A 1 375 ? 16.975 21.666 -23.033 1.00 57.97 375 ALA A CA 1
ATOM 2881 C C . ALA A 1 375 ? 16.297 22.194 -21.759 1.00 57.97 375 ALA A C 1
ATOM 2883 O O . ALA A 1 375 ? 16.642 23.335 -21.363 1.00 57.97 375 ALA A O 1
#

InterPro domains:
  IPR003953 FAD-dependent oxidoreductase 2, FAD-binding domain [PF00890] (142-351)
  IPR027477 Succinate dehydrogenase/fumarate reductase flavoprotein, catalytic domain superfamily [G3DSA:3.90.700.10] (283-374)
  IPR036188 FAD/NAD(P)-binding domain superfamily [G3DSA:3.50.50.60] (1-282)
  IPR036188 FAD/NAD(P)-binding domain superfamily [SSF51905] (1-274)
  IPR050315 FAD-dependent oxidoreductase 2 [PTHR43400] (6-353)

Mean predicted aligned error: 8.17 Å